Protein AF-0000000070904281 (afdb_homodimer)

Nearest PDB structures (foldseek):
  3q6z-assembly1_A  TM=8.876E-01  e=2.028E-14  Homo sapiens
  7ny6-assembly1_A  TM=8.975E-01  e=1.789E-13  Capsaspora owczarzaki ATCC 30864
  1vhu-assembly1_A  TM=8.658E-01  e=8.829E-14  Archaeoglobus fulgidus
  2dx6-assembly2_B  TM=9.119E-01  e=6.923E-13  Thermus thermophilus HB8
  7ny7-assembly1_A  TM=8.847E-01  e=3.783E-11  Capsaspora owczarzaki ATCC 30864

Sequence (402 aa):
MEVESRPGKWFRLTGSCTLALHRGDITKWSKDGRTDAIVNAANEMMLGGGGVDGAIHRAAGRKLYEACMKVPEVSRGVRCPVGSAVITPGFKLPVSRVIHTVGPMYHKEADPAFVLSKAYKKSISVAKKDKVKHIAFPAISCGIYGYPYEEAAKVSIQALRETAGDLLEVHFVLFEQGTYNAWLAEAEKKLESLTRYELRTMEVESRPGKWFRLTGSCTLALHRGDITKWSKDGRTDAIVNAANEMMLGGGGVDGAIHRAAGRKLYEACMKVPEVSRGVRCPVGSAVITPGFKLPVSRVIHTVGPMYHKEADPAFVLSKAYKKSISVAKKDKVKHIAFPAISCGIYGYPYEEAAKVSIQALRETAGDLLEVHFVLFEQGTYNAWLAEAEKKLESLTRYELRT

Secondary structure (DSSP, 8-state):
------SSEEEE-SSS-EEEEEES-GGG--SSSSSEEEEEE--TT-S--SHHHHHHHHHH-HHHHHHHHTSPPSBTTBSS-TT-EEEEE-TTSSSSEEEEE----TTT-SSHHHHHHHHHHHHHHHHHHTT--EEEE--TTSSTT---HHHHHHHHHHHHHHH-TT-SEEEEEE-SHHHHHHHHHHHHHHSEEE-HHHH--/------SSEEEE-SSS-EEEEEES-GGG--SSSSSEEEEEE--TT-S--SHHHHHHHHHH-HHHHHHHHTSPPSBTTBSS-TT-EEEEE-TTSSSSEEEEE----TTT-SSHHHHHHHHHHHHHHHHHHTT--EEEE--TTSSTT---HHHHHHHHHHHHHHH-TT-SEEEEEE-SHHHHHHHHHHHHHHSEEE-HHHH--

Structure (mmCIF, N/CA/C/O backbone):
data_AF-0000000070904281-model_v1
#
loop_
_entity.id
_entity.type
_entity.pdbx_description
1 polymer 'Macro domain-containing protein'
#
loop_
_atom_site.group_PDB
_atom_site.id
_atom_site.type_symbol
_atom_site.label_atom_id
_atom_site.label_alt_id
_atom_site.label_comp_id
_atom_site.label_asym_id
_atom_site.label_entity_id
_atom_site.label_seq_id
_atom_site.pdbx_PDB_ins_code
_atom_site.Cartn_x
_atom_site.Cartn_y
_atom_site.Cartn_z
_atom_site.occupancy
_atom_site.B_iso_or_equiv
_atom_site.auth_seq_id
_atom_site.auth_comp_id
_atom_site.auth_asym_id
_atom_site.auth_atom_id
_atom_site.pdbx_PDB_model_num
ATOM 1 N N . MET A 1 1 ? -6.547 -21.484 -40.75 1 23.62 1 MET A N 1
ATOM 2 C CA . MET A 1 1 ? -6.887 -20.766 -39.531 1 23.62 1 MET A CA 1
ATOM 3 C C . MET A 1 1 ? -5.734 -20.812 -38.531 1 23.62 1 MET A C 1
ATOM 5 O O . MET A 1 1 ? -5.402 -21.875 -38.031 1 23.62 1 MET A O 1
ATOM 9 N N . GLU A 1 2 ? -4.652 -20.156 -38.719 1 29.55 2 GLU A N 1
ATOM 10 C CA . GLU A 1 2 ? -3.357 -20.25 -38.062 1 29.55 2 GLU A CA 1
ATOM 11 C C . GLU A 1 2 ? -3.52 -20.188 -36.531 1 29.55 2 GLU A C 1
ATOM 13 O O . GLU A 1 2 ? -4.32 -19.406 -36.031 1 29.55 2 GLU A O 1
ATOM 18 N N . VAL A 1 3 ? -3.51 -21.25 -35.812 1 34.97 3 VAL A N 1
ATOM 19 C CA . VAL A 1 3 ? -3.561 -21.406 -34.344 1 34.97 3 VAL A CA 1
ATOM 20 C C . VAL A 1 3 ? -2.791 -20.266 -33.688 1 34.97 3 VAL A C 1
ATOM 22 O O . VAL A 1 3 ? -1.614 -20.047 -34 1 34.97 3 VAL A O 1
ATOM 25 N N . GLU A 1 4 ? -3.277 -19.141 -33.469 1 40.56 4 GLU A N 1
ATOM 26 C CA . GLU A 1 4 ? -2.736 -17.938 -32.812 1 40.56 4 GLU A CA 1
ATOM 27 C C . GLU A 1 4 ? -1.756 -18.312 -31.703 1 40.56 4 GLU A C 1
ATOM 29 O O . GLU A 1 4 ? -2.062 -19.156 -30.859 1 40.56 4 GLU A O 1
ATOM 34 N N . SER A 1 5 ? -0.449 -18.422 -32 1 45.38 5 SER A N 1
ATOM 35 C CA . SER A 1 5 ? 0.721 -18.75 -31.188 1 45.38 5 SER A CA 1
ATOM 36 C C . SER A 1 5 ? 0.564 -18.219 -29.766 1 45.38 5 SER A C 1
ATOM 38 O O . SER A 1 5 ? 0.181 -17.062 -29.562 1 45.38 5 SER A O 1
ATOM 40 N N . ARG A 1 6 ? 0.133 -19.141 -28.875 1 62.72 6 ARG A N 1
ATOM 41 C CA . ARG A 1 6 ? 0.043 -18.734 -27.469 1 62.72 6 ARG A CA 1
ATOM 42 C C . ARG A 1 6 ? 1.37 -18.172 -26.984 1 62.72 6 ARG A C 1
ATOM 44 O O . ARG A 1 6 ? 2.383 -18.875 -26.969 1 62.72 6 ARG A O 1
ATOM 51 N N . PRO A 1 7 ? 1.466 -16.938 -26.844 1 73.31 7 PRO A N 1
ATOM 52 C CA . PRO A 1 7 ? 2.727 -16.375 -26.344 1 73.31 7 PRO A CA 1
ATOM 53 C C . PRO A 1 7 ? 3.158 -16.984 -25.016 1 73.31 7 PRO A C 1
ATOM 55 O O . PRO A 1 7 ? 2.316 -17.453 -24.25 1 73.31 7 PRO A O 1
ATOM 58 N N . GLY A 1 8 ? 4.418 -17.281 -25.016 1 88.12 8 GLY A N 1
ATOM 59 C CA . GLY A 1 8 ? 5.023 -17.797 -23.797 1 88.12 8 GLY A CA 1
ATOM 60 C C . GLY A 1 8 ? 5.566 -19.203 -23.953 1 88.12 8 GLY A C 1
ATOM 61 O O . GLY A 1 8 ? 5.559 -19.766 -25.047 1 88.12 8 GLY A O 1
ATOM 62 N N . LYS A 1 9 ? 6.219 -19.719 -22.922 1 95.75 9 LYS A N 1
ATOM 63 C CA . LYS A 1 9 ? 6.695 -21.094 -22.844 1 95.75 9 LYS A CA 1
ATOM 64 C C . LYS A 1 9 ? 5.707 -21.969 -22.078 1 95.75 9 LYS A C 1
ATOM 66 O O . LYS A 1 9 ? 5.23 -21.594 -21.016 1 95.75 9 LYS A O 1
ATOM 71 N N . TRP A 1 10 ? 5.406 -23.141 -22.672 1 96.62 10 TRP A N 1
ATOM 72 C CA . TRP A 1 10 ? 4.34 -23.969 -22.125 1 96.62 10 TRP A CA 1
ATOM 73 C C . TRP A 1 10 ? 4.887 -25.312 -21.625 1 96.62 10 TRP A C 1
ATOM 75 O O . TRP A 1 10 ? 5.758 -25.906 -22.266 1 96.62 10 TRP A O 1
ATOM 85 N N . PHE A 1 11 ? 4.324 -25.781 -20.484 1 97.56 11 PHE A N 1
ATOM 86 C CA . PHE A 1 11 ? 4.738 -27.031 -19.844 1 97.56 11 PHE A CA 1
A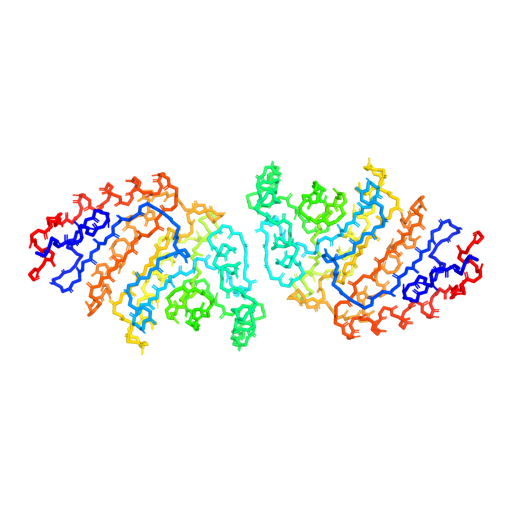TOM 87 C C . PHE A 1 11 ? 3.527 -27.812 -19.359 1 97.56 11 PHE A C 1
ATOM 89 O O . PHE A 1 11 ? 2.447 -27.25 -19.188 1 97.56 11 PHE A O 1
ATOM 96 N N . ARG A 1 12 ? 3.689 -29.109 -19.203 1 96.31 12 ARG A N 1
ATOM 97 C CA . ARG A 1 12 ? 2.674 -29.922 -18.562 1 96.31 12 ARG A CA 1
ATOM 98 C C . ARG A 1 12 ? 2.812 -29.875 -17.047 1 96.31 12 ARG A C 1
ATOM 100 O O . ARG A 1 12 ? 3.777 -30.391 -16.484 1 96.31 12 ARG A O 1
ATOM 107 N N . LEU A 1 13 ? 1.896 -29.25 -16.406 1 97.5 13 LEU A N 1
ATOM 108 C CA . LEU A 1 13 ? 1.938 -29.141 -14.953 1 97.5 13 LEU A CA 1
ATOM 109 C C . LEU A 1 13 ? 1.435 -30.438 -14.297 1 97.5 13 LEU A C 1
ATOM 111 O O . LEU A 1 13 ? 2.064 -30.953 -13.375 1 97.5 13 LEU A O 1
ATOM 115 N N . THR A 1 14 ? 0.307 -30.844 -14.711 1 95.12 14 THR A N 1
ATOM 116 C CA . THR A 1 14 ? -0.286 -32.125 -14.375 1 95.12 14 THR A CA 1
ATOM 117 C C . THR A 1 14 ? -0.897 -32.781 -15.617 1 95.12 14 THR A C 1
ATOM 119 O O . THR A 1 14 ? -0.76 -32.25 -16.734 1 95.12 14 THR A O 1
ATOM 122 N N . GLY A 1 15 ? -1.542 -33.875 -15.43 1 91.31 15 GLY A N 1
ATOM 123 C CA . GLY A 1 15 ? -2.166 -34.531 -16.562 1 91.31 15 GLY A CA 1
ATOM 124 C C . GLY A 1 15 ? -3.246 -33.719 -17.219 1 91.31 15 GLY A C 1
ATOM 125 O O . GLY A 1 15 ? -3.5 -33.844 -18.422 1 91.31 15 GLY A O 1
ATOM 126 N N . SER A 1 16 ? -3.904 -32.812 -16.484 1 91.94 16 SER A N 1
ATOM 127 C CA . SER A 1 16 ? -5.055 -32.094 -17.016 1 91.94 16 SER A CA 1
ATOM 128 C C . SER A 1 16 ? -4.805 -30.578 -17.016 1 91.94 16 SER A C 1
ATOM 130 O O . SER A 1 16 ? -5.664 -29.812 -17.438 1 91.94 16 SER A O 1
ATOM 132 N N . CYS A 1 17 ? -3.576 -30.188 -16.516 1 96.12 17 CYS A N 1
ATOM 133 C CA . CYS A 1 17 ? -3.307 -28.766 -16.359 1 96.12 17 CYS A CA 1
ATOM 134 C C . CYS A 1 17 ? -1.983 -28.391 -17.016 1 96.12 17 CYS A C 1
ATOM 136 O O . CYS A 1 17 ? -0.984 -29.094 -16.859 1 96.12 17 CYS A O 1
ATOM 138 N N . THR A 1 18 ? -2.035 -27.25 -17.719 1 96.75 18 THR A N 1
ATOM 139 C CA . THR A 1 18 ? -0.826 -26.75 -18.359 1 96.75 18 THR A CA 1
ATOM 140 C C . THR A 1 18 ? -0.314 -25.5 -17.641 1 96.75 18 THR A C 1
ATOM 142 O O . THR A 1 18 ? -1.098 -24.75 -17.062 1 96.75 18 THR A O 1
ATOM 145 N N . LEU A 1 19 ? 0.989 -25.359 -17.625 1 97.88 19 LEU A N 1
ATOM 146 C CA . LEU A 1 19 ? 1.663 -24.172 -17.094 1 97.88 19 LEU A CA 1
ATOM 147 C C . LEU A 1 19 ? 2.207 -23.312 -18.219 1 97.88 19 LEU A C 1
ATOM 149 O O . LEU A 1 19 ? 2.867 -23.812 -19.141 1 97.88 19 LEU A O 1
ATOM 153 N N . ALA A 1 20 ? 1.887 -22.062 -18.203 1 97.81 20 ALA A N 1
ATOM 154 C CA . ALA A 1 20 ? 2.438 -21.109 -19.156 1 97.81 20 ALA A CA 1
ATOM 155 C C . ALA A 1 20 ? 3.273 -20.047 -18.469 1 97.81 20 ALA A C 1
ATOM 157 O O . ALA A 1 20 ? 2.875 -19.516 -17.422 1 97.81 20 ALA A O 1
ATOM 158 N N . LEU A 1 21 ? 4.441 -19.734 -19.016 1 98.25 21 LEU A N 1
ATOM 159 C CA . LEU A 1 21 ? 5.309 -18.672 -18.516 1 98.25 21 LEU A CA 1
ATOM 160 C C . LEU A 1 21 ? 5.371 -17.516 -19.516 1 98.25 21 LEU A C 1
ATOM 162 O O . LEU A 1 21 ? 5.672 -17.703 -20.688 1 98.25 21 LEU A O 1
ATOM 166 N N . HIS A 1 22 ? 5.027 -16.328 -18.938 1 95.81 22 HIS A N 1
ATOM 167 C CA . HIS A 1 22 ? 5.035 -15.086 -19.703 1 95.81 22 HIS A CA 1
ATOM 168 C C . HIS A 1 22 ? 5.898 -14.031 -19.031 1 95.81 22 HIS A C 1
ATOM 170 O O . HIS A 1 22 ? 5.902 -13.914 -17.797 1 95.81 22 HIS A O 1
ATOM 176 N N . ARG A 1 23 ? 6.617 -13.344 -19.922 1 96.69 23 ARG A N 1
ATOM 177 C CA . ARG A 1 23 ? 7.145 -12.062 -19.453 1 96.69 23 ARG A CA 1
ATOM 178 C C . ARG A 1 23 ? 6.18 -10.922 -19.781 1 96.69 23 ARG A C 1
ATOM 180 O O . ARG A 1 23 ? 5.773 -10.75 -20.938 1 96.69 23 ARG A O 1
ATOM 187 N N . GLY A 1 24 ? 5.691 -10.227 -18.672 1 96.88 24 GLY A N 1
ATOM 188 C CA . GLY A 1 24 ? 4.773 -9.156 -19.016 1 96.88 24 GLY A CA 1
ATOM 189 C C . GLY A 1 24 ? 4.066 -8.562 -17.812 1 96.88 24 GLY A C 1
ATOM 190 O O . GLY A 1 24 ? 4.5 -8.742 -16.688 1 96.88 24 GLY A O 1
ATOM 191 N N . ASP A 1 25 ? 3.068 -7.793 -18.156 1 97.31 25 ASP A N 1
ATOM 192 C CA . ASP A 1 25 ? 2.236 -7.074 -17.188 1 97.31 25 ASP A CA 1
ATOM 193 C C . ASP A 1 25 ? 0.974 -7.867 -16.859 1 97.31 25 ASP A C 1
ATOM 195 O O . ASP A 1 25 ? 0.064 -7.969 -17.688 1 97.31 25 ASP A O 1
ATOM 199 N N . ILE A 1 26 ? 0.871 -8.312 -15.641 1 98.31 26 ILE A N 1
ATOM 200 C CA . ILE A 1 26 ? -0.207 -9.211 -15.25 1 98.31 26 ILE A CA 1
ATOM 201 C C . ILE A 1 26 ? -1.541 -8.469 -15.297 1 98.31 26 ILE A C 1
ATOM 203 O O . ILE A 1 26 ? -2.602 -9.094 -15.398 1 98.31 26 ILE A O 1
ATOM 207 N N . THR A 1 27 ? -1.524 -7.133 -15.164 1 98.31 27 THR A N 1
ATOM 208 C CA . THR A 1 27 ? -2.77 -6.371 -15.164 1 98.31 27 THR A CA 1
ATOM 209 C C . THR A 1 27 ? -3.418 -6.402 -16.547 1 98.31 27 THR A C 1
ATOM 211 O O . THR A 1 27 ? -4.59 -6.043 -16.703 1 98.31 27 THR A O 1
ATOM 214 N N . LYS A 1 28 ? -2.703 -6.887 -17.531 1 98.19 28 LYS A N 1
ATOM 215 C CA . LYS A 1 28 ? -3.211 -6.945 -18.891 1 98.19 28 LYS A CA 1
ATOM 216 C C . LYS A 1 28 ? -3.572 -8.375 -19.281 1 98.19 28 LYS A C 1
ATOM 218 O O . LYS A 1 28 ? -4.027 -8.617 -20.406 1 98.19 28 LYS A O 1
ATOM 223 N N . TRP A 1 29 ? -3.387 -9.25 -18.438 1 97.81 29 TRP A N 1
ATOM 224 C CA . TRP A 1 29 ? -3.611 -10.664 -18.734 1 97.81 29 TRP A CA 1
ATOM 225 C C . TRP A 1 29 ? -5.086 -11.023 -18.578 1 97.81 29 TRP A C 1
ATOM 227 O O . TRP A 1 29 ? -5.746 -10.57 -17.641 1 97.81 29 TRP A O 1
ATOM 237 N N . SER A 1 30 ? -5.574 -11.828 -19.453 1 97.81 30 SER A N 1
ATOM 238 C CA . SER A 1 30 ? -6.887 -12.453 -19.359 1 97.81 30 SER A CA 1
ATOM 239 C C . SER A 1 30 ? -6.98 -13.664 -20.297 1 97.81 30 SER A C 1
ATOM 241 O O . SER A 1 30 ? -6.18 -13.805 -21.219 1 97.81 30 SER A O 1
ATOM 243 N N . LYS A 1 31 ? -7.82 -14.516 -19.969 1 96.62 31 LYS A N 1
ATOM 244 C CA . LYS A 1 31 ? -8.102 -15.633 -20.859 1 96.62 31 LYS A CA 1
ATOM 245 C C . LYS A 1 31 ? -9.492 -15.508 -21.484 1 96.62 31 LYS A C 1
ATOM 247 O O . LYS A 1 31 ? -9.633 -15.461 -22.703 1 96.62 31 LYS A O 1
ATOM 252 N N . ASP A 1 32 ? -10.477 -15.391 -20.641 1 95.94 32 ASP A N 1
ATOM 253 C CA . ASP A 1 32 ? -11.828 -15.383 -21.188 1 95.94 32 ASP A CA 1
ATOM 254 C C . ASP A 1 32 ? -12.695 -14.344 -20.484 1 95.94 32 ASP A C 1
ATOM 256 O O . ASP A 1 32 ? -13.859 -14.148 -20.859 1 95.94 32 ASP A O 1
ATOM 260 N N . GLY A 1 33 ? -12.195 -13.68 -19.453 1 96.25 33 GLY A N 1
ATOM 261 C CA . GLY A 1 33 ? -12.922 -12.641 -18.734 1 96.25 33 GLY A CA 1
ATOM 262 C C . GLY A 1 33 ? -14.102 -13.18 -17.953 1 96.25 33 GLY A C 1
ATOM 263 O O . GLY A 1 33 ? -14.945 -12.406 -17.484 1 96.25 33 GLY A O 1
ATOM 264 N N . ARG A 1 34 ? -14.195 -14.523 -17.766 1 96.69 34 ARG A N 1
ATOM 265 C CA . ARG A 1 34 ? -15.352 -15.141 -17.109 1 96.69 34 ARG A CA 1
ATOM 266 C C . ARG A 1 34 ? -14.906 -16.172 -16.078 1 96.69 34 ARG A C 1
ATOM 268 O O . ARG A 1 34 ? -15.375 -16.156 -14.938 1 96.69 34 ARG A O 1
ATOM 275 N N . THR A 1 35 ? -14.039 -16.984 -16.469 1 97.56 35 THR A N 1
ATOM 276 C CA . THR A 1 35 ? -13.555 -18.031 -15.586 1 97.56 35 THR A CA 1
ATOM 277 C C . THR A 1 35 ? -12.062 -17.891 -15.336 1 97.56 35 THR A C 1
ATOM 279 O O . THR A 1 35 ? -11.352 -18.891 -15.188 1 97.56 35 THR A O 1
ATOM 282 N N . ASP A 1 36 ? -11.586 -16.719 -15.492 1 98.5 36 ASP A N 1
ATOM 283 C CA . ASP A 1 36 ? -10.164 -16.422 -15.297 1 98.5 36 ASP A CA 1
ATOM 284 C C . ASP A 1 36 ? -9.945 -15.516 -14.094 1 98.5 36 ASP A C 1
ATOM 286 O O . ASP A 1 36 ? -10.867 -14.82 -13.664 1 98.5 36 ASP A O 1
ATOM 290 N N . ALA A 1 37 ? -8.781 -15.664 -13.469 1 98.81 37 ALA A N 1
ATOM 291 C CA . ALA A 1 37 ? -8.398 -14.859 -12.312 1 98.81 37 ALA A CA 1
ATOM 292 C C . ALA A 1 37 ? -6.91 -14.539 -12.336 1 98.81 37 ALA A C 1
ATOM 294 O O . ALA A 1 37 ? -6.109 -15.312 -12.867 1 98.81 37 ALA A O 1
ATOM 295 N N . ILE A 1 38 ? -6.594 -13.391 -11.789 1 98.94 38 ILE A N 1
ATOM 296 C CA . ILE A 1 38 ? -5.191 -13.133 -11.477 1 98.94 38 ILE A CA 1
ATOM 297 C C . ILE A 1 38 ? -4.992 -13.148 -9.961 1 98.94 38 ILE A C 1
ATOM 299 O O . ILE A 1 38 ? -5.922 -12.859 -9.203 1 98.94 38 ILE A O 1
ATOM 303 N N . VAL A 1 39 ? -3.807 -13.555 -9.578 1 98.94 39 VAL A N 1
ATOM 304 C CA . VAL A 1 39 ? -3.439 -13.508 -8.172 1 98.94 39 VAL A CA 1
ATOM 305 C C . VAL A 1 39 ? -2.695 -12.211 -7.871 1 98.94 39 VAL A C 1
ATOM 307 O O . VAL A 1 39 ? -1.836 -11.781 -8.648 1 98.94 39 VAL A O 1
ATOM 310 N N . ASN A 1 40 ? -3.064 -11.539 -6.859 1 98.88 40 ASN A N 1
ATOM 311 C CA . ASN A 1 40 ? -2.363 -10.375 -6.336 1 98.88 40 ASN A CA 1
ATOM 312 C C . ASN A 1 40 ? -1.496 -10.734 -5.133 1 98.88 40 ASN A C 1
ATOM 314 O O . ASN A 1 40 ? -1.99 -11.281 -4.148 1 98.88 40 ASN A O 1
ATOM 318 N N . ALA A 1 41 ? -0.176 -10.484 -5.266 1 98.5 41 ALA A N 1
ATOM 319 C CA . ALA A 1 41 ? 0.679 -10.531 -4.082 1 98.5 41 ALA A CA 1
ATOM 320 C C . ALA A 1 41 ? 0.421 -9.344 -3.166 1 98.5 41 ALA A C 1
ATOM 322 O O . ALA A 1 41 ? 1.103 -8.32 -3.262 1 98.5 41 ALA A O 1
ATOM 323 N N . ALA A 1 42 ? -0.533 -9.516 -2.26 1 97.44 42 ALA A N 1
ATOM 324 C CA . ALA A 1 42 ? -1.025 -8.445 -1.401 1 97.44 42 ALA A CA 1
ATOM 325 C C . ALA A 1 42 ? -0.273 -8.414 -0.074 1 97.44 42 ALA A C 1
ATOM 327 O O . ALA A 1 42 ? 0.737 -9.102 0.09 1 97.44 42 ALA A O 1
ATOM 328 N N . ASN A 1 43 ? -0.648 -7.5 0.794 1 94.56 43 ASN A N 1
ATOM 329 C CA . ASN A 1 43 ? -0.319 -7.504 2.215 1 94.56 43 ASN A CA 1
ATOM 330 C C . ASN A 1 43 ? -1.539 -7.824 3.072 1 94.56 43 ASN A C 1
ATOM 332 O O . ASN A 1 43 ? -2.637 -8.023 2.549 1 94.56 43 ASN A O 1
ATOM 336 N N . GLU A 1 44 ? -1.319 -7.891 4.285 1 95.31 44 GLU A N 1
ATOM 337 C CA . GLU A 1 44 ? -2.375 -8.391 5.16 1 95.31 44 GLU A CA 1
ATOM 338 C C . GLU A 1 44 ? -3.566 -7.434 5.188 1 95.31 44 GLU A C 1
ATOM 340 O O . GLU A 1 44 ? -4.695 -7.852 5.445 1 95.31 44 GLU A O 1
ATOM 345 N N . MET A 1 45 ? -3.34 -6.168 4.934 1 92.88 45 MET A N 1
ATOM 346 C CA . MET A 1 45 ? -4.414 -5.18 4.977 1 92.88 45 MET A CA 1
ATOM 347 C C . MET A 1 45 ? -5.281 -5.266 3.725 1 92.88 45 MET A C 1
ATOM 349 O O . MET A 1 45 ? -6.453 -4.883 3.75 1 92.88 45 MET A O 1
ATOM 353 N N . MET A 1 46 ? -4.738 -5.66 2.598 1 96.19 46 MET A N 1
ATOM 354 C CA . MET A 1 46 ? -5.426 -5.906 1.332 1 96.19 46 MET A CA 1
ATOM 355 C C . MET A 1 46 ? -5.914 -4.598 0.717 1 96.19 46 MET A C 1
ATOM 357 O O . MET A 1 46 ? -6.898 -4.586 -0.028 1 96.19 46 MET A O 1
ATOM 361 N N . LEU A 1 47 ? -5.289 -3.529 1.022 1 93.88 47 LEU A N 1
ATOM 362 C CA . LEU A 1 47 ? -5.809 -2.248 0.557 1 93.88 47 LEU A CA 1
ATOM 363 C C . LEU A 1 47 ? -4.824 -1.571 -0.389 1 93.88 47 LEU A C 1
ATOM 365 O O . LEU A 1 47 ? -4.75 -0.341 -0.438 1 93.88 47 LEU A O 1
ATOM 369 N N . GLY A 1 48 ? -3.998 -2.385 -0.98 1 92.12 48 GLY A N 1
ATOM 370 C CA . GLY A 1 48 ? -3.01 -1.863 -1.912 1 92.12 48 GLY A CA 1
ATOM 371 C C . GLY A 1 48 ? -1.616 -1.778 -1.318 1 92.12 48 GLY A C 1
ATOM 372 O O . GLY A 1 48 ? -1.445 -1.896 -0.103 1 92.12 48 GLY A O 1
ATOM 373 N N . GLY A 1 49 ? -0.694 -1.516 -2.133 1 91.06 49 GLY A N 1
ATOM 374 C CA . GLY A 1 49 ? 0.712 -1.425 -1.774 1 91.06 49 GLY A CA 1
ATOM 375 C C . GLY A 1 49 ? 1.601 -1.029 -2.939 1 91.06 49 GLY A C 1
ATOM 376 O O . GLY A 1 49 ? 1.223 -0.187 -3.756 1 91.06 49 GLY A O 1
ATOM 377 N N . GLY A 1 50 ? 2.812 -1.537 -2.859 1 87.75 50 GLY A N 1
ATOM 378 C CA . GLY A 1 50 ? 3.752 -1.335 -3.949 1 87.75 50 GLY A CA 1
ATOM 379 C C . GLY A 1 50 ? 3.822 -2.512 -4.902 1 87.75 50 GLY A C 1
ATOM 380 O O . GLY A 1 50 ? 2.99 -3.42 -4.84 1 87.75 50 GLY A O 1
ATOM 381 N N . GLY A 1 51 ? 4.676 -2.398 -5.887 1 91.12 51 GLY A N 1
ATOM 382 C CA . GLY A 1 51 ? 4.914 -3.514 -6.789 1 91.12 51 GLY A CA 1
ATOM 383 C C . GLY A 1 51 ? 3.674 -3.941 -7.551 1 91.12 51 GLY A C 1
ATOM 384 O O . GLY A 1 51 ? 2.934 -3.098 -8.062 1 91.12 51 GLY A O 1
ATOM 385 N N . VAL A 1 52 ? 3.484 -5.238 -7.578 1 96.31 52 VAL A N 1
ATOM 386 C CA . VAL A 1 52 ? 2.371 -5.793 -8.344 1 96.31 52 VAL A CA 1
ATOM 387 C C . VAL A 1 52 ? 1.051 -5.453 -7.656 1 96.31 52 VAL A C 1
ATOM 389 O O . VAL A 1 52 ? 0.038 -5.227 -8.32 1 96.31 52 VAL A O 1
ATOM 392 N N . ASP A 1 53 ? 1.021 -5.426 -6.324 1 96.62 53 ASP A N 1
ATOM 393 C CA . ASP A 1 53 ? -0.171 -5.023 -5.586 1 96.62 53 ASP A CA 1
ATOM 394 C C . ASP A 1 53 ? -0.627 -3.625 -5.996 1 96.62 53 ASP A C 1
ATOM 396 O O . ASP A 1 53 ? -1.807 -3.41 -6.285 1 96.62 53 ASP A O 1
ATOM 400 N N . GLY A 1 54 ? 0.333 -2.729 -6.016 1 93.75 54 GLY A N 1
ATOM 401 C CA . GLY A 1 54 ? 0.015 -1.377 -6.445 1 93.75 54 GLY A CA 1
ATOM 402 C C . GLY A 1 54 ? -0.459 -1.305 -7.883 1 93.75 54 GLY A C 1
ATOM 403 O O . GLY A 1 54 ? -1.404 -0.579 -8.195 1 93.75 54 GLY A O 1
ATOM 404 N N . ALA A 1 55 ? 0.194 -2.016 -8.727 1 93.88 55 ALA A N 1
ATOM 405 C CA . ALA A 1 55 ? -0.16 -2.045 -10.141 1 93.88 55 ALA A CA 1
ATOM 406 C C . ALA A 1 55 ? -1.584 -2.557 -10.344 1 93.88 55 ALA A C 1
ATOM 408 O O . ALA A 1 55 ? -2.352 -1.985 -11.125 1 93.88 55 ALA A O 1
ATOM 409 N N . ILE A 1 56 ? -1.933 -3.553 -9.641 1 97.25 56 ILE A N 1
ATOM 410 C CA . ILE A 1 56 ? -3.248 -4.164 -9.781 1 97.25 56 ILE A CA 1
ATOM 411 C C . ILE A 1 56 ? -4.32 -3.217 -9.25 1 97.25 56 ILE A C 1
ATOM 413 O O . ILE A 1 56 ? -5.352 -3.014 -9.898 1 97.25 56 ILE A O 1
ATOM 417 N N . HIS A 1 57 ? -4.074 -2.658 -8.125 1 96.25 57 HIS A N 1
ATOM 418 C CA . HIS A 1 57 ? -5.039 -1.715 -7.574 1 96.25 57 HIS A CA 1
ATOM 419 C C . HIS A 1 57 ? -5.238 -0.524 -8.508 1 96.25 57 HIS A C 1
ATOM 421 O O . HIS A 1 57 ? -6.363 -0.055 -8.688 1 96.25 57 HIS A O 1
ATOM 427 N N . ARG A 1 58 ? -4.133 -0.049 -9.039 1 91.62 58 ARG A N 1
ATOM 428 C CA . ARG A 1 58 ? -4.23 1.073 -9.969 1 91.62 58 ARG A CA 1
ATOM 429 C C . ARG A 1 58 ? -5.039 0.693 -11.203 1 91.62 58 ARG A C 1
ATOM 431 O O . ARG A 1 58 ? -5.914 1.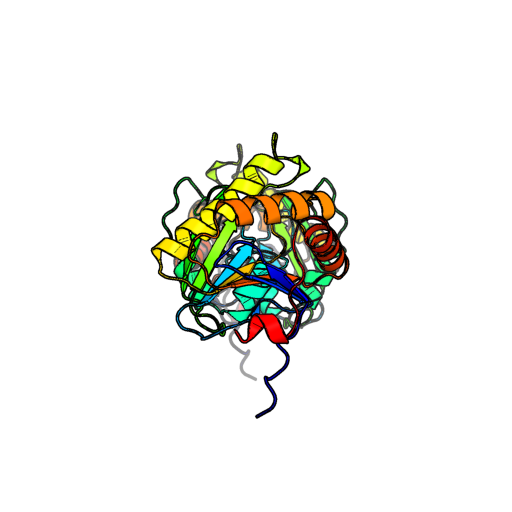448 -11.633 1 91.62 58 ARG A O 1
ATOM 438 N N . ALA A 1 59 ? -4.793 -0.437 -11.742 1 95.25 59 ALA A N 1
ATOM 439 C CA . ALA A 1 59 ? -5.441 -0.882 -12.969 1 95.25 59 ALA A CA 1
ATOM 440 C C . ALA A 1 59 ? -6.914 -1.21 -12.727 1 95.25 59 ALA A C 1
ATOM 442 O O . ALA A 1 59 ? -7.762 -0.959 -13.586 1 95.25 59 ALA A O 1
ATOM 443 N N . ALA A 1 60 ? -7.211 -1.732 -11.57 1 96.75 60 ALA A N 1
ATOM 444 C CA . ALA A 1 60 ? -8.57 -2.164 -11.242 1 96.75 60 ALA A CA 1
ATOM 445 C C . ALA A 1 60 ? -9.469 -0.967 -10.938 1 96.75 60 ALA A C 1
ATOM 447 O O . ALA A 1 60 ? -10.695 -1.065 -11.023 1 96.75 60 ALA A O 1
ATOM 448 N N . GLY A 1 61 ? -8.852 0.094 -10.477 1 92.44 61 GLY A N 1
ATOM 449 C CA . GLY A 1 61 ? -9.617 1.269 -10.086 1 92.44 61 GLY A CA 1
ATOM 450 C C . GLY A 1 61 ? -10.109 1.215 -8.656 1 92.44 61 GLY A C 1
ATOM 451 O O . GLY A 1 61 ? -9.844 0.248 -7.938 1 92.44 61 GLY A O 1
ATOM 452 N N . ARG A 1 62 ? -10.836 2.258 -8.195 1 90.38 62 ARG A N 1
ATOM 453 C CA . ARG A 1 62 ? -11.242 2.494 -6.809 1 90.38 62 ARG A CA 1
ATOM 454 C C . ARG A 1 62 ? -12.172 1.395 -6.32 1 90.38 62 ARG A C 1
ATOM 456 O O . ARG A 1 62 ? -12.195 1.075 -5.129 1 90.38 62 ARG A O 1
ATOM 463 N N . LYS A 1 63 ? -12.938 0.771 -7.219 1 96.25 63 LYS A N 1
ATOM 464 C CA . LYS A 1 63 ? -13.93 -0.227 -6.832 1 96.25 63 LYS A CA 1
ATOM 465 C C . LYS A 1 63 ? -13.266 -1.451 -6.211 1 96.25 63 LYS A C 1
ATOM 467 O O . LYS A 1 63 ? -13.836 -2.102 -5.336 1 96.25 63 LYS A O 1
ATOM 472 N N . LEU A 1 64 ? -12.023 -1.733 -6.656 1 97.19 64 LEU A N 1
ATOM 473 C CA . LEU A 1 64 ? -11.32 -2.832 -6.008 1 97.19 64 LEU A CA 1
ATOM 474 C C . LEU A 1 64 ? -11.023 -2.5 -4.551 1 97.19 64 LEU A C 1
ATOM 476 O O . LEU A 1 64 ? -11.211 -3.338 -3.666 1 97.19 64 LEU A O 1
ATOM 480 N N . TYR A 1 65 ? -10.547 -1.287 -4.324 1 94.38 65 TYR A N 1
ATOM 481 C CA . TYR A 1 65 ? -10.273 -0.835 -2.965 1 94.38 65 TYR A CA 1
ATOM 482 C C . TYR A 1 65 ? -11.516 -0.95 -2.09 1 94.38 65 TYR A C 1
ATOM 484 O O . TYR A 1 65 ? -11.445 -1.479 -0.978 1 94.38 65 TYR A O 1
ATOM 492 N N . GLU A 1 66 ? -12.602 -0.521 -2.592 1 94.94 66 GLU A N 1
ATOM 493 C CA . GLU A 1 66 ? -13.867 -0.559 -1.857 1 94.94 66 GLU A CA 1
ATOM 494 C C . GLU A 1 66 ? -14.281 -1.995 -1.552 1 94.94 66 GLU A C 1
ATOM 496 O O . GLU A 1 66 ? -14.766 -2.287 -0.457 1 94.94 66 GLU A O 1
ATOM 501 N N . ALA A 1 67 ? -14.109 -2.881 -2.531 1 98 67 ALA A N 1
ATOM 502 C CA . ALA A 1 67 ? -14.422 -4.293 -2.322 1 98 67 ALA A CA 1
ATOM 503 C C . ALA A 1 67 ? -13.531 -4.898 -1.241 1 98 67 ALA A C 1
ATOM 505 O O . ALA A 1 67 ? -13.992 -5.691 -0.417 1 98 67 ALA A O 1
ATOM 506 N N . CYS A 1 68 ? -12.227 -4.492 -1.248 1 97.38 68 CYS A N 1
ATOM 507 C CA . CYS A 1 68 ? -11.289 -4.992 -0.242 1 97.38 68 CYS A CA 1
ATOM 508 C C . CYS A 1 68 ? -11.664 -4.48 1.145 1 97.38 68 CYS A C 1
ATOM 510 O O . CYS A 1 68 ? -11.562 -5.211 2.131 1 97.38 68 CYS A O 1
ATOM 512 N N . MET A 1 69 ? -12.086 -3.236 1.213 1 93.81 69 MET A N 1
ATOM 513 C CA . MET A 1 69 ? -12.477 -2.633 2.482 1 93.81 69 MET A CA 1
ATOM 514 C C . MET A 1 69 ? -13.633 -3.402 3.115 1 93.81 69 MET A C 1
ATOM 516 O O . MET A 1 69 ? -13.766 -3.432 4.34 1 93.81 69 MET A O 1
ATOM 520 N N . LYS A 1 70 ? -14.414 -4.074 2.295 1 96.56 70 LYS A N 1
ATOM 521 C CA . LYS A 1 70 ? -15.594 -4.781 2.77 1 96.56 70 LYS A CA 1
ATOM 522 C C . LYS A 1 70 ? -15.242 -6.18 3.266 1 96.56 70 LYS A C 1
ATOM 524 O O . LYS A 1 70 ? -16.047 -6.84 3.918 1 96.56 70 LYS A O 1
ATOM 529 N N . VAL A 1 71 ? -14.055 -6.66 2.928 1 97.62 71 VAL A N 1
ATOM 530 C CA . VAL A 1 71 ? -13.602 -7.941 3.465 1 97.62 71 VAL A CA 1
ATOM 531 C C . VAL A 1 71 ? -13.453 -7.84 4.98 1 97.62 71 VAL A C 1
ATOM 533 O O . VAL A 1 71 ? -12.766 -6.945 5.484 1 97.62 71 VAL A O 1
ATOM 536 N N . PRO A 1 72 ? -14.109 -8.719 5.711 1 96.62 72 PRO A N 1
ATOM 537 C CA . PRO A 1 72 ? -14.016 -8.633 7.168 1 96.62 72 PRO A CA 1
ATOM 538 C C . PRO A 1 72 ? -12.594 -8.844 7.68 1 96.62 72 PRO A C 1
ATOM 540 O O . PRO A 1 72 ? -11.867 -9.688 7.16 1 96.62 72 PRO A O 1
ATOM 543 N N . GLU A 1 73 ? -12.211 -8.055 8.617 1 94.31 73 GLU A N 1
ATOM 544 C CA . GLU A 1 73 ? -10.93 -8.258 9.281 1 94.31 73 GLU A CA 1
ATOM 545 C C . GLU A 1 73 ? -10.961 -9.492 10.18 1 94.31 73 GLU A C 1
ATOM 547 O O . GLU A 1 73 ? -11.891 -9.656 10.969 1 94.31 73 GLU A O 1
ATOM 552 N N . VAL A 1 74 ? -9.992 -10.281 10.109 1 95.56 74 VAL A N 1
ATOM 553 C CA . VAL A 1 74 ? -9.914 -11.445 10.984 1 95.56 74 VAL A CA 1
ATOM 554 C C . VAL A 1 74 ? -9.227 -11.062 12.289 1 95.56 74 VAL A C 1
ATOM 556 O O . VAL A 1 74 ? -9.414 -11.727 13.312 1 95.56 74 VAL A O 1
ATOM 559 N N . SER A 1 75 ? -8.43 -10.086 12.328 1 91.12 75 SER A N 1
ATOM 560 C CA . SER A 1 75 ? -7.848 -9.359 13.453 1 91.12 75 SER A CA 1
ATOM 561 C C . SER A 1 75 ? -7.578 -7.902 13.094 1 91.12 75 SER A C 1
ATOM 563 O O . SER A 1 75 ? -7.676 -7.516 11.922 1 91.12 75 SER A O 1
ATOM 565 N N . ARG A 1 76 ? -7.312 -7.113 13.977 1 83.69 76 ARG A N 1
ATOM 566 C CA . ARG A 1 76 ? -7.188 -5.676 13.742 1 83.69 76 ARG A CA 1
ATOM 567 C C . ARG A 1 76 ? -6.203 -5.387 12.609 1 83.69 76 ARG A C 1
ATOM 569 O O . ARG A 1 76 ? -5.008 -5.641 12.742 1 83.69 76 ARG A O 1
ATOM 576 N N . GLY A 1 77 ? -6.738 -4.965 11.555 1 86.12 77 GLY A N 1
ATOM 577 C CA . GLY A 1 77 ? -5.918 -4.543 10.43 1 86.12 77 GLY A CA 1
ATOM 578 C C . GLY A 1 77 ? -5.586 -5.676 9.477 1 86.12 77 GLY A C 1
ATOM 579 O O . GLY A 1 77 ? -4.871 -5.477 8.492 1 86.12 77 GLY A O 1
ATOM 580 N N . VAL A 1 78 ? -6.082 -6.801 9.758 1 93.88 78 VAL A N 1
ATOM 581 C CA . VAL A 1 78 ? -5.738 -7.957 8.93 1 93.88 78 VAL A CA 1
ATOM 582 C C . VAL A 1 78 ? -6.992 -8.492 8.242 1 93.88 78 VAL A C 1
ATOM 584 O O . VAL A 1 78 ? -7.914 -8.969 8.898 1 93.88 78 VAL A O 1
ATOM 587 N N . ARG A 1 79 ? -7.043 -8.391 7.008 1 96.62 79 ARG A N 1
ATOM 588 C CA . ARG A 1 79 ? -8.133 -8.93 6.199 1 96.62 79 ARG A CA 1
ATOM 589 C C . ARG A 1 79 ? -7.738 -10.25 5.551 1 96.62 79 ARG A C 1
ATOM 591 O O . ARG A 1 79 ? -8.578 -11.141 5.387 1 96.62 79 ARG A O 1
ATOM 598 N N . CYS A 1 80 ? -6.457 -10.398 5.262 1 98.12 80 CYS A N 1
ATOM 599 C CA . CYS A 1 80 ? -5.895 -11.617 4.68 1 98.12 80 CYS A CA 1
ATOM 600 C C . CYS A 1 80 ? -4.602 -12.008 5.379 1 98.12 80 CYS A C 1
ATOM 602 O O . CYS A 1 80 ? -3.551 -11.406 5.133 1 98.12 80 CYS A O 1
ATOM 604 N N . PRO A 1 81 ? -4.664 -13.008 6.242 1 97.81 81 PRO A N 1
ATOM 605 C CA . PRO A 1 81 ? -3.455 -13.438 6.945 1 97.81 81 PRO A CA 1
ATOM 606 C C . PRO A 1 81 ? -2.375 -13.961 6 1 97.81 81 PRO A C 1
ATOM 608 O O . PRO A 1 81 ? -2.686 -14.422 4.902 1 97.81 81 PRO A O 1
ATOM 611 N N . VAL A 1 82 ? -1.198 -13.93 6.492 1 98.25 82 VAL A N 1
ATOM 612 C CA . VAL A 1 82 ? -0.076 -14.484 5.746 1 98.25 82 VAL A CA 1
ATOM 613 C C . VAL A 1 82 ? -0.36 -15.945 5.398 1 98.25 82 VAL A C 1
ATOM 615 O O . VAL A 1 82 ? -0.802 -16.719 6.254 1 98.25 82 VAL A O 1
ATOM 618 N N . GLY A 1 83 ? -0.187 -16.297 4.168 1 98.62 83 GLY A N 1
ATOM 619 C CA . GLY A 1 83 ? -0.403 -17.656 3.713 1 98.62 83 GLY A CA 1
ATOM 620 C C . GLY A 1 83 ? -1.85 -17.953 3.359 1 98.62 83 GLY A C 1
ATOM 621 O O . GLY A 1 83 ? -2.201 -19.078 3.043 1 98.62 83 GLY A O 1
ATOM 622 N N . SER A 1 84 ? -2.67 -16.969 3.391 1 98.56 84 SER A N 1
ATOM 623 C CA . SER A 1 84 ? -4.082 -17.125 3.064 1 98.56 84 SER A CA 1
ATOM 624 C C . SER A 1 84 ? -4.426 -16.438 1.743 1 98.56 84 SER A C 1
ATOM 626 O O . SER A 1 84 ? -3.535 -15.961 1.04 1 98.56 84 SER A O 1
ATOM 628 N N . ALA A 1 85 ? -5.719 -16.516 1.338 1 98.81 85 ALA A N 1
ATOM 629 C CA . ALA A 1 85 ? -6.152 -15.891 0.091 1 98.81 85 ALA A CA 1
ATOM 630 C C . ALA A 1 85 ? -7.617 -15.469 0.166 1 98.81 85 ALA A C 1
ATOM 632 O O . ALA A 1 85 ? -8.43 -16.156 0.793 1 98.81 85 ALA A O 1
ATOM 633 N N . VAL A 1 86 ? -7.93 -14.375 -0.43 1 98.75 86 VAL A N 1
ATOM 634 C CA . VAL A 1 86 ? -9.273 -13.812 -0.512 1 98.75 86 VAL A CA 1
ATOM 635 C C . VAL A 1 86 ? -9.578 -13.414 -1.952 1 98.75 86 VAL A C 1
ATOM 637 O O . VAL A 1 86 ? -8.719 -12.867 -2.646 1 98.75 86 VAL A O 1
ATOM 640 N N . ILE A 1 87 ? -10.828 -13.703 -2.4 1 98.75 87 ILE A N 1
ATOM 641 C CA . ILE A 1 87 ? -11.156 -13.461 -3.801 1 98.75 87 ILE A CA 1
ATOM 642 C C . ILE A 1 87 ? -12.078 -12.25 -3.908 1 98.75 87 ILE A C 1
ATOM 644 O O . ILE A 1 87 ? -12.945 -12.039 -3.053 1 98.75 87 ILE A O 1
ATOM 648 N N . THR A 1 88 ? -11.906 -11.406 -4.895 1 98.81 88 THR A N 1
ATOM 649 C CA . THR A 1 88 ? -12.766 -10.289 -5.25 1 98.81 88 THR A CA 1
ATOM 650 C C . THR A 1 88 ? -13.031 -10.258 -6.754 1 98.81 88 THR A C 1
ATOM 652 O O . THR A 1 88 ? -12.367 -10.961 -7.516 1 98.81 88 THR A O 1
ATOM 655 N N . PRO A 1 89 ? -14.047 -9.469 -7.188 1 98.5 89 PRO A N 1
ATOM 656 C CA . PRO A 1 89 ? -14.141 -9.211 -8.625 1 98.5 89 PRO A CA 1
ATOM 657 C C . PRO A 1 89 ? -12.938 -8.453 -9.172 1 98.5 89 PRO A C 1
ATOM 659 O O . PRO A 1 89 ? -12.172 -7.859 -8.406 1 98.5 89 PRO A O 1
ATOM 662 N N . GLY A 1 90 ? -12.828 -8.43 -10.516 1 98.5 90 GLY A N 1
ATOM 663 C CA . GLY A 1 90 ? -11.672 -7.805 -11.148 1 98.5 90 GLY A CA 1
ATOM 664 C C . GLY A 1 90 ? -11.906 -6.348 -11.508 1 98.5 90 GLY A C 1
ATOM 665 O O . GLY A 1 90 ? -10.953 -5.602 -11.742 1 98.5 90 GLY A O 1
ATOM 666 N N . PHE A 1 91 ? -13.227 -5.984 -11.641 1 98.19 91 PHE A N 1
ATOM 667 C CA . PHE A 1 91 ? -13.609 -4.609 -11.93 1 98.19 91 PHE A CA 1
ATOM 668 C C . PHE A 1 91 ? -13.039 -4.156 -13.266 1 98.19 91 PHE A C 1
ATOM 670 O O . PHE A 1 91 ? -13.312 -4.762 -14.305 1 98.19 91 PHE A O 1
ATOM 677 N N . LYS A 1 92 ? -12.086 -3.129 -13.328 1 98.12 92 LYS A N 1
ATOM 678 C CA . LYS A 1 92 ? -11.633 -2.586 -14.602 1 98.12 92 LYS A CA 1
ATOM 679 C C . LYS A 1 92 ? -10.578 -3.484 -15.242 1 98.12 92 LYS A C 1
ATOM 681 O O . LYS A 1 92 ? -10.172 -3.258 -16.391 1 98.12 92 LYS A O 1
ATOM 686 N N . LEU A 1 93 ? -10.133 -4.402 -14.523 1 98.56 93 LEU A N 1
ATOM 687 C CA . LEU A 1 93 ? -9.195 -5.355 -15.102 1 98.56 93 LEU A CA 1
ATOM 688 C C . LEU A 1 93 ? -9.891 -6.234 -16.141 1 98.56 93 LEU A C 1
ATOM 690 O O . LEU A 1 93 ? -11.102 -6.445 -16.078 1 98.56 93 LEU A O 1
ATOM 694 N N . PRO A 1 94 ? -9.125 -6.738 -17.047 1 98.5 94 PRO A N 1
ATOM 695 C CA . PRO A 1 94 ? -9.742 -7.594 -18.062 1 98.5 94 PRO A CA 1
ATOM 696 C C . PRO A 1 94 ? -10.148 -8.961 -17.516 1 98.5 94 PRO A C 1
ATOM 698 O O . PRO A 1 94 ? -10.922 -9.68 -18.156 1 98.5 94 PRO A O 1
ATOM 701 N N . VAL A 1 95 ? -9.695 -9.359 -16.375 1 98.31 95 VAL A N 1
ATOM 702 C CA . VAL A 1 95 ? -10.023 -10.641 -15.742 1 98.31 95 VAL A CA 1
ATOM 703 C C . VAL A 1 95 ? -11.289 -10.5 -14.906 1 98.31 95 VAL A C 1
ATOM 705 O O . VAL A 1 95 ? -11.664 -9.398 -14.508 1 98.31 95 VAL A O 1
ATOM 708 N N . SER A 1 96 ? -11.852 -11.68 -14.625 1 98.19 96 SER A N 1
ATOM 709 C CA . SER A 1 96 ? -13.117 -11.695 -13.891 1 98.19 96 SER A CA 1
ATOM 710 C C . SER A 1 96 ? -12.883 -11.547 -12.391 1 98.19 96 SER A C 1
ATOM 712 O O . SER A 1 96 ? -13.703 -10.953 -11.688 1 98.19 96 SER A O 1
ATOM 714 N N . ARG A 1 97 ? -11.742 -12.133 -11.914 1 98.56 97 ARG A N 1
ATOM 715 C CA . ARG A 1 97 ? -11.508 -12.18 -10.477 1 98.56 97 ARG A CA 1
ATOM 716 C C . ARG A 1 97 ? -10.062 -11.82 -10.141 1 98.56 97 ARG A C 1
ATOM 718 O O . ARG A 1 97 ? -9.164 -12.008 -10.961 1 98.56 97 ARG A O 1
ATOM 725 N N . VAL A 1 98 ? -9.969 -11.312 -9 1 98.94 98 VAL A N 1
ATOM 726 C CA . VAL A 1 98 ? -8.656 -11.148 -8.375 1 98.94 98 VAL A CA 1
ATOM 727 C C . VAL A 1 98 ? -8.586 -11.961 -7.086 1 98.94 98 VAL A C 1
ATOM 729 O O . VAL A 1 98 ? -9.477 -11.859 -6.234 1 98.94 98 VAL A O 1
ATOM 732 N N . ILE A 1 99 ? -7.609 -12.797 -6.98 1 98.94 99 ILE A N 1
ATOM 733 C CA . ILE A 1 99 ? -7.34 -13.531 -5.75 1 98.94 99 ILE A CA 1
ATOM 734 C C . ILE A 1 99 ? -6.16 -12.898 -5.016 1 98.94 99 ILE A C 1
ATOM 736 O O . ILE A 1 99 ? -5.027 -12.945 -5.492 1 98.94 99 ILE A O 1
ATOM 740 N N . HIS A 1 100 ? -6.445 -12.297 -3.861 1 98.88 100 HIS A N 1
ATOM 741 C CA . HIS A 1 100 ? -5.41 -11.672 -3.041 1 98.88 100 HIS A CA 1
ATOM 742 C C . HIS A 1 100 ? -4.793 -12.68 -2.078 1 98.88 100 HIS A C 1
ATOM 744 O O . HIS A 1 100 ? -5.504 -13.344 -1.329 1 98.88 100 HIS A O 1
ATOM 750 N N . THR A 1 101 ? -3.518 -12.797 -2.127 1 98.88 101 THR A N 1
ATOM 751 C CA . THR A 1 101 ? -2.818 -13.672 -1.193 1 98.88 101 THR A CA 1
ATOM 752 C C . THR A 1 101 ? -1.62 -12.953 -0.575 1 98.88 101 THR A C 1
ATOM 754 O O . THR A 1 101 ? -1.146 -11.953 -1.109 1 98.88 101 THR A O 1
ATOM 757 N N . VAL A 1 102 ? -1.215 -13.461 0.571 1 98.62 102 VAL A N 1
ATOM 758 C CA . VAL A 1 102 ? -0.108 -12.844 1.294 1 98.62 102 VAL A CA 1
ATOM 759 C C . VAL A 1 102 ? 1.02 -13.859 1.477 1 98.62 102 VAL A C 1
ATOM 761 O O . VAL A 1 102 ? 0.872 -14.836 2.219 1 98.62 102 VAL A O 1
ATOM 764 N N . GLY A 1 103 ? 2.078 -13.625 0.758 1 98.62 103 GLY A N 1
ATOM 765 C CA . GLY A 1 103 ? 3.271 -14.438 0.943 1 98.62 103 GLY A CA 1
ATOM 766 C C . GLY A 1 103 ? 4.113 -13.992 2.129 1 98.62 103 GLY A C 1
ATOM 767 O O . GLY A 1 103 ? 3.795 -13 2.787 1 98.62 103 GLY A O 1
ATOM 768 N N . PRO A 1 104 ? 5.172 -14.719 2.334 1 98.19 104 PRO A N 1
ATOM 769 C CA . PRO A 1 104 ? 6.055 -14.398 3.459 1 98.19 104 PRO A CA 1
ATOM 770 C C . PRO A 1 104 ? 7.02 -13.258 3.145 1 98.19 104 PRO A C 1
ATOM 772 O O . PRO A 1 104 ? 7.504 -13.148 2.014 1 98.19 104 PRO A O 1
ATOM 775 N N . MET A 1 105 ? 7.219 -12.414 4.164 1 94.5 105 MET A N 1
ATOM 776 C CA . MET A 1 105 ? 8.469 -11.656 4.141 1 94.5 105 MET A CA 1
ATOM 777 C C . MET A 1 105 ? 9.656 -12.555 4.449 1 94.5 105 MET A C 1
ATOM 779 O O . MET A 1 105 ? 9.797 -13.039 5.57 1 94.5 105 MET A O 1
ATOM 783 N N . TYR A 1 106 ? 10.5 -12.688 3.557 1 96.19 106 TYR A N 1
ATOM 784 C CA . TYR A 1 106 ? 11.469 -13.773 3.559 1 96.19 106 TYR A CA 1
ATOM 785 C C . TYR A 1 106 ? 12.289 -13.766 4.848 1 96.19 106 TYR A C 1
ATOM 787 O O . TYR A 1 106 ? 12.43 -14.805 5.5 1 96.19 106 TYR A O 1
ATOM 795 N N . HIS A 1 107 ? 12.742 -12.625 5.305 1 92.81 107 HIS A N 1
ATOM 796 C CA . HIS A 1 107 ? 13.688 -12.57 6.414 1 92.81 107 HIS A CA 1
ATOM 797 C C . HIS A 1 107 ? 12.961 -12.5 7.75 1 92.81 107 HIS A C 1
ATOM 799 O O . HIS A 1 107 ? 13.578 -12.656 8.805 1 92.81 107 HIS A O 1
ATOM 805 N N . LYS A 1 108 ? 11.641 -12.359 7.684 1 90.44 108 LYS A N 1
ATOM 806 C CA . LYS A 1 108 ? 10.891 -12.227 8.922 1 90.44 108 LYS A CA 1
ATOM 807 C C . LYS A 1 108 ? 10.164 -13.523 9.266 1 90.44 108 LYS A C 1
ATOM 809 O O . LYS A 1 108 ? 9.711 -13.703 10.398 1 90.44 108 LYS A O 1
ATOM 814 N N . GLU A 1 109 ? 10.047 -14.328 8.25 1 93.94 109 GLU A N 1
ATOM 815 C CA . GLU A 1 109 ? 9.289 -15.562 8.438 1 93.94 109 GLU A CA 1
ATOM 816 C C . GLU A 1 109 ? 10.211 -16.719 8.836 1 93.94 109 GLU A C 1
ATOM 818 O O . GLU A 1 109 ? 11.273 -16.906 8.234 1 93.94 109 GLU A O 1
ATOM 823 N N . ALA A 1 110 ? 9.852 -17.484 9.906 1 96.12 110 ALA A N 1
ATOM 824 C CA . ALA A 1 110 ? 10.641 -18.609 10.383 1 96.12 110 ALA A CA 1
ATOM 825 C C . ALA A 1 110 ? 10.758 -19.688 9.32 1 96.12 110 ALA A C 1
ATOM 827 O O . ALA A 1 110 ? 11.805 -20.312 9.164 1 96.12 110 ALA A O 1
ATOM 828 N N . ASP A 1 111 ? 9.711 -19.953 8.57 1 98.31 111 ASP A N 1
ATOM 829 C CA . ASP A 1 111 ? 9.672 -20.938 7.488 1 98.31 111 ASP A CA 1
ATOM 830 C C . ASP A 1 111 ? 9.047 -20.344 6.227 1 98.31 111 ASP A C 1
ATOM 832 O O . ASP A 1 111 ? 7.906 -20.656 5.887 1 98.31 111 ASP A O 1
ATOM 836 N N . PRO A 1 112 ? 9.844 -19.594 5.582 1 98.5 112 PRO A N 1
ATOM 837 C CA . PRO A 1 112 ? 9.297 -18.891 4.426 1 98.5 112 PRO A CA 1
ATOM 838 C C . PRO A 1 112 ? 8.805 -19.828 3.33 1 98.5 112 PRO A C 1
ATOM 840 O O . PRO A 1 112 ? 7.832 -19.516 2.635 1 98.5 112 PRO A O 1
ATOM 843 N N . ALA A 1 113 ? 9.422 -20.984 3.182 1 98.81 113 ALA A N 1
ATOM 844 C CA . ALA A 1 113 ? 9 -21.922 2.154 1 98.81 113 ALA A CA 1
ATOM 845 C C . ALA A 1 113 ? 7.598 -22.453 2.436 1 98.81 113 ALA A C 1
ATOM 847 O O . ALA A 1 113 ? 6.77 -22.547 1.528 1 98.81 113 ALA A O 1
ATOM 848 N N . PHE A 1 114 ? 7.395 -22.812 3.686 1 98.81 114 PHE A N 1
ATOM 849 C CA . PHE A 1 114 ? 6.094 -23.328 4.09 1 98.81 114 PHE A CA 1
ATOM 850 C C . PHE A 1 114 ? 5 -22.297 3.867 1 98.81 114 PHE A C 1
ATOM 852 O O . PHE A 1 114 ? 3.943 -22.609 3.316 1 98.81 114 PHE A O 1
ATOM 859 N N . VAL A 1 115 ? 5.27 -21.125 4.238 1 98.81 115 VAL A N 1
ATOM 860 C CA . VAL A 1 115 ? 4.289 -20.047 4.152 1 98.81 115 VAL A CA 1
ATOM 861 C C . VAL A 1 115 ? 4.016 -19.703 2.689 1 98.81 115 VAL A C 1
ATOM 863 O O . VAL A 1 115 ? 2.865 -19.484 2.303 1 98.81 115 VAL A O 1
ATOM 866 N N . LEU A 1 116 ? 5.039 -19.656 1.879 1 98.94 116 LEU A N 1
ATOM 867 C CA . LEU A 1 116 ? 4.863 -19.406 0.454 1 98.94 116 LEU A CA 1
ATOM 868 C C . LEU A 1 116 ? 4.039 -20.5 -0.205 1 98.94 116 LEU A C 1
ATOM 870 O O . LEU A 1 116 ? 3.145 -20.203 -1.007 1 98.94 116 LEU A O 1
ATOM 874 N N . SER A 1 117 ? 4.359 -21.703 0.137 1 98.94 117 SER A N 1
ATOM 875 C CA . SER A 1 117 ? 3.588 -22.828 -0.373 1 98.94 117 SER A CA 1
ATOM 876 C C . SER A 1 117 ? 2.109 -22.688 -0.024 1 98.94 117 SER A C 1
ATOM 878 O O . SER A 1 117 ? 1.243 -22.922 -0.869 1 98.94 117 SER A O 1
ATOM 880 N N . LYS A 1 118 ? 1.872 -22.297 1.17 1 98.88 118 LYS A N 1
ATOM 881 C CA . LYS A 1 118 ? 0.499 -22.109 1.629 1 98.88 118 LYS A CA 1
ATOM 882 C C . LYS A 1 118 ? -0.214 -21.031 0.811 1 98.88 118 LYS A C 1
ATOM 884 O O . LYS A 1 118 ? -1.397 -21.172 0.493 1 98.88 118 LYS A O 1
ATOM 889 N N . ALA A 1 119 ? 0.469 -19.984 0.549 1 98.94 119 ALA A N 1
ATOM 890 C CA . ALA A 1 119 ? -0.111 -18.906 -0.242 1 98.94 119 ALA A CA 1
ATOM 891 C C . ALA A 1 119 ? -0.559 -19.406 -1.612 1 98.94 119 ALA A C 1
ATOM 893 O O . ALA A 1 119 ? -1.672 -19.109 -2.055 1 98.94 119 ALA A O 1
ATOM 894 N N . TYR A 1 120 ? 0.263 -20.141 -2.312 1 98.94 120 TYR A N 1
ATOM 895 C CA . TYR A 1 120 ? -0.084 -20.688 -3.617 1 98.94 120 TYR A CA 1
ATOM 896 C C . TYR A 1 120 ? -1.232 -21.688 -3.502 1 98.94 120 TYR A C 1
ATOM 898 O O . TYR A 1 120 ? -2.188 -21.625 -4.277 1 98.94 120 TYR A O 1
ATOM 906 N N . LYS A 1 121 ? -1.144 -22.562 -2.525 1 98.88 121 LYS A N 1
ATOM 907 C CA . LYS A 1 121 ? -2.154 -23.609 -2.359 1 98.88 121 LYS A CA 1
ATOM 908 C C . LYS A 1 121 ? -3.514 -23 -2.02 1 98.88 121 LYS A C 1
ATOM 910 O O . LYS A 1 121 ? -4.539 -23.422 -2.549 1 98.88 121 LYS A O 1
ATOM 915 N N . LYS A 1 122 ? -3.518 -22.031 -1.161 1 98.88 122 LYS A N 1
ATOM 916 C CA . LYS A 1 122 ? -4.773 -21.375 -0.793 1 98.88 122 LYS A CA 1
ATOM 917 C C . LYS A 1 122 ? -5.359 -20.609 -1.973 1 98.88 122 LYS A C 1
ATOM 919 O O . LYS A 1 122 ? -6.578 -20.531 -2.131 1 98.88 122 LYS A O 1
ATOM 924 N N . SER A 1 123 ? -4.508 -20.016 -2.773 1 98.88 123 SER A N 1
ATOM 925 C CA . SER A 1 123 ? -4.977 -19.328 -3.977 1 98.88 123 SER A CA 1
ATOM 926 C C . SER A 1 123 ? -5.695 -20.297 -4.914 1 98.88 123 SER A C 1
ATOM 928 O O . SER A 1 123 ? -6.758 -19.984 -5.449 1 98.88 123 SER A O 1
ATOM 930 N N . ILE A 1 124 ? -5.168 -21.469 -5.078 1 98.75 124 ILE A N 1
ATOM 931 C CA . ILE A 1 124 ? -5.785 -22.484 -5.926 1 98.75 124 ILE A CA 1
ATOM 932 C C . ILE A 1 124 ? -7.109 -22.938 -5.316 1 98.75 124 ILE A C 1
ATOM 934 O O . ILE A 1 124 ? -8.102 -23.094 -6.023 1 98.75 124 ILE A O 1
ATOM 938 N N . SER A 1 125 ? -7.066 -23.109 -4.012 1 98.5 125 SER A N 1
ATOM 939 C CA . SER A 1 125 ? -8.273 -23.547 -3.322 1 98.5 125 SER A CA 1
ATOM 940 C C . SER A 1 125 ? -9.422 -22.562 -3.535 1 98.5 125 SER A C 1
ATOM 942 O O . SER A 1 125 ? -10.539 -22.953 -3.855 1 98.5 125 SER A O 1
ATOM 944 N N . VAL A 1 126 ? -9.125 -21.312 -3.377 1 98.38 126 VAL A N 1
ATOM 945 C CA . VAL A 1 126 ? -10.117 -20.266 -3.551 1 98.38 126 VAL A CA 1
ATOM 946 C C . VAL A 1 126 ? -10.562 -20.203 -5.012 1 98.38 126 VAL A C 1
ATOM 948 O O . VAL A 1 126 ? -11.75 -20.016 -5.297 1 98.38 126 VAL A O 1
ATOM 951 N N . ALA A 1 127 ? -9.664 -20.375 -5.883 1 98.31 127 ALA A N 1
ATOM 952 C CA . ALA A 1 127 ? -9.969 -20.375 -7.312 1 98.31 127 ALA A CA 1
ATOM 953 C C . ALA A 1 127 ? -10.953 -21.484 -7.656 1 98.31 127 ALA A C 1
ATOM 955 O O . ALA A 1 127 ? -11.953 -21.25 -8.336 1 98.31 127 ALA A O 1
ATOM 956 N N . LYS A 1 128 ? -10.68 -22.656 -7.223 1 97.38 128 LYS A N 1
ATOM 957 C CA . LYS A 1 128 ? -11.516 -23.812 -7.52 1 97.38 128 LYS A CA 1
ATOM 958 C C . LYS A 1 128 ? -12.922 -23.641 -6.953 1 97.38 128 LYS A C 1
ATOM 960 O O . LYS A 1 128 ? -13.906 -23.953 -7.621 1 97.38 128 LYS A O 1
ATOM 965 N N . LYS A 1 129 ? -12.961 -23.109 -5.758 1 97.44 129 LYS A N 1
ATOM 966 C CA . LYS A 1 129 ? -14.258 -22.891 -5.121 1 97.44 129 LYS A CA 1
ATOM 967 C C . LYS A 1 129 ? -15.102 -21.906 -5.93 1 97.44 129 LYS A C 1
ATOM 969 O O . LYS A 1 129 ? -16.328 -22 -5.938 1 97.44 129 LYS A O 1
ATOM 974 N N . ASP A 1 130 ? -14.445 -21.078 -6.695 1 97.69 130 ASP A N 1
ATOM 975 C CA . ASP A 1 130 ? -15.156 -20.062 -7.461 1 97.69 130 ASP A CA 1
ATOM 976 C C . ASP A 1 130 ? -15.219 -20.438 -8.945 1 97.69 130 ASP A C 1
ATOM 978 O O . ASP A 1 130 ? -15.477 -19.578 -9.789 1 97.69 130 ASP A O 1
ATOM 982 N N . LYS A 1 131 ? -14.82 -21.656 -9.305 1 96.62 131 LYS A N 1
ATOM 983 C CA . LYS A 1 131 ? -14.961 -22.25 -10.633 1 96.62 131 LYS A CA 1
ATOM 984 C C . LYS A 1 131 ? -14.047 -21.562 -11.648 1 96.62 131 LYS A C 1
ATOM 986 O O . LYS A 1 131 ? -14.398 -21.438 -12.82 1 96.62 131 LYS A O 1
ATOM 991 N N . VAL A 1 132 ? -13.008 -21.062 -11.141 1 97.81 132 VAL A N 1
ATOM 992 C CA . VAL A 1 132 ? -11.961 -20.547 -12.008 1 97.81 132 VAL A CA 1
ATOM 993 C C . VAL A 1 132 ? -11.297 -21.688 -12.773 1 97.81 132 VAL A C 1
ATOM 995 O O . VAL A 1 132 ? -11.039 -22.75 -12.203 1 97.81 132 VAL A O 1
ATOM 998 N N . LYS A 1 133 ? -10.992 -21.438 -14.055 1 97.81 133 LYS A N 1
ATOM 999 C CA . LYS A 1 133 ? -10.375 -22.453 -14.891 1 97.81 133 LYS A CA 1
ATOM 1000 C C . LYS A 1 133 ? -8.961 -22.047 -15.312 1 97.81 133 LYS A C 1
ATOM 1002 O O . LYS A 1 133 ? -8.141 -22.891 -15.664 1 97.81 133 LYS A O 1
ATOM 1007 N N . HIS A 1 134 ? -8.781 -20.734 -15.375 1 98.19 134 HIS A N 1
ATOM 1008 C CA . HIS A 1 134 ? -7.504 -20.141 -15.75 1 98.19 134 HIS A CA 1
ATOM 1009 C C . HIS A 1 134 ? -7.027 -19.156 -14.688 1 98.19 134 HIS A C 1
ATOM 1011 O O . HIS A 1 134 ? -7.766 -18.25 -14.297 1 98.19 134 HIS A O 1
ATOM 1017 N N . ILE A 1 135 ? -5.797 -19.344 -14.234 1 98.75 135 ILE A N 1
ATOM 1018 C CA . ILE A 1 135 ? -5.309 -18.469 -13.172 1 98.75 135 ILE A CA 1
ATOM 1019 C C . ILE A 1 135 ? -3.891 -18 -13.492 1 98.75 135 ILE A C 1
ATOM 1021 O O . ILE A 1 135 ? -3.066 -18.781 -13.977 1 98.75 135 ILE A O 1
ATOM 1025 N N . ALA A 1 136 ? -3.635 -16.719 -13.344 1 98.81 136 ALA A N 1
ATOM 1026 C CA . ALA A 1 136 ? -2.303 -16.172 -13.57 1 98.81 136 ALA A CA 1
ATOM 1027 C C . ALA A 1 136 ? -1.693 -15.656 -12.273 1 98.81 136 ALA A C 1
ATOM 1029 O O . ALA A 1 136 ? -2.34 -14.914 -11.531 1 98.81 136 ALA A O 1
ATOM 1030 N N . PHE A 1 137 ? -0.504 -16.062 -12.031 1 98.94 137 PHE A N 1
ATOM 1031 C CA . PHE A 1 137 ? 0.252 -15.664 -10.852 1 98.94 137 PHE A CA 1
ATOM 1032 C C . PHE A 1 137 ? 1.377 -14.711 -11.219 1 98.94 137 PHE A C 1
ATOM 1034 O O . PHE A 1 137 ? 2.014 -14.867 -12.266 1 98.94 137 PHE A O 1
ATOM 1041 N N . PRO A 1 138 ? 1.635 -13.734 -10.344 1 98.81 138 PRO A N 1
ATOM 1042 C CA . PRO A 1 138 ? 2.971 -13.133 -10.297 1 98.81 138 PRO A CA 1
ATOM 1043 C C . PRO A 1 138 ? 3.961 -13.953 -9.477 1 98.81 138 PRO A C 1
ATOM 1045 O O . PRO A 1 138 ? 3.666 -15.094 -9.109 1 98.81 138 PRO A O 1
ATOM 1048 N N . ALA A 1 139 ? 5.164 -13.461 -9.312 1 98.62 139 ALA A N 1
ATOM 1049 C CA . ALA A 1 139 ? 6.121 -14.055 -8.383 1 98.62 139 ALA A CA 1
ATOM 1050 C C . ALA A 1 139 ? 5.855 -13.586 -6.953 1 98.62 139 ALA A C 1
ATOM 1052 O O . ALA A 1 139 ? 6.375 -12.555 -6.523 1 98.62 139 ALA A O 1
ATOM 1053 N N . ILE A 1 140 ? 5.055 -14.352 -6.285 1 98.69 140 ILE A N 1
ATOM 1054 C CA . ILE A 1 140 ? 4.637 -13.969 -4.941 1 98.69 140 ILE A CA 1
ATOM 1055 C C . ILE A 1 140 ? 5.859 -13.836 -4.039 1 98.69 140 ILE A C 1
ATOM 1057 O O . ILE A 1 140 ? 6.707 -14.727 -3.996 1 98.69 140 ILE A O 1
ATOM 1061 N N . SER A 1 141 ? 5.996 -12.719 -3.314 1 98.19 141 SER A N 1
ATOM 1062 C CA . SER A 1 141 ? 6.973 -12.414 -2.273 1 98.19 141 SER A CA 1
ATOM 1063 C C . SER A 1 141 ? 8.328 -12.07 -2.877 1 98.19 141 SER A C 1
ATOM 1065 O O . SER A 1 141 ? 9.289 -11.805 -2.148 1 98.19 141 SER A O 1
ATOM 1067 N N . CYS A 1 142 ? 8.422 -11.914 -4.176 1 97.5 142 CYS A N 1
ATOM 1068 C CA . CYS A 1 142 ? 9.734 -11.797 -4.797 1 97.5 142 CYS A CA 1
ATOM 1069 C C . CYS A 1 142 ? 10.086 -10.336 -5.051 1 97.5 142 CYS A C 1
ATOM 1071 O O . CYS A 1 142 ? 11.109 -10.039 -5.668 1 97.5 142 CYS A O 1
ATOM 1073 N N . GLY A 1 143 ? 9.336 -9.438 -4.664 1 92.06 143 GLY A N 1
ATOM 1074 C CA . GLY A 1 143 ? 9.609 -8.008 -4.703 1 92.06 143 GLY A CA 1
ATOM 1075 C C . GLY A 1 143 ? 10 -7.441 -3.354 1 92.06 143 GLY A C 1
ATOM 1076 O O . GLY A 1 143 ? 11.008 -7.855 -2.766 1 92.06 143 GLY A O 1
ATOM 1077 N N . ILE A 1 144 ? 9.188 -6.676 -2.82 1 86 144 ILE A N 1
ATOM 1078 C CA . ILE A 1 144 ? 9.43 -5.949 -1.578 1 86 144 ILE A CA 1
ATOM 1079 C C . ILE A 1 144 ? 9.633 -6.941 -0.434 1 86 144 ILE A C 1
ATOM 1081 O O . ILE A 1 144 ? 10.398 -6.676 0.496 1 86 144 ILE A O 1
ATOM 1085 N N . TYR A 1 145 ? 9.055 -8.141 -0.525 1 93.81 145 TYR A N 1
ATOM 1086 C CA . TYR A 1 145 ? 9.109 -9.109 0.561 1 93.81 145 TYR A CA 1
ATOM 1087 C C . TYR A 1 145 ? 10.391 -9.938 0.479 1 93.81 145 TYR A C 1
ATOM 1089 O O . TYR A 1 145 ? 10.711 -10.68 1.408 1 93.81 145 TYR A O 1
ATOM 1097 N N . GLY A 1 146 ? 11.062 -9.977 -0.652 1 94.44 146 GLY A N 1
ATOM 1098 C CA . GLY A 1 146 ? 12.477 -10.32 -0.713 1 94.44 146 GLY A CA 1
ATOM 1099 C C . GLY A 1 146 ? 12.727 -11.805 -0.889 1 94.44 146 GLY A C 1
ATOM 1100 O O . GLY A 1 146 ? 13.812 -12.297 -0.59 1 94.44 146 GLY A O 1
ATOM 1101 N N . TYR A 1 147 ? 11.82 -12.578 -1.262 1 98 147 TYR A N 1
ATOM 1102 C CA . TYR A 1 147 ? 12.039 -14 -1.47 1 98 147 TYR A CA 1
ATOM 1103 C C . TYR A 1 147 ? 12.977 -14.242 -2.643 1 98 147 TYR A C 1
ATOM 1105 O O . TYR A 1 147 ? 12.758 -13.727 -3.74 1 98 147 TYR A O 1
ATOM 1113 N N . PRO A 1 148 ? 14.055 -15.008 -2.414 1 98.38 148 PRO A N 1
ATOM 1114 C CA . PRO A 1 148 ? 14.953 -15.281 -3.535 1 98.38 148 PRO A CA 1
ATOM 1115 C C . PRO A 1 148 ? 14.25 -15.969 -4.703 1 98.38 148 PRO A C 1
ATOM 1117 O O . PRO A 1 148 ? 13.492 -16.922 -4.496 1 98.38 148 PRO A O 1
ATOM 1120 N N . TYR A 1 149 ? 14.57 -15.602 -5.91 1 98.69 149 TYR A N 1
ATOM 1121 C CA . TYR A 1 149 ? 13.828 -16 -7.102 1 98.69 149 TYR A CA 1
ATOM 1122 C C . TYR A 1 149 ? 13.859 -17.516 -7.285 1 98.69 149 TYR A C 1
ATOM 1124 O O . TYR A 1 149 ? 12.82 -18.156 -7.449 1 98.69 149 TYR A O 1
ATOM 1132 N N . GLU A 1 150 ? 14.992 -18.094 -7.25 1 98.75 150 GLU A N 1
ATOM 1133 C CA . GLU A 1 150 ? 15.156 -19.516 -7.531 1 98.75 150 GLU A CA 1
ATOM 1134 C C . GLU A 1 150 ? 14.414 -20.375 -6.508 1 98.75 150 GLU A C 1
ATOM 1136 O O . GLU A 1 150 ? 13.781 -21.375 -6.863 1 98.75 150 GLU A O 1
ATOM 1141 N N . GLU A 1 151 ? 14.531 -19.953 -5.25 1 98.88 151 GLU A N 1
ATOM 1142 C CA . GLU A 1 151 ? 13.82 -20.672 -4.199 1 98.88 151 GLU A CA 1
ATOM 1143 C C . GLU A 1 151 ? 12.312 -20.531 -4.359 1 98.88 151 GLU A C 1
ATOM 1145 O O . GLU A 1 151 ? 11.57 -21.5 -4.184 1 98.88 151 GLU A O 1
ATOM 1150 N N . ALA A 1 152 ? 11.875 -19.375 -4.656 1 98.94 152 ALA A N 1
ATOM 1151 C CA . ALA A 1 152 ? 10.445 -19.109 -4.828 1 98.94 152 ALA A CA 1
ATOM 1152 C C . ALA A 1 152 ? 9.883 -19.922 -6 1 98.94 152 ALA A C 1
ATOM 1154 O O . ALA A 1 152 ? 8.773 -20.438 -5.922 1 98.94 152 ALA A O 1
ATOM 1155 N N . ALA A 1 153 ? 10.656 -19.969 -7.082 1 98.94 153 ALA A N 1
ATOM 1156 C CA . ALA A 1 153 ? 10.234 -20.734 -8.258 1 98.94 153 ALA A CA 1
ATOM 1157 C C . ALA A 1 153 ? 10.016 -22.203 -7.902 1 98.94 153 ALA A C 1
ATOM 1159 O O . ALA A 1 153 ? 9.008 -22.797 -8.289 1 98.94 153 ALA A O 1
ATOM 1160 N N . LYS A 1 154 ? 10.938 -22.734 -7.141 1 98.88 154 LYS A N 1
ATOM 1161 C CA . LYS A 1 154 ? 10.844 -24.141 -6.723 1 98.88 154 LYS A CA 1
ATOM 1162 C C . LYS A 1 154 ? 9.586 -24.375 -5.891 1 98.88 154 LYS A C 1
ATOM 1164 O O . LYS A 1 154 ? 8.82 -25.312 -6.16 1 98.88 154 LYS A O 1
ATOM 1169 N N . VAL A 1 155 ? 9.406 -23.5 -4.926 1 98.88 155 VAL A N 1
ATOM 1170 C CA . VAL A 1 155 ? 8.281 -23.656 -4.004 1 98.88 155 VAL A CA 1
ATOM 1171 C C . VAL A 1 155 ? 6.965 -23.516 -4.77 1 98.88 155 VAL A C 1
ATOM 1173 O O . VAL A 1 155 ? 6.031 -24.297 -4.562 1 98.88 155 VAL A O 1
ATOM 1176 N N . SER A 1 156 ? 6.859 -22.562 -5.641 1 98.88 156 SER A N 1
ATOM 1177 C CA . SER A 1 156 ? 5.625 -22.266 -6.363 1 98.88 156 SER A CA 1
ATOM 1178 C C . SER A 1 156 ? 5.234 -23.422 -7.277 1 98.88 156 SER A C 1
ATOM 1180 O O . SER A 1 156 ? 4.098 -23.891 -7.246 1 98.88 156 SER A O 1
ATOM 1182 N N . ILE A 1 157 ? 6.164 -23.906 -8.117 1 98.75 157 ILE A N 1
ATOM 1183 C CA . ILE A 1 157 ? 5.883 -24.969 -9.078 1 98.75 157 ILE A CA 1
ATOM 1184 C C . ILE A 1 157 ? 5.492 -26.234 -8.336 1 98.75 157 ILE A C 1
ATOM 1186 O O . ILE A 1 157 ? 4.543 -26.922 -8.727 1 98.75 157 ILE A O 1
ATOM 1190 N N . GLN A 1 158 ? 6.164 -26.5 -7.25 1 98.62 158 GLN A N 1
ATOM 1191 C CA . GLN A 1 158 ? 5.828 -27.688 -6.461 1 98.62 158 GLN A CA 1
ATOM 1192 C C . GLN A 1 158 ? 4.422 -27.562 -5.875 1 98.62 158 GLN A C 1
ATOM 1194 O O . GLN A 1 158 ? 3.639 -28.516 -5.938 1 98.62 158 GLN A O 1
ATOM 1199 N N . ALA A 1 159 ? 4.113 -26.438 -5.262 1 98.81 159 ALA A N 1
ATOM 1200 C CA . ALA A 1 159 ? 2.799 -26.219 -4.664 1 98.81 159 ALA A CA 1
ATOM 1201 C C . ALA A 1 159 ? 1.692 -26.359 -5.703 1 98.81 159 ALA A C 1
ATOM 1203 O O . ALA A 1 159 ? 0.647 -26.953 -5.434 1 98.81 159 ALA A O 1
ATOM 1204 N N . LEU A 1 160 ? 1.943 -25.859 -6.867 1 98.62 160 LEU A N 1
ATOM 1205 C CA . LEU A 1 160 ? 0.937 -25.891 -7.922 1 98.62 160 LEU A CA 1
ATOM 1206 C C . LEU A 1 160 ? 0.76 -27.297 -8.484 1 98.62 160 LEU A C 1
ATOM 1208 O O . LEU A 1 160 ? -0.358 -27.703 -8.805 1 98.62 160 LEU A O 1
ATOM 1212 N N . ARG A 1 161 ? 1.811 -27.984 -8.602 1 97.5 161 ARG A N 1
ATOM 1213 C CA . ARG A 1 161 ? 1.717 -29.375 -9.055 1 97.5 161 ARG A CA 1
ATOM 1214 C C . ARG A 1 161 ? 0.856 -30.203 -8.102 1 97.5 161 ARG A C 1
ATOM 1216 O O . ARG A 1 161 ? 0.133 -31.094 -8.539 1 97.5 161 ARG A O 1
ATOM 1223 N N . GLU A 1 162 ? 0.916 -29.844 -6.902 1 97.62 162 GLU A N 1
ATOM 1224 C CA . GLU A 1 162 ? 0.216 -30.594 -5.871 1 97.62 162 GLU A CA 1
ATOM 1225 C C . GLU A 1 162 ? -1.266 -30.234 -5.824 1 97.62 162 GLU A C 1
ATOM 1227 O O . GLU A 1 162 ? -2.086 -31 -5.324 1 97.62 162 GLU A O 1
ATOM 1232 N N . THR A 1 163 ? -1.594 -29.031 -6.375 1 97.94 163 THR A N 1
ATOM 1233 C CA . THR A 1 163 ? -2.928 -28.562 -6.023 1 97.94 163 THR A CA 1
ATOM 1234 C C . THR A 1 163 ? -3.693 -28.125 -7.273 1 97.94 163 THR A C 1
ATOM 1236 O O . THR A 1 163 ? -4.898 -27.875 -7.211 1 97.94 163 THR A O 1
ATOM 1239 N N . ALA A 1 164 ? -3.121 -27.938 -8.422 1 94.25 164 ALA A N 1
ATOM 1240 C CA . ALA A 1 164 ? -3.764 -27.391 -9.609 1 94.25 164 ALA A CA 1
ATOM 1241 C C . ALA A 1 164 ? -5.039 -28.156 -9.945 1 94.25 164 ALA A C 1
ATOM 1243 O O . ALA A 1 164 ? -6.035 -27.562 -10.375 1 94.25 164 ALA A O 1
ATOM 1244 N N . GLY A 1 165 ? -5.035 -29.469 -9.703 1 86.31 165 GLY A N 1
ATOM 1245 C CA . GLY A 1 165 ? -6.227 -30.281 -9.906 1 86.31 165 GLY A CA 1
ATOM 1246 C C . GLY A 1 165 ? -6.887 -30.047 -11.25 1 86.31 165 GLY A C 1
ATOM 1247 O O . GLY A 1 165 ? -6.238 -30.156 -12.297 1 86.31 165 GLY A O 1
ATOM 1248 N N . ASP A 1 166 ? -8.133 -29.5 -11.25 1 88.06 166 ASP A N 1
ATOM 1249 C CA . ASP A 1 166 ? -8.977 -29.438 -12.438 1 88.06 166 ASP A CA 1
ATOM 1250 C C . ASP A 1 166 ? -8.82 -28.094 -13.156 1 88.06 166 ASP A C 1
ATOM 1252 O O . ASP A 1 166 ? -9.602 -27.766 -14.055 1 88.06 166 ASP A O 1
ATOM 1256 N N . LEU A 1 167 ? -7.906 -27.391 -12.742 1 96.25 167 LEU A N 1
ATOM 1257 C CA . LEU A 1 167 ? -7.605 -26.188 -13.516 1 96.25 167 LEU A CA 1
ATOM 1258 C C . LEU A 1 167 ? -7.117 -26.547 -14.914 1 96.25 167 LEU A C 1
ATOM 1260 O O . LEU A 1 167 ? -6.406 -27.547 -15.086 1 96.25 167 LEU A O 1
ATOM 1264 N N . LEU A 1 168 ? -7.5 -25.703 -15.828 1 95.81 168 LEU A N 1
ATOM 1265 C CA . LEU A 1 168 ? -7.074 -25.953 -17.203 1 95.81 168 LEU A CA 1
ATOM 1266 C C . LEU A 1 168 ? -5.688 -25.391 -17.469 1 95.81 168 LEU A C 1
ATOM 1268 O O . LEU A 1 168 ? -4.828 -26.062 -18.031 1 95.81 168 LEU A O 1
ATOM 1272 N N . GLU A 1 169 ? -5.547 -24.141 -17.031 1 97.12 169 GLU A N 1
ATOM 1273 C CA . GLU A 1 169 ? -4.266 -23.469 -17.266 1 97.12 169 GLU A CA 1
ATOM 1274 C C . GLU A 1 169 ? -3.844 -22.641 -16.047 1 97.12 169 GLU A C 1
ATOM 1276 O O . GLU A 1 169 ? -4.664 -21.953 -15.453 1 97.12 169 GLU A O 1
ATOM 1281 N N . VAL A 1 170 ? -2.605 -22.812 -15.711 1 98.38 170 VAL A N 1
ATOM 1282 C CA . VAL A 1 170 ? -1.932 -21.938 -14.758 1 98.38 170 VAL A CA 1
ATOM 1283 C C . VAL A 1 170 ? -0.876 -21.109 -15.484 1 98.38 170 VAL A C 1
ATOM 1285 O O . VAL A 1 170 ? -0.095 -21.625 -16.281 1 98.38 170 VAL A O 1
ATOM 1288 N N . HIS A 1 171 ? -0.931 -19.828 -15.234 1 98.31 171 HIS A N 1
ATOM 1289 C CA . HIS A 1 171 ? 0.014 -18.922 -15.867 1 98.31 171 HIS A CA 1
ATOM 1290 C C . HIS A 1 171 ? 0.878 -18.203 -14.836 1 98.31 171 HIS A C 1
ATOM 1292 O O . HIS A 1 171 ? 0.409 -17.891 -13.734 1 98.31 171 HIS A O 1
ATOM 1298 N N . PHE A 1 172 ? 2.109 -18.047 -15.18 1 98.81 172 PHE A N 1
ATOM 1299 C CA . PHE A 1 172 ? 2.924 -17.016 -14.547 1 98.81 172 PHE A CA 1
ATOM 1300 C C . PHE A 1 172 ? 3.15 -15.844 -15.492 1 98.81 172 PHE A C 1
ATOM 1302 O O . PHE A 1 172 ? 3.59 -16.031 -16.625 1 98.81 172 PHE A O 1
ATOM 1309 N N . VAL A 1 173 ? 2.748 -14.688 -15.055 1 98.56 173 VAL A N 1
ATOM 1310 C CA . VAL A 1 173 ? 3.068 -13.438 -15.75 1 98.56 173 VAL A CA 1
ATOM 1311 C C . VAL A 1 173 ? 4.098 -12.648 -14.945 1 98.56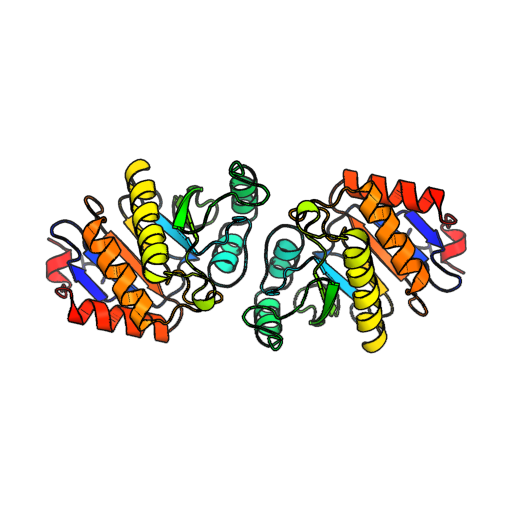 173 VAL A C 1
ATOM 1313 O O . VAL A 1 173 ? 3.766 -12.039 -13.93 1 98.56 173 VAL A O 1
ATOM 1316 N N . LEU A 1 174 ? 5.316 -12.711 -15.43 1 98.25 174 LEU A N 1
ATOM 1317 C CA . LEU A 1 174 ? 6.465 -12.227 -14.672 1 98.25 174 LEU A CA 1
ATOM 1318 C C . LEU A 1 174 ? 7.039 -10.961 -15.305 1 98.25 174 LEU A C 1
ATOM 1320 O O . LEU A 1 174 ? 7.48 -10.984 -16.453 1 98.25 174 LEU A O 1
ATOM 1324 N N . PHE A 1 175 ? 7.047 -9.938 -14.523 1 95.69 175 PHE A N 1
ATOM 1325 C CA . PHE A 1 175 ? 7.438 -8.633 -15.039 1 95.69 175 PHE A CA 1
ATOM 1326 C C . PHE A 1 175 ? 8.953 -8.523 -15.148 1 95.69 175 PHE A C 1
ATOM 1328 O O . PHE A 1 175 ? 9.477 -8.016 -16.141 1 95.69 175 PHE A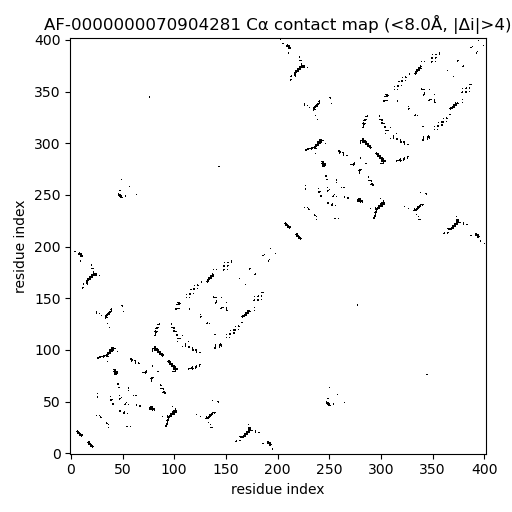 O 1
ATOM 1335 N N . GLU A 1 176 ? 9.633 -8.984 -14.141 1 94.94 176 GLU A N 1
ATOM 1336 C CA . GLU A 1 176 ? 11.086 -8.875 -14.086 1 94.94 176 GLU A CA 1
ATOM 1337 C C . GLU A 1 176 ? 11.758 -10.039 -14.812 1 94.94 176 GLU A C 1
ATOM 1339 O O . GLU A 1 176 ? 11.312 -11.188 -14.695 1 94.94 176 GLU A O 1
ATOM 1344 N N . GLN A 1 177 ? 12.828 -9.773 -15.492 1 96.88 177 GLN A N 1
ATOM 1345 C CA . GLN A 1 177 ? 13.57 -10.781 -16.234 1 96.88 177 GLN A CA 1
ATOM 1346 C C . GLN A 1 177 ? 14.133 -11.852 -15.305 1 96.88 177 GLN A C 1
ATOM 1348 O O . GLN A 1 177 ? 14.125 -13.039 -15.633 1 96.88 177 GLN A O 1
ATOM 1353 N N . GLY A 1 178 ? 14.602 -11.406 -14.133 1 97.94 178 GLY A N 1
ATOM 1354 C CA . GLY A 1 178 ? 15.172 -12.352 -13.18 1 97.94 178 GLY A CA 1
ATOM 1355 C C . GLY A 1 178 ? 14.18 -13.398 -12.711 1 97.94 178 GLY A C 1
ATOM 1356 O O . GLY A 1 178 ? 14.508 -14.578 -12.633 1 97.94 178 GLY A O 1
ATOM 1357 N N . THR A 1 179 ? 13.031 -12.953 -12.43 1 98.12 179 THR A N 1
ATOM 1358 C CA . THR A 1 179 ? 12.008 -13.906 -12.016 1 98.12 179 THR A CA 1
ATOM 1359 C C . THR A 1 179 ? 11.625 -14.828 -13.172 1 98.12 179 THR A C 1
ATOM 1361 O O . THR A 1 179 ? 11.453 -16.031 -12.977 1 98.12 179 THR A O 1
ATOM 1364 N N . TYR A 1 180 ? 11.492 -14.242 -14.336 1 98.19 180 TYR A N 1
ATOM 1365 C CA . TYR A 1 180 ? 11.172 -15.07 -15.492 1 98.19 180 TYR A CA 1
ATOM 1366 C C . TYR A 1 180 ? 12.211 -16.172 -15.68 1 98.19 180 TYR A C 1
ATOM 1368 O O . TYR A 1 180 ? 11.859 -17.344 -15.867 1 98.19 180 TYR A O 1
ATOM 1376 N N . ASN A 1 181 ? 13.445 -15.789 -15.586 1 98.56 181 ASN A N 1
ATOM 1377 C CA . ASN A 1 181 ? 14.523 -16.75 -15.773 1 98.56 181 ASN A CA 1
ATOM 1378 C C . ASN A 1 181 ? 14.469 -17.875 -14.734 1 98.56 181 ASN A C 1
ATOM 1380 O O . ASN A 1 181 ? 14.68 -19.031 -15.062 1 98.56 181 ASN A O 1
ATOM 1384 N N . ALA A 1 182 ? 14.227 -17.516 -13.539 1 98.81 182 ALA A N 1
ATOM 1385 C CA . ALA A 1 182 ? 14.18 -18.5 -12.453 1 98.81 182 ALA A CA 1
ATOM 1386 C C . ALA A 1 182 ? 13.039 -19.484 -12.664 1 98.81 182 ALA A C 1
ATOM 1388 O O . ALA A 1 182 ? 13.211 -20.688 -12.477 1 98.81 182 ALA A O 1
ATOM 1389 N N . TRP A 1 183 ? 11.891 -19 -13.023 1 98.81 183 TRP A N 1
ATOM 1390 C CA . TRP A 1 183 ? 10.734 -19.859 -13.227 1 98.81 183 TRP A CA 1
ATOM 1391 C C . TRP A 1 183 ? 10.938 -20.75 -14.453 1 98.81 183 TRP A C 1
ATOM 1393 O O . TRP A 1 183 ? 10.555 -21.922 -14.453 1 98.81 183 TRP A O 1
ATOM 1403 N N . LEU A 1 184 ? 11.516 -20.156 -15.461 1 98.5 184 LEU A N 1
ATOM 1404 C CA . LEU A 1 184 ? 11.797 -20.938 -16.672 1 98.5 184 LEU A CA 1
ATOM 1405 C C . LEU A 1 184 ? 12.766 -22.078 -16.359 1 98.5 184 LEU A C 1
ATOM 1407 O O . LEU A 1 184 ? 12.539 -23.219 -16.766 1 98.5 184 LEU A O 1
ATOM 1411 N N . ALA A 1 185 ? 13.828 -21.734 -15.727 1 98.62 185 ALA A N 1
ATOM 1412 C CA . ALA A 1 185 ? 14.828 -22.75 -15.375 1 98.62 185 ALA A CA 1
ATOM 1413 C C . ALA A 1 185 ? 14.203 -23.875 -14.57 1 98.62 185 ALA A C 1
ATOM 1415 O O . ALA A 1 185 ? 14.484 -25.062 -14.82 1 98.62 185 ALA A O 1
ATOM 1416 N N . GLU A 1 186 ? 13.414 -23.516 -13.602 1 98.75 186 GLU A N 1
ATOM 1417 C CA . GLU A 1 186 ? 12.781 -24.516 -12.75 1 98.75 186 GLU A CA 1
ATOM 1418 C C . GLU A 1 186 ? 11.797 -25.375 -13.539 1 98.75 186 GLU A C 1
ATOM 1420 O O . GLU A 1 186 ? 11.742 -26.594 -13.352 1 98.75 186 GLU A O 1
ATOM 1425 N N . ALA A 1 187 ? 11.016 -24.766 -14.375 1 98.5 187 ALA A N 1
ATOM 1426 C CA . ALA A 1 187 ? 10.047 -25.5 -15.195 1 98.5 187 ALA A CA 1
ATOM 1427 C C . ALA A 1 187 ? 10.75 -26.469 -16.141 1 98.5 187 ALA A C 1
ATOM 1429 O O . ALA A 1 187 ? 10.32 -27.609 -16.312 1 98.5 187 ALA A O 1
ATOM 1430 N N . GLU A 1 188 ? 11.766 -26 -16.781 1 97.94 188 GLU A N 1
ATOM 1431 C CA . GLU A 1 188 ? 12.508 -26.828 -17.719 1 97.94 188 GLU A CA 1
ATOM 1432 C C . GLU A 1 188 ? 13.141 -28.031 -17.016 1 97.94 188 GLU A C 1
ATOM 1434 O O . GLU A 1 188 ? 13.266 -29.109 -17.609 1 97.94 188 GLU A O 1
ATOM 1439 N N . LYS A 1 189 ? 13.516 -27.781 -15.82 1 98 189 LYS A N 1
ATOM 1440 C CA . LYS A 1 189 ? 14.133 -28.844 -15.023 1 98 189 LYS A CA 1
ATOM 1441 C C . LYS A 1 189 ? 13.109 -29.875 -14.578 1 98 189 LYS A C 1
ATOM 1443 O O . LYS A 1 189 ? 13.391 -31.078 -14.555 1 98 189 LYS A O 1
ATOM 1448 N N . LYS A 1 190 ? 11.883 -29.469 -14.25 1 97.62 190 LYS A N 1
ATOM 1449 C CA . LYS A 1 190 ? 10.961 -30.312 -13.5 1 97.62 190 LYS A CA 1
ATOM 1450 C C . LYS A 1 190 ? 9.797 -30.781 -14.375 1 97.62 190 LYS A C 1
ATOM 1452 O O . LYS A 1 190 ? 9.125 -31.766 -14.062 1 97.62 190 LYS A O 1
ATOM 1457 N N . LEU A 1 191 ? 9.594 -30.062 -15.453 1 97.31 191 LEU A N 1
ATOM 1458 C CA . LEU A 1 191 ? 8.367 -30.312 -16.188 1 97.31 191 LEU A CA 1
ATOM 1459 C C . LEU A 1 191 ? 8.672 -30.609 -17.656 1 97.31 191 LEU A C 1
ATOM 1461 O O . LEU A 1 191 ? 9.734 -30.234 -18.172 1 97.31 191 LEU A O 1
ATOM 1465 N N . GLU A 1 192 ? 7.691 -31.234 -18.328 1 95.5 192 GLU A N 1
ATOM 1466 C CA . GLU A 1 192 ? 7.785 -31.5 -19.75 1 95.5 192 GLU A CA 1
ATOM 1467 C C . GLU A 1 192 ? 7.359 -30.281 -20.578 1 95.5 192 GLU A C 1
ATOM 1469 O O . GLU A 1 192 ? 6.27 -29.734 -20.375 1 95.5 192 GLU A O 1
ATOM 1474 N N . SER A 1 193 ? 8.242 -29.891 -21.422 1 94.81 193 SER A N 1
ATOM 1475 C CA . SER A 1 193 ? 7.91 -28.797 -22.328 1 94.81 193 SER A CA 1
ATOM 1476 C C . SER A 1 193 ? 6.875 -29.219 -23.359 1 94.81 193 SER A C 1
ATOM 1478 O O . SER A 1 193 ? 6.938 -30.344 -23.875 1 94.81 193 SER A O 1
ATOM 1480 N N . LEU A 1 194 ? 5.961 -28.328 -23.516 1 91.31 194 LEU A N 1
ATOM 1481 C CA . LEU A 1 194 ? 4.914 -28.625 -24.484 1 91.31 194 LEU A CA 1
ATOM 1482 C C . LEU A 1 194 ? 5.09 -27.781 -25.75 1 91.31 194 LEU A C 1
ATOM 1484 O O . LEU A 1 194 ? 5.434 -26.594 -25.672 1 91.31 194 LEU A O 1
ATOM 1488 N N . THR A 1 195 ? 4.949 -28.406 -26.891 1 80.25 195 THR A N 1
ATOM 1489 C CA . THR A 1 195 ? 5.008 -27.703 -28.172 1 80.25 195 THR A CA 1
ATOM 1490 C C . THR A 1 195 ? 3.625 -27.203 -28.578 1 80.25 195 THR A C 1
ATOM 1492 O O . THR A 1 195 ? 2.617 -27.594 -27.984 1 80.25 195 THR A O 1
ATOM 1495 N N . ARG A 1 196 ? 3.619 -26.297 -29.562 1 70.31 196 ARG A N 1
ATOM 1496 C CA . ARG A 1 196 ? 2.379 -25.719 -30.078 1 70.31 196 ARG A CA 1
ATOM 1497 C C . ARG A 1 196 ? 1.389 -26.828 -30.453 1 70.31 196 ARG A C 1
ATOM 1499 O O . ARG A 1 196 ? 0.181 -26.672 -30.266 1 70.31 196 ARG A O 1
ATOM 1506 N N . TYR A 1 197 ? 1.854 -27.859 -30.953 1 58.88 197 TYR A N 1
ATOM 1507 C CA . TYR A 1 197 ? 1.023 -28.969 -31.438 1 58.88 197 TYR A CA 1
ATOM 1508 C C . TYR A 1 197 ? 0.372 -29.703 -30.266 1 58.88 197 TYR A C 1
ATOM 1510 O O . TYR A 1 197 ? -0.778 -30.141 -30.375 1 58.88 197 TYR A O 1
ATOM 1518 N N . GLU A 1 198 ? 0.965 -29.781 -29.203 1 68 198 GLU A N 1
ATOM 1519 C CA . GLU A 1 198 ? 0.473 -30.5 -28.031 1 68 198 GLU A CA 1
ATOM 1520 C C . GLU A 1 198 ? -0.563 -29.688 -27.266 1 68 198 GLU A C 1
ATOM 1522 O O . GLU A 1 198 ? -1.371 -30.234 -26.516 1 68 198 GLU A O 1
ATOM 1527 N N . LEU A 1 199 ? -0.476 -28.453 -27.453 1 69.44 199 LEU A N 1
ATOM 1528 C CA . LEU A 1 199 ? -1.407 -27.578 -26.766 1 69.44 199 LEU A CA 1
ATOM 1529 C C . LEU A 1 199 ? -2.785 -27.609 -27.422 1 69.44 199 LEU A C 1
ATOM 1531 O O . LEU A 1 199 ? -3.793 -27.328 -26.766 1 69.44 199 LEU A O 1
ATOM 1535 N N . ARG A 1 200 ? -2.912 -27.828 -28.719 1 55.12 200 ARG A N 1
ATOM 1536 C CA . ARG A 1 200 ? -4.145 -27.844 -29.5 1 55.12 200 ARG A CA 1
ATOM 1537 C C . ARG A 1 200 ? -4.941 -29.125 -29.234 1 55.12 200 ARG A C 1
ATOM 1539 O O . ARG A 1 200 ? -6.125 -29.203 -29.562 1 55.12 200 ARG A O 1
ATOM 1546 N N . THR A 1 201 ? -4.312 -30.172 -28.688 1 45.38 201 THR A N 1
ATOM 1547 C CA . THR A 1 201 ? -5.043 -31.422 -28.547 1 45.38 201 THR A CA 1
ATOM 1548 C C . THR A 1 201 ? -5.617 -31.547 -27.141 1 45.38 201 THR A C 1
ATOM 1550 O O . THR A 1 201 ? -4.996 -31.109 -26.172 1 45.38 201 THR A O 1
ATOM 1553 N N . MET B 1 1 ? -11.68 44.219 -7.473 1 23.34 1 MET B N 1
ATOM 1554 C CA . MET B 1 1 ? -10.875 43 -7.637 1 23.34 1 MET B CA 1
ATOM 1555 C C . MET B 1 1 ? -11.164 42 -6.535 1 23.34 1 MET B C 1
ATOM 1557 O O . MET B 1 1 ? -10.844 42.219 -5.371 1 23.34 1 MET B O 1
ATOM 1561 N N . GLU B 1 2 ? -12.289 41.375 -6.473 1 29.42 2 GLU B N 1
ATOM 1562 C CA . GLU B 1 2 ? -12.898 40.594 -5.395 1 29.42 2 GLU B CA 1
ATOM 1563 C C . GLU B 1 2 ? -11.922 39.531 -4.848 1 29.42 2 GLU B C 1
ATOM 1565 O O . GLU B 1 2 ? -11.211 38.906 -5.613 1 29.42 2 GLU B O 1
ATOM 1570 N N . VAL B 1 3 ? -11.258 39.75 -3.766 1 35.06 3 VAL B N 1
ATOM 1571 C CA . VAL B 1 3 ? -10.367 38.844 -3.045 1 35.06 3 VAL B CA 1
ATOM 1572 C C . VAL B 1 3 ? -10.906 37.406 -3.131 1 35.06 3 VAL B C 1
ATOM 1574 O O . VAL B 1 3 ? -12.047 37.156 -2.756 1 35.06 3 VAL B O 1
ATOM 1577 N N . GLU B 1 4 ? -10.703 36.656 -4.098 1 40.72 4 GLU B N 1
ATOM 1578 C CA . GLU B 1 4 ? -11.094 35.25 -4.348 1 40.72 4 GLU B CA 1
ATOM 1579 C C . GLU B 1 4 ? -11.094 34.438 -3.055 1 40.72 4 GLU B C 1
ATOM 1581 O O . GLU B 1 4 ? -10.117 34.469 -2.303 1 40.72 4 GLU B O 1
ATOM 1586 N N . SER B 1 5 ? -12.234 34.344 -2.334 1 45.44 5 SER B N 1
ATOM 1587 C CA . SER B 1 5 ? -12.578 33.688 -1.088 1 45.44 5 SER B CA 1
ATOM 1588 C C . SER B 1 5 ? -11.812 32.375 -0.931 1 45.44 5 SER B C 1
ATOM 1590 O O . SER B 1 5 ? -11.734 31.578 -1.868 1 45.44 5 SER B O 1
ATOM 1592 N N . ARG B 1 6 ? -10.734 32.469 -0.143 1 62.12 6 ARG B N 1
ATOM 1593 C CA . ARG B 1 6 ? -9.984 31.25 0.141 1 62.12 6 ARG B CA 1
ATOM 1594 C C . ARG B 1 6 ? -10.906 30.172 0.707 1 62.12 6 ARG B C 1
ATOM 1596 O O . ARG B 1 6 ? -11.508 30.359 1.767 1 62.12 6 ARG B O 1
ATOM 1603 N N . PRO B 1 7 ? -11.227 29.203 -0.02 1 73.06 7 PRO B N 1
ATOM 1604 C CA . PRO B 1 7 ? -12.086 28.156 0.518 1 73.06 7 PRO B CA 1
ATOM 1605 C C . PRO B 1 7 ? -11.523 27.516 1.786 1 73.06 7 PRO B C 1
ATOM 1607 O O . PRO B 1 7 ? -10.305 27.516 1.991 1 73.06 7 PRO B O 1
ATOM 1610 N N . GLY B 1 8 ? -12.43 27.375 2.684 1 87.88 8 GLY B N 1
ATOM 1611 C CA . GLY B 1 8 ? -12.094 26.703 3.932 1 87.88 8 GLY B CA 1
ATOM 1612 C C . GLY B 1 8 ? -12.227 27.609 5.141 1 87.88 8 GLY B C 1
ATOM 1613 O O . GLY B 1 8 ? -12.688 28.75 5.027 1 87.88 8 GLY B O 1
ATOM 1614 N N . LYS B 1 9 ? -12.039 27.078 6.324 1 95.56 9 LYS B N 1
ATOM 1615 C CA . LYS B 1 9 ? -12 27.812 7.578 1 95.56 9 LYS B CA 1
ATOM 1616 C C . LYS B 1 9 ? -10.562 28.125 7.988 1 95.56 9 LYS B C 1
ATOM 1618 O O . LYS B 1 9 ? -9.688 27.266 7.938 1 95.56 9 LYS B O 1
ATOM 1623 N N . TRP B 1 10 ? -10.336 29.391 8.375 1 96.62 10 TRP B N 1
ATOM 1624 C CA . TRP B 1 10 ? -8.977 29.859 8.602 1 96.62 10 TRP B CA 1
ATOM 1625 C C . TRP B 1 10 ? -8.781 30.266 10.062 1 96.62 10 TRP B C 1
ATOM 1627 O O . TRP B 1 10 ? -9.664 30.875 10.672 1 96.62 10 TRP B O 1
ATOM 1637 N N . PHE B 1 11 ? -7.57 29.938 10.586 1 97.5 11 PHE B N 1
ATOM 1638 C CA . PHE B 1 11 ? -7.211 30.219 11.977 1 97.5 11 PHE B CA 1
ATOM 1639 C C . PHE B 1 11 ? -5.781 30.734 12.07 1 97.5 11 PHE B C 1
ATOM 1641 O O . PHE B 1 11 ? -4.977 30.516 11.164 1 97.5 11 PHE B O 1
ATOM 1648 N N . ARG B 1 12 ? -5.477 31.438 13.133 1 96.31 12 ARG B N 1
ATOM 1649 C CA . ARG B 1 12 ? -4.094 31.812 13.438 1 96.31 12 ARG B CA 1
ATOM 1650 C C . ARG B 1 12 ? -3.377 30.672 14.164 1 96.31 12 ARG B C 1
ATOM 1652 O O . ARG B 1 12 ? -3.684 30.391 15.32 1 96.31 12 ARG B O 1
ATOM 1659 N N . LEU B 1 13 ? -2.473 30.047 13.508 1 97.44 13 LEU B N 1
ATOM 1660 C CA . LEU B 1 13 ? -1.725 28.953 14.125 1 97.44 13 LEU B CA 1
ATOM 1661 C C . LEU B 1 13 ? -0.625 29.5 15.031 1 97.44 13 LEU B C 1
ATOM 1663 O O . LEU B 1 13 ? -0.469 29.047 16.172 1 97.44 13 LEU B O 1
ATOM 1667 N N . THR B 1 14 ? 0.15 30.359 14.508 1 95.06 14 THR B N 1
ATOM 1668 C CA . THR B 1 14 ? 1.144 31.156 15.227 1 95.06 14 THR B CA 1
ATOM 1669 C C . THR B 1 14 ? 1.105 32.625 14.773 1 95.06 14 THR B C 1
ATOM 1671 O O . THR B 1 14 ? 0.242 33 13.984 1 95.06 14 THR B O 1
ATOM 1674 N N . GLY B 1 15 ? 2.018 33.375 15.258 1 91.19 15 GLY B N 1
ATOM 1675 C CA . GLY B 1 15 ? 2.061 34.781 14.859 1 91.19 15 GLY B CA 1
ATOM 1676 C C . GLY B 1 15 ? 2.324 34.969 13.383 1 91.19 15 GLY B C 1
ATOM 1677 O O . GLY B 1 15 ? 1.907 35.969 12.789 1 91.19 15 GLY B O 1
ATOM 1678 N N . SER B 1 16 ? 3.006 34.031 12.719 1 91.81 16 SER B N 1
ATOM 1679 C CA . SER B 1 16 ? 3.43 34.219 11.336 1 91.81 16 SER B CA 1
ATOM 1680 C C . SER B 1 16 ? 2.824 33.156 10.422 1 91.81 16 SER B C 1
ATOM 1682 O O . SER B 1 16 ? 3.068 33.125 9.211 1 91.81 16 SER B O 1
ATOM 1684 N N . CYS B 1 17 ? 2.031 32.219 11.078 1 96.06 17 CYS B N 1
ATOM 1685 C CA . CYS B 1 17 ? 1.524 31.078 10.305 1 96.06 17 CYS B CA 1
ATOM 1686 C C . CYS B 1 17 ? 0.018 30.938 10.477 1 96.06 17 CYS B C 1
ATOM 1688 O O . CYS B 1 17 ? -0.496 31.031 11.594 1 96.06 17 CYS B O 1
ATOM 1690 N N . THR B 1 18 ? -0.626 30.672 9.344 1 96.75 18 THR B N 1
ATOM 1691 C CA . THR B 1 18 ? -2.07 30.469 9.375 1 96.75 18 THR B CA 1
ATOM 1692 C C . THR B 1 18 ? -2.408 29 9.117 1 96.75 18 THR B C 1
ATOM 1694 O O . THR B 1 18 ? -1.671 28.297 8.422 1 96.75 18 THR B O 1
ATOM 1697 N N . LEU B 1 19 ? -3.465 28.547 9.758 1 97.81 19 LEU B N 1
ATOM 1698 C CA . LEU B 1 19 ? -4.02 27.203 9.547 1 97.81 19 LEU B CA 1
ATOM 1699 C C . LEU B 1 19 ? -5.305 27.266 8.734 1 97.81 19 LEU B C 1
ATOM 1701 O O . LEU B 1 19 ? -6.199 28.062 9.031 1 97.81 19 LEU B O 1
ATOM 1705 N N . ALA B 1 20 ? -5.363 26.5 7.699 1 97.81 20 ALA B N 1
ATOM 1706 C CA . ALA B 1 20 ? -6.582 26.391 6.902 1 97.81 20 ALA B CA 1
ATOM 1707 C C . ALA B 1 20 ? -7.141 24.969 6.949 1 97.81 20 ALA B C 1
ATOM 1709 O O . ALA B 1 20 ? -6.391 24 6.836 1 97.81 20 ALA B O 1
ATOM 1710 N N . LEU B 1 21 ? -8.445 24.844 7.125 1 98.25 21 LEU B N 1
ATOM 1711 C CA . LEU B 1 21 ? -9.141 23.562 7.098 1 98.25 21 LEU B CA 1
ATOM 1712 C C . LEU B 1 21 ? -10.047 23.453 5.875 1 98.25 21 LEU B C 1
ATOM 1714 O O . LEU B 1 21 ? -10.883 24.328 5.645 1 98.25 21 LEU B O 1
ATOM 1718 N N . HIS B 1 22 ? -9.766 22.359 5.121 1 95.69 22 HIS B N 1
ATOM 1719 C CA . HIS B 1 22 ? -10.531 22.062 3.914 1 95.69 22 HIS B CA 1
ATOM 1720 C C . HIS B 1 22 ? -11.109 20.656 3.967 1 95.69 22 HIS B C 1
ATOM 1722 O O . HIS B 1 22 ? -10.461 19.734 4.449 1 95.69 22 HIS B O 1
ATOM 1728 N N . ARG B 1 23 ? -12.352 20.625 3.484 1 96.69 23 ARG B N 1
ATOM 1729 C CA . ARG B 1 23 ? -12.844 19.312 3.098 1 96.69 23 ARG B CA 1
ATOM 1730 C C . ARG B 1 23 ? -12.562 19.031 1.624 1 96.69 23 ARG B C 1
ATOM 1732 O O . ARG B 1 23 ? -12.938 19.828 0.757 1 96.69 23 ARG B O 1
ATOM 1739 N N . GLY B 1 24 ? -11.758 17.922 1.375 1 96.88 24 GLY B N 1
ATOM 1740 C CA . GLY B 1 24 ? -11.516 17.688 -0.04 1 96.88 24 GLY B CA 1
ATOM 1741 C C . GLY B 1 24 ? -10.453 16.641 -0.297 1 96.88 24 GLY B C 1
ATOM 1742 O O . GLY B 1 24 ? -10.117 15.859 0.594 1 96.88 24 GLY B O 1
ATOM 1743 N N . ASP B 1 25 ? -10.047 16.625 -1.539 1 97.25 25 ASP B N 1
ATOM 1744 C CA . ASP B 1 25 ? -9.055 15.695 -2.064 1 97.25 25 ASP B CA 1
ATOM 1745 C C . ASP B 1 25 ? -7.664 16.328 -2.066 1 97.25 25 ASP B C 1
ATOM 1747 O O . ASP B 1 25 ? -7.371 17.203 -2.879 1 97.25 25 ASP B O 1
ATOM 1751 N N . ILE B 1 26 ? -6.789 15.797 -1.243 1 98.31 26 ILE B N 1
ATOM 1752 C CA . ILE B 1 26 ? -5.48 16.406 -1.038 1 98.31 26 ILE B CA 1
ATOM 1753 C C . ILE B 1 26 ? -4.648 16.297 -2.314 1 98.31 26 ILE B C 1
ATOM 1755 O O . ILE B 1 26 ? -3.705 17.062 -2.52 1 98.31 26 ILE B O 1
ATOM 1759 N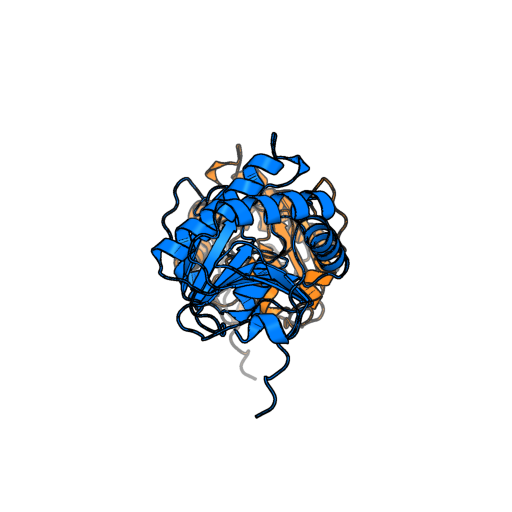 N . THR B 1 27 ? -4.949 15.312 -3.18 1 98.31 27 THR B N 1
ATOM 1760 C CA . THR B 1 27 ? -4.176 15.133 -4.402 1 98.31 27 THR B CA 1
ATOM 1761 C C . THR B 1 27 ? -4.422 16.281 -5.375 1 98.31 27 THR B C 1
ATOM 1763 O O . THR B 1 27 ? -3.68 16.453 -6.344 1 98.31 27 THR B O 1
ATOM 1766 N N . LYS B 1 28 ? -5.402 17.094 -5.082 1 98.12 28 LYS B N 1
ATOM 1767 C CA . LYS B 1 28 ? -5.742 18.219 -5.949 1 98.12 28 LYS B CA 1
ATOM 1768 C C . LYS B 1 28 ? -5.297 19.547 -5.34 1 98.12 28 LYS B C 1
ATOM 1770 O O . LYS B 1 28 ? -5.5 20.609 -5.93 1 98.12 28 LYS B O 1
ATOM 1775 N N . TRP B 1 29 ? -4.734 19.5 -4.234 1 97.81 29 TRP B N 1
ATOM 1776 C CA . TRP B 1 29 ? -4.348 20.703 -3.514 1 97.81 29 TRP B CA 1
ATOM 1777 C C . TRP B 1 29 ? -3.004 21.234 -4.012 1 97.81 29 TRP B C 1
ATOM 1779 O O . TRP B 1 29 ? -2.082 20.453 -4.262 1 97.81 29 TRP B O 1
ATOM 1789 N N . SER B 1 30 ? -2.893 22.484 -4.121 1 97.75 30 SER B N 1
ATOM 1790 C CA . SER B 1 30 ? -1.642 23.203 -4.379 1 97.75 30 SER B CA 1
ATOM 1791 C C . SER B 1 30 ? -1.76 24.672 -4.016 1 97.75 30 SER B C 1
ATOM 1793 O O . SER B 1 30 ? -2.867 25.203 -3.906 1 97.75 30 SER B O 1
ATOM 1795 N N . LYS B 1 31 ? -0.693 25.25 -3.738 1 96.56 31 LYS B N 1
ATOM 1796 C CA . LYS B 1 31 ? -0.667 26.703 -3.527 1 96.56 31 LYS B CA 1
ATOM 1797 C C . LYS B 1 31 ? 0.047 27.406 -4.672 1 96.56 31 LYS B C 1
ATOM 1799 O O . LYS B 1 31 ? -0.537 28.266 -5.336 1 96.56 31 LYS B O 1
ATOM 1804 N N . ASP B 1 32 ? 1.272 27 -4.941 1 95.81 32 ASP B N 1
ATOM 1805 C CA . ASP B 1 32 ? 2.033 27.719 -5.949 1 95.81 32 ASP B CA 1
ATOM 1806 C C . ASP B 1 32 ? 2.838 26.766 -6.828 1 95.81 32 ASP B C 1
ATOM 1808 O O . ASP B 1 32 ? 3.49 27.203 -7.781 1 95.81 32 ASP B O 1
ATOM 1812 N N . GLY B 1 33 ? 2.855 25.484 -6.531 1 96.19 33 GLY B N 1
ATOM 1813 C CA . GLY B 1 33 ? 3.551 24.484 -7.324 1 96.19 33 GLY B CA 1
ATOM 1814 C C . GLY B 1 33 ? 5.062 24.609 -7.246 1 96.19 33 GLY B C 1
ATOM 1815 O O . GLY B 1 33 ? 5.781 23.984 -8.031 1 96.19 33 GLY B O 1
ATOM 1816 N N . ARG B 1 34 ? 5.582 25.391 -6.336 1 97 34 ARG B N 1
ATOM 1817 C CA . ARG B 1 34 ? 7.016 25.656 -6.254 1 97 34 ARG B CA 1
ATOM 1818 C C . ARG B 1 34 ? 7.516 25.5 -4.82 1 97 34 ARG B C 1
ATOM 1820 O O . ARG B 1 34 ? 8.516 24.828 -4.57 1 97 34 ARG B O 1
ATOM 1827 N N . THR B 1 35 ? 6.836 26.094 -3.887 1 97.5 35 THR B N 1
ATOM 1828 C CA . THR B 1 35 ? 7.223 26.062 -2.482 1 97.5 35 THR B CA 1
ATOM 1829 C C . THR B 1 35 ? 6.141 25.406 -1.637 1 97.5 35 THR B C 1
ATOM 1831 O O . THR B 1 35 ? 5.93 25.781 -0.482 1 97.5 35 THR B O 1
ATOM 1834 N N . ASP B 1 36 ? 5.336 24.594 -2.26 1 98.5 36 ASP B N 1
ATOM 1835 C CA . ASP B 1 36 ? 4.25 23.906 -1.578 1 98.5 36 ASP B CA 1
ATOM 1836 C C . ASP B 1 36 ? 4.5 22.391 -1.537 1 98.5 36 ASP B C 1
ATOM 1838 O O . ASP B 1 36 ? 5.262 21.875 -2.35 1 98.5 36 ASP B O 1
ATOM 1842 N N . ALA B 1 37 ? 3.971 21.75 -0.504 1 98.75 37 ALA B N 1
ATOM 1843 C CA . ALA B 1 37 ? 4.098 20.312 -0.32 1 98.75 37 ALA B CA 1
ATOM 1844 C C . ALA B 1 37 ? 2.824 19.719 0.276 1 98.75 37 ALA B C 1
ATOM 1846 O O . ALA B 1 37 ? 2.102 20.391 1.011 1 98.75 37 ALA B O 1
ATOM 1847 N N . ILE B 1 38 ? 2.568 18.5 -0.094 1 98.94 38 ILE B N 1
ATOM 1848 C CA . ILE B 1 38 ? 1.571 17.734 0.645 1 98.94 38 ILE B CA 1
ATOM 1849 C C . ILE B 1 38 ? 2.26 16.641 1.461 1 98.94 38 ILE B C 1
ATOM 1851 O O . ILE B 1 38 ? 3.336 16.156 1.091 1 98.94 38 ILE B O 1
ATOM 1855 N N . VAL B 1 39 ? 1.648 16.328 2.576 1 98.94 39 VAL B N 1
ATOM 1856 C CA . VAL B 1 39 ? 2.129 15.227 3.393 1 98.94 39 VAL B CA 1
ATOM 1857 C C . VAL B 1 39 ? 1.364 13.953 3.039 1 98.94 39 VAL B C 1
ATOM 1859 O O . VAL B 1 39 ? 0.143 13.977 2.869 1 98.94 39 VAL B O 1
ATOM 1862 N N . ASN B 1 40 ? 2.047 12.898 2.832 1 98.88 40 ASN B N 1
ATOM 1863 C CA . ASN B 1 40 ? 1.474 11.57 2.648 1 98.88 40 ASN B CA 1
ATOM 1864 C C . ASN B 1 40 ? 1.551 10.742 3.93 1 98.88 40 ASN B C 1
ATOM 1866 O O . ASN B 1 40 ? 2.633 10.555 4.488 1 98.88 40 ASN B O 1
ATOM 1870 N N . ALA B 1 41 ? 0.373 10.32 4.426 1 98.5 41 ALA B N 1
ATOM 1871 C CA . ALA B 1 41 ? 0.37 9.312 5.477 1 98.5 41 ALA B CA 1
ATOM 1872 C C . ALA B 1 41 ? 0.765 7.945 4.922 1 98.5 41 ALA B C 1
ATOM 1874 O O . ALA B 1 41 ? -0.097 7.148 4.539 1 98.5 41 ALA B O 1
ATOM 1875 N N . ALA B 1 42 ? 2.066 7.676 4.93 1 97.44 42 ALA B N 1
ATOM 1876 C CA . ALA B 1 42 ? 2.646 6.492 4.301 1 97.44 42 ALA B CA 1
ATOM 1877 C C . ALA B 1 42 ? 2.785 5.352 5.305 1 97.44 42 ALA B C 1
ATOM 1879 O O . ALA B 1 42 ? 2.234 5.414 6.406 1 97.44 42 A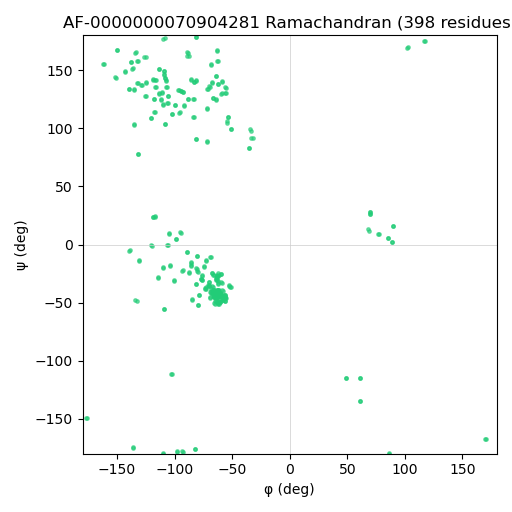LA B O 1
ATOM 1880 N N . ASN B 1 43 ? 3.344 4.246 4.867 1 94.62 43 ASN B N 1
ATOM 1881 C CA . ASN B 1 43 ? 3.873 3.172 5.703 1 94.62 43 ASN B CA 1
ATOM 1882 C C . ASN B 1 43 ? 5.395 3.107 5.637 1 94.62 43 ASN B C 1
ATOM 1884 O O . ASN B 1 43 ? 6.023 3.893 4.922 1 94.62 43 ASN B O 1
ATOM 1888 N N . GLU B 1 44 ? 5.906 2.264 6.359 1 95.31 44 GLU B N 1
ATOM 1889 C CA . GLU B 1 44 ? 7.359 2.27 6.52 1 95.31 44 GLU B CA 1
ATOM 1890 C C . GLU B 1 44 ? 8.055 1.926 5.207 1 95.31 44 GLU B C 1
ATOM 1892 O O . GLU B 1 44 ? 9.203 2.326 4.984 1 95.31 44 GLU B O 1
ATOM 1897 N N . MET B 1 45 ? 7.406 1.195 4.336 1 92.88 45 MET B N 1
ATOM 1898 C CA . MET B 1 45 ? 8.016 0.786 3.072 1 92.88 45 MET B CA 1
ATOM 1899 C C . MET B 1 45 ? 8.023 1.938 2.074 1 92.88 45 MET B C 1
ATOM 1901 O O . MET B 1 45 ? 8.852 1.966 1.16 1 92.88 45 MET B O 1
ATOM 1905 N N . MET B 1 46 ? 7.074 2.842 2.129 1 96.19 46 MET B N 1
ATOM 1906 C CA . MET B 1 46 ? 6.969 4.062 1.336 1 96.19 46 MET B CA 1
ATOM 1907 C C . MET B 1 46 ? 6.668 3.74 -0.124 1 96.19 46 MET B C 1
ATOM 1909 O O . MET B 1 46 ? 7.016 4.508 -1.021 1 96.19 46 MET B O 1
ATOM 1913 N N . LEU B 1 47 ? 6.059 2.641 -0.358 1 93.94 47 LEU B N 1
ATOM 1914 C CA . LEU B 1 47 ? 5.871 2.238 -1.748 1 93.94 47 LEU B C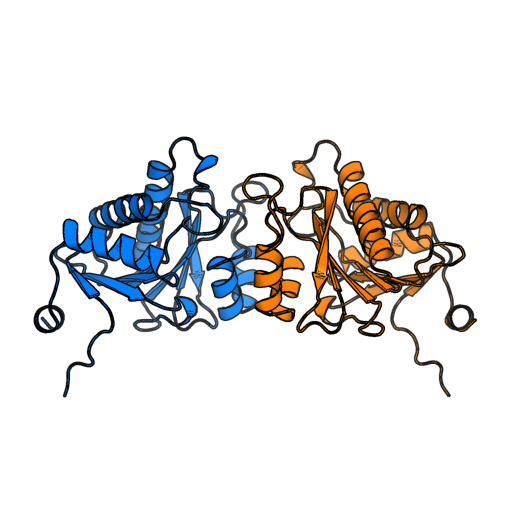A 1
ATOM 1915 C C . LEU B 1 47 ? 4.391 2.18 -2.102 1 93.94 47 LEU B C 1
ATOM 1917 O O . LEU B 1 47 ? 3.977 1.36 -2.924 1 93.94 47 LEU B O 1
ATOM 1921 N N . GLY B 1 48 ? 3.627 2.932 -1.362 1 92.19 48 GLY B N 1
ATOM 1922 C CA . GLY B 1 48 ? 2.193 2.967 -1.603 1 92.19 48 GLY B CA 1
ATOM 1923 C C . GLY B 1 48 ? 1.4 2.133 -0.614 1 92.19 48 GLY B C 1
ATOM 1924 O O . GLY B 1 48 ? 1.969 1.312 0.109 1 92.19 48 GLY B O 1
ATOM 1925 N N . GLY B 1 49 ? 0.154 2.287 -0.643 1 91.06 49 GLY B N 1
ATOM 1926 C CA . GLY B 1 49 ? -0.779 1.607 0.242 1 91.06 49 GLY B CA 1
ATOM 1927 C C . GLY B 1 49 ? -2.23 1.908 -0.078 1 91.06 49 GLY B C 1
ATOM 1928 O O . GLY B 1 49 ? -2.607 2.002 -1.248 1 91.06 49 GLY B O 1
ATOM 1929 N N . GLY B 1 50 ? -3.018 1.876 0.985 1 87.88 50 GLY B N 1
ATOM 1930 C CA . GLY B 1 50 ? -4.418 2.248 0.86 1 87.88 50 GLY B CA 1
ATOM 1931 C C . GLY B 1 50 ? -4.691 3.682 1.275 1 87.88 50 GLY B C 1
ATOM 1932 O O . GLY B 1 50 ? -3.764 4.473 1.453 1 87.88 50 GLY B O 1
ATOM 1933 N N . GLY B 1 51 ? -5.945 4.062 1.225 1 91.06 51 GLY B N 1
ATOM 1934 C CA . GLY B 1 51 ? -6.336 5.375 1.714 1 91.06 51 GLY B CA 1
ATOM 1935 C C . GLY B 1 51 ? -5.668 6.512 0.97 1 91.06 51 GLY B C 1
ATOM 1936 O O . GLY B 1 51 ? -5.594 6.5 -0.261 1 91.06 51 GLY B O 1
ATOM 1937 N N . VAL B 1 52 ? -5.188 7.449 1.758 1 96.31 52 VAL B N 1
ATOM 1938 C CA . VAL B 1 52 ? -4.586 8.648 1.175 1 96.31 52 VAL B CA 1
ATOM 1939 C C . VAL B 1 52 ? -3.256 8.289 0.52 1 96.31 52 VAL B C 1
ATOM 1941 O O . VAL B 1 52 ? -2.887 8.867 -0.506 1 96.31 52 VAL B O 1
ATOM 1944 N N . ASP B 1 53 ? -2.498 7.348 1.096 1 96.56 53 ASP B N 1
ATOM 1945 C CA . ASP B 1 53 ? -1.256 6.879 0.492 1 96.56 53 ASP B CA 1
ATOM 1946 C C . ASP B 1 53 ? -1.496 6.352 -0.921 1 96.56 53 ASP B C 1
ATOM 1948 O O . ASP B 1 53 ? -0.786 6.727 -1.857 1 96.56 53 ASP B O 1
ATOM 1952 N N . GLY B 1 54 ? -2.498 5.512 -1.016 1 93.75 54 GLY B N 1
ATOM 1953 C CA . GLY B 1 54 ? -2.848 4.992 -2.328 1 93.75 54 GLY B CA 1
ATOM 1954 C C . GLY B 1 54 ? -3.291 6.066 -3.299 1 93.75 54 GLY B C 1
ATOM 1955 O O . GLY B 1 54 ? -2.914 6.047 -4.473 1 93.75 54 GLY B O 1
ATOM 1956 N N . ALA B 1 55 ? -4.086 6.957 -2.83 1 93.81 55 ALA B N 1
ATOM 1957 C CA . ALA B 1 55 ? -4.586 8.055 -3.654 1 93.81 55 ALA B CA 1
ATOM 1958 C C . ALA B 1 55 ? -3.441 8.914 -4.184 1 93.81 55 ALA B C 1
ATOM 1960 O O . ALA B 1 55 ? -3.422 9.273 -5.363 1 93.81 55 ALA B O 1
ATOM 1961 N N . ILE B 1 56 ? -2.512 9.18 -3.357 1 97.19 56 ILE B N 1
ATOM 1962 C CA . ILE B 1 56 ? -1.391 10.039 -3.727 1 97.19 56 ILE B CA 1
ATOM 1963 C C . ILE B 1 56 ? -0.504 9.32 -4.742 1 97.19 56 ILE B C 1
ATOM 1965 O O . ILE B 1 56 ? -0.105 9.906 -5.75 1 97.19 56 ILE B O 1
ATOM 1969 N N . HIS B 1 57 ? -0.216 8.094 -4.477 1 96.25 57 HIS B N 1
ATOM 1970 C CA . HIS B 1 57 ? 0.6 7.332 -5.418 1 96.25 57 HIS B CA 1
ATOM 1971 C C . HIS B 1 57 ? -0.079 7.238 -6.781 1 96.25 57 HIS B C 1
ATOM 1973 O O . HIS B 1 57 ? 0.581 7.348 -7.816 1 96.25 57 HIS B O 1
ATOM 1979 N N . ARG B 1 58 ? -1.373 7.004 -6.738 1 91.69 58 ARG B N 1
ATOM 1980 C CA . ARG B 1 58 ? -2.109 6.922 -7.996 1 91.69 58 ARG B CA 1
ATOM 1981 C C . ARG B 1 58 ? -2.057 8.25 -8.75 1 91.69 58 ARG B C 1
ATOM 1983 O O . ARG B 1 58 ? -1.814 8.273 -9.953 1 91.69 58 ARG B O 1
ATOM 1990 N N . ALA B 1 59 ? -2.256 9.32 -8.07 1 95.19 59 ALA B N 1
ATOM 1991 C CA . ALA B 1 59 ? -2.309 10.641 -8.688 1 95.19 59 ALA B CA 1
ATOM 1992 C C . ALA B 1 59 ? -0.928 11.078 -9.172 1 95.19 59 ALA B C 1
ATOM 1994 O O . ALA B 1 59 ? -0.803 11.734 -10.203 1 95.19 59 ALA B O 1
ATOM 1995 N N . ALA B 1 60 ? 0.096 10.695 -8.438 1 96.81 60 ALA B N 1
ATOM 1996 C CA . ALA B 1 60 ? 1.461 11.117 -8.742 1 96.81 60 ALA B CA 1
ATOM 1997 C C . ALA B 1 60 ? 2.02 10.344 -9.938 1 96.81 60 ALA B C 1
ATOM 1999 O O . ALA B 1 60 ? 2.967 10.797 -10.586 1 96.81 60 ALA B O 1
ATOM 2000 N N . GLY B 1 61 ? 1.496 9.156 -10.125 1 92.5 61 GLY B N 1
ATOM 2001 C CA . GLY B 1 61 ? 2.004 8.297 -11.188 1 92.5 61 GLY B CA 1
ATOM 2002 C C . GLY B 1 61 ? 3.201 7.469 -10.766 1 92.5 61 GLY B C 1
ATOM 2003 O O . GLY B 1 61 ? 3.645 7.551 -9.617 1 92.5 61 GLY B O 1
ATOM 2004 N N . ARG B 1 62 ? 3.764 6.629 -11.672 1 90.38 62 ARG B N 1
ATOM 2005 C CA . ARG B 1 62 ? 4.789 5.621 -11.43 1 90.38 62 ARG B CA 1
ATOM 2006 C C . ARG B 1 62 ? 6.09 6.262 -10.961 1 90.38 62 ARG B C 1
ATOM 2008 O O . ARG B 1 62 ? 6.852 5.66 -10.203 1 90.38 62 ARG B O 1
ATOM 2015 N N . LYS B 1 63 ? 6.359 7.508 -11.375 1 96.19 63 LYS B N 1
ATOM 2016 C CA . LYS B 1 63 ? 7.621 8.172 -11.062 1 96.19 63 LYS B CA 1
ATOM 2017 C C . LYS B 1 63 ? 7.77 8.383 -9.555 1 96.19 63 LYS B C 1
ATOM 2019 O O . LYS B 1 63 ? 8.883 8.367 -9.031 1 96.19 63 LYS B O 1
ATOM 2024 N N . LEU B 1 64 ? 6.613 8.555 -8.875 1 97.19 64 LEU B N 1
ATOM 2025 C CA . LEU B 1 64 ? 6.711 8.656 -7.422 1 97.19 64 LEU B CA 1
ATOM 2026 C C . LEU B 1 64 ? 7.199 7.344 -6.82 1 97.19 64 LEU B C 1
ATOM 2028 O O . LEU B 1 64 ? 8.062 7.344 -5.941 1 97.19 64 LEU B O 1
ATOM 2032 N N . TYR B 1 65 ? 6.637 6.246 -7.293 1 94.31 65 TYR B N 1
ATOM 2033 C CA . TYR B 1 65 ? 7.055 4.93 -6.832 1 94.31 65 TYR B CA 1
ATOM 2034 C C . TYR B 1 65 ? 8.547 4.727 -7.047 1 94.31 65 TYR B C 1
ATOM 2036 O O . TYR B 1 65 ? 9.258 4.289 -6.137 1 94.31 65 TYR B O 1
ATOM 2044 N N . GLU B 1 66 ? 9.008 5.082 -8.18 1 94.88 66 GLU B N 1
ATOM 2045 C CA . GLU B 1 66 ? 10.422 4.934 -8.523 1 94.88 66 GLU B CA 1
ATOM 2046 C C . GLU B 1 66 ? 11.305 5.793 -7.621 1 94.88 66 GLU B C 1
ATOM 2048 O O . GLU B 1 66 ? 12.375 5.355 -7.188 1 94.88 66 GLU B O 1
ATOM 2053 N N . ALA B 1 67 ? 10.852 7.008 -7.352 1 97.94 67 ALA B N 1
ATOM 2054 C CA . ALA B 1 67 ? 11.594 7.891 -6.453 1 97.94 67 ALA B CA 1
ATOM 2055 C C . ALA B 1 67 ? 11.656 7.309 -5.043 1 97.94 67 ALA B C 1
ATOM 2057 O O . ALA B 1 67 ? 12.688 7.383 -4.379 1 97.94 67 ALA B O 1
ATOM 2058 N N . CYS B 1 68 ? 10.508 6.707 -4.598 1 97.44 68 CYS B N 1
ATOM 2059 C CA . CYS B 1 68 ? 10.461 6.102 -3.273 1 97.44 68 CYS B CA 1
ATOM 2060 C C . CYS B 1 68 ? 11.391 4.891 -3.201 1 97.44 68 CYS B C 1
ATOM 2062 O O . CYS B 1 68 ? 12.047 4.668 -2.188 1 97.44 68 CYS B O 1
ATOM 2064 N N . MET B 1 69 ? 11.438 4.117 -4.258 1 93.88 69 MET B N 1
ATOM 2065 C CA . MET B 1 69 ? 12.289 2.936 -4.316 1 93.88 69 MET B CA 1
ATOM 2066 C C . MET B 1 69 ? 13.758 3.316 -4.137 1 93.88 69 MET B C 1
ATOM 2068 O O . MET B 1 69 ? 14.547 2.52 -3.629 1 93.88 69 MET B O 1
ATOM 2072 N N . LYS B 1 70 ? 14.094 4.535 -4.477 1 96.62 70 LYS B N 1
ATOM 2073 C CA . LYS B 1 70 ? 15.477 4.992 -4.43 1 96.62 70 LYS B CA 1
ATOM 2074 C C . LYS B 1 70 ? 15.844 5.492 -3.037 1 96.62 70 LYS B C 1
ATOM 2076 O O . LYS B 1 70 ? 17.031 5.695 -2.734 1 96.62 70 LYS B O 1
ATOM 2081 N N . VAL B 1 71 ? 14.852 5.75 -2.201 1 97.69 71 VAL B N 1
ATOM 2082 C CA . VAL B 1 71 ? 15.141 6.117 -0.819 1 97.69 71 VAL B CA 1
ATOM 2083 C C . VAL B 1 71 ? 15.828 4.957 -0.107 1 97.69 71 VAL B C 1
ATOM 2085 O O . VAL B 1 71 ? 15.336 3.83 -0.115 1 97.69 71 VAL B O 1
ATOM 2088 N N . PRO B 1 72 ? 17 5.207 0.469 1 96.56 72 PRO B N 1
ATOM 2089 C CA . PRO B 1 72 ? 17.703 4.113 1.133 1 96.56 72 PRO B CA 1
ATOM 2090 C C . PRO B 1 72 ? 16.922 3.527 2.307 1 96.56 72 PRO B C 1
ATOM 2092 O O . PRO B 1 72 ? 16.281 4.27 3.057 1 96.56 72 PRO B O 1
ATOM 2095 N N . GLU B 1 73 ? 16.938 2.252 2.406 1 94.38 73 GLU B N 1
ATOM 2096 C CA . GLU B 1 73 ? 16.344 1.591 3.568 1 94.38 73 GLU B CA 1
ATOM 2097 C C . GLU B 1 73 ? 17.203 1.799 4.816 1 94.38 73 GLU B C 1
ATOM 2099 O O . GLU B 1 73 ? 18.422 1.608 4.777 1 94.38 73 GLU B O 1
ATOM 2104 N N . VAL B 1 74 ? 16.609 2.137 5.871 1 95.56 74 VAL B N 1
ATOM 2105 C CA . VAL B 1 74 ? 17.344 2.289 7.121 1 95.56 74 VAL B CA 1
ATOM 2106 C C . VAL B 1 74 ? 17.422 0.945 7.84 1 95.56 74 VAL B C 1
ATOM 2108 O O . VAL B 1 74 ? 18.312 0.732 8.672 1 95.56 74 VAL B O 1
ATOM 2111 N N . SER B 1 75 ? 16.562 0.046 7.617 1 91.25 75 SER B N 1
ATOM 2112 C CA . SER B 1 75 ? 16.531 -1.373 7.957 1 91.25 75 SER B CA 1
ATOM 2113 C C . SER B 1 75 ? 15.734 -2.174 6.934 1 91.25 75 SER B C 1
ATOM 2115 O O . SER B 1 75 ? 15.062 -1.6 6.074 1 91.25 75 SER B O 1
ATOM 2117 N N . ARG B 1 76 ? 15.805 -3.389 6.945 1 83.88 76 ARG B N 1
ATOM 2118 C CA . ARG B 1 76 ? 15.195 -4.223 5.914 1 83.88 76 ARG B CA 1
ATOM 2119 C C . ARG B 1 76 ? 13.719 -3.9 5.746 1 83.88 76 ARG B C 1
ATOM 2121 O O . ARG B 1 76 ? 12.914 -4.137 6.652 1 83.88 76 ARG B O 1
ATOM 2128 N N . GLY B 1 77 ? 13.422 -3.307 4.66 1 86.19 77 GLY B N 1
ATOM 2129 C CA . GLY B 1 77 ? 12.039 -3.027 4.312 1 86.19 77 GLY B CA 1
ATOM 2130 C C . GLY B 1 77 ? 11.547 -1.696 4.848 1 86.19 77 GLY B C 1
ATOM 2131 O O . GLY B 1 77 ? 10.383 -1.341 4.664 1 86.19 77 GLY B O 1
ATOM 2132 N N . VAL B 1 78 ? 12.398 -0.998 5.469 1 93.94 78 VAL B N 1
ATOM 2133 C CA . VAL B 1 78 ? 11.977 0.256 6.082 1 93.94 78 VAL B CA 1
ATOM 2134 C C . VAL B 1 78 ? 12.727 1.424 5.438 1 93.94 78 VAL B C 1
ATOM 2136 O O . VAL B 1 78 ? 13.945 1.526 5.551 1 93.94 78 VAL B O 1
ATOM 2139 N N . ARG B 1 79 ? 12.062 2.223 4.785 1 96.62 79 ARG B N 1
ATOM 2140 C CA . ARG B 1 79 ? 12.609 3.432 4.18 1 96.62 79 ARG B CA 1
ATOM 2141 C C . ARG B 1 79 ? 12.297 4.66 5.023 1 96.62 79 ARG B C 1
ATOM 2143 O O . ARG B 1 79 ? 13.102 5.59 5.105 1 96.62 79 ARG B O 1
ATOM 2150 N N . CYS B 1 80 ? 11.156 4.621 5.703 1 98.19 80 CYS B N 1
ATOM 2151 C CA . CYS B 1 80 ? 10.711 5.688 6.594 1 98.19 80 CYS B CA 1
ATOM 2152 C C . CYS B 1 80 ? 10.18 5.117 7.902 1 98.19 80 CYS B C 1
ATOM 2154 O O . CYS B 1 80 ? 9.062 4.609 7.957 1 98.19 80 CYS B O 1
ATOM 2156 N N . PR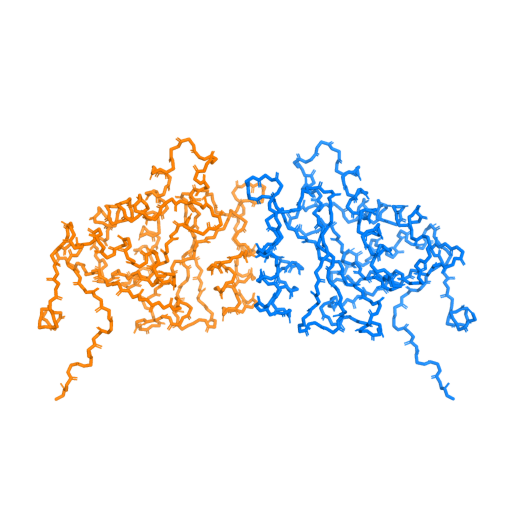O B 1 81 ? 10.969 5.211 8.961 1 97.81 81 PRO B N 1
ATOM 2157 C CA . PRO B 1 81 ? 10.523 4.691 10.25 1 97.81 81 PRO B CA 1
ATOM 2158 C C . PRO B 1 81 ? 9.289 5.414 10.781 1 97.81 81 PRO B C 1
ATOM 2160 O O . PRO B 1 81 ? 9.039 6.566 10.422 1 97.81 81 PRO B O 1
ATOM 2163 N N . VAL B 1 82 ? 8.625 4.734 11.633 1 98.25 82 VAL B N 1
ATOM 2164 C CA . VAL B 1 82 ? 7.469 5.332 12.305 1 98.25 82 VAL B CA 1
ATOM 2165 C C . VAL B 1 82 ? 7.887 6.629 13 1 98.25 82 VAL B C 1
ATOM 2167 O O . VAL B 1 82 ? 8.914 6.672 13.672 1 98.25 82 VAL B O 1
ATOM 2170 N N . GLY B 1 83 ? 7.148 7.668 12.773 1 98.62 83 GLY B N 1
ATOM 2171 C CA . GLY B 1 83 ? 7.43 8.953 13.391 1 98.62 83 GLY B CA 1
ATOM 2172 C C . GLY B 1 83 ? 8.453 9.773 12.625 1 98.62 83 GLY B C 1
ATOM 2173 O O . GLY B 1 83 ? 8.859 10.852 13.078 1 98.62 83 GLY B O 1
ATOM 2174 N N . SER B 1 84 ? 8.859 9.312 11.5 1 98.56 84 SER B N 1
ATOM 2175 C CA . SER B 1 84 ? 9.836 10.023 10.672 1 98.56 84 SER B CA 1
ATOM 2176 C C . SER B 1 84 ? 9.188 10.57 9.406 1 98.56 84 SER B C 1
ATOM 2178 O O . SER B 1 84 ? 7.969 10.508 9.25 1 98.56 84 SER B O 1
ATOM 2180 N N . ALA B 1 85 ? 10 11.234 8.555 1 98.81 85 ALA B N 1
ATOM 2181 C CA . ALA B 1 85 ? 9.477 11.797 7.309 1 98.81 85 ALA B CA 1
ATOM 2182 C C . ALA B 1 85 ? 10.57 11.852 6.238 1 98.81 85 ALA B C 1
ATOM 2184 O O . ALA B 1 85 ? 11.734 12.086 6.547 1 98.81 85 ALA B O 1
ATOM 2185 N N . VAL B 1 86 ? 10.195 11.625 5.027 1 98.75 86 VAL B N 1
ATOM 2186 C CA . VAL B 1 86 ? 11.062 11.664 3.855 1 98.75 86 VAL B CA 1
ATOM 2187 C C . VAL B 1 86 ? 10.398 12.477 2.746 1 98.75 86 VAL B C 1
ATOM 2189 O O . VAL B 1 86 ? 9.188 12.367 2.531 1 98.75 86 VAL B O 1
ATOM 2192 N N . ILE B 1 87 ? 11.211 13.305 2.051 1 98.75 87 ILE B N 1
ATOM 2193 C CA . ILE B 1 87 ? 10.625 14.195 1.057 1 98.75 87 ILE B CA 1
ATOM 2194 C C . ILE B 1 87 ? 10.977 13.703 -0.347 1 98.75 87 ILE B C 1
ATOM 2196 O O . ILE B 1 87 ? 12.07 13.195 -0.58 1 98.75 87 ILE B O 1
ATOM 2200 N N . THR B 1 88 ? 10.062 13.789 -1.284 1 98.81 88 THR B N 1
ATOM 2201 C CA . THR B 1 88 ? 10.242 13.508 -2.703 1 98.81 88 THR B CA 1
ATOM 2202 C C . THR B 1 88 ? 9.609 14.602 -3.559 1 98.81 88 THR B C 1
ATOM 2204 O O . THR B 1 88 ? 8.844 15.422 -3.053 1 98.81 88 THR B O 1
ATOM 2207 N N . PRO B 1 89 ? 9.961 14.641 -4.863 1 98.5 89 PRO B N 1
ATOM 2208 C CA . PRO B 1 89 ? 9.164 15.492 -5.758 1 98.5 89 PRO B CA 1
ATOM 2209 C C . PRO B 1 89 ? 7.711 15.047 -5.863 1 98.5 89 PRO B C 1
ATOM 2211 O O . PRO B 1 89 ? 7.383 13.914 -5.5 1 98.5 89 PRO B O 1
ATOM 2214 N N . GLY B 1 90 ? 6.879 15.93 -6.441 1 98.44 90 GLY B N 1
ATOM 2215 C CA . GLY B 1 90 ? 5.453 15.648 -6.527 1 98.44 90 GLY B CA 1
ATOM 2216 C C . GLY B 1 90 ? 5.051 14.984 -7.828 1 98.44 90 GLY B C 1
ATOM 2217 O O . GLY B 1 90 ? 3.971 14.398 -7.926 1 98.44 90 GLY B O 1
ATOM 2218 N N . PHE B 1 91 ? 5.922 15.188 -8.867 1 98.19 91 PHE B N 1
ATOM 2219 C CA . PHE B 1 91 ? 5.699 14.57 -10.172 1 98.19 91 PHE B CA 1
ATOM 2220 C C . PHE B 1 91 ? 4.383 15.039 -10.773 1 98.19 91 PHE B C 1
ATOM 2222 O O . PHE B 1 91 ? 4.184 16.234 -10.984 1 98.19 91 PHE B O 1
ATOM 2229 N N . LYS B 1 92 ? 3.328 14.141 -10.984 1 98.12 92 LYS B N 1
ATOM 2230 C CA . LYS B 1 92 ? 2.117 14.547 -11.695 1 98.12 92 LYS B CA 1
ATOM 2231 C C . LYS B 1 92 ? 1.172 15.312 -10.773 1 98.12 92 LYS B C 1
ATOM 2233 O O . LYS B 1 92 ? 0.156 15.852 -11.219 1 98.12 92 LYS B O 1
ATOM 2238 N N . LEU B 1 93 ? 1.465 15.312 -9.562 1 98.5 93 LEU B N 1
ATOM 2239 C CA . LEU B 1 93 ? 0.662 16.109 -8.641 1 98.5 93 LEU B CA 1
ATOM 2240 C C . LEU B 1 93 ? 0.863 17.594 -8.891 1 98.5 93 LEU B C 1
ATOM 2242 O O . LEU B 1 93 ? 1.913 18.016 -9.391 1 98.5 93 LEU B O 1
ATOM 2246 N N . PRO B 1 94 ? -0.119 18.359 -8.531 1 98.44 94 PRO B N 1
ATOM 2247 C CA . PRO B 1 94 ? 0.033 19.797 -8.742 1 98.44 94 PRO B CA 1
ATOM 2248 C C . PRO B 1 94 ? 1.017 20.438 -7.77 1 98.44 94 PRO B C 1
ATOM 2250 O O . PRO B 1 94 ? 1.455 21.578 -7.984 1 98.44 94 PRO B O 1
ATOM 2253 N N . VAL B 1 95 ? 1.413 19.781 -6.715 1 98.31 95 VAL B N 1
ATOM 2254 C CA . VAL B 1 95 ? 2.352 20.297 -5.719 1 98.31 95 VAL B CA 1
ATOM 2255 C C . VAL B 1 95 ? 3.781 19.953 -6.137 1 98.31 95 VAL B C 1
ATOM 2257 O O . VAL B 1 95 ? 4.004 19.031 -6.926 1 98.31 95 VAL B O 1
ATOM 2260 N N . SER B 1 96 ? 4.703 20.703 -5.508 1 98.19 96 SER B N 1
ATOM 2261 C CA . SER B 1 96 ? 6.109 20.531 -5.859 1 98.19 96 SER B CA 1
ATOM 2262 C C . SER B 1 96 ? 6.719 19.328 -5.148 1 98.19 96 SER B C 1
ATOM 2264 O O . SER B 1 96 ? 7.594 18.656 -5.691 1 98.19 96 SER B O 1
ATOM 2266 N N . ARG B 1 97 ? 6.234 19.078 -3.887 1 98.56 97 ARG B N 1
ATOM 2267 C CA . ARG B 1 97 ? 6.867 18.062 -3.061 1 98.56 97 ARG B CA 1
ATOM 2268 C C . ARG B 1 97 ? 5.82 17.203 -2.357 1 98.56 97 ARG B C 1
ATOM 2270 O O . ARG B 1 97 ? 4.699 17.656 -2.113 1 98.56 97 ARG B O 1
ATOM 2277 N N . VAL B 1 98 ? 6.234 16.047 -2.143 1 98.94 98 VAL B N 1
ATOM 2278 C CA . VAL B 1 98 ? 5.5 15.164 -1.242 1 98.94 98 VAL B CA 1
ATOM 2279 C C . VAL B 1 98 ? 6.379 14.789 -0.05 1 98.94 98 VAL B C 1
ATOM 2281 O O . VAL B 1 98 ? 7.523 14.367 -0.223 1 98.94 98 VAL B O 1
ATOM 2284 N N . ILE B 1 99 ? 5.891 15.023 1.124 1 98.94 99 ILE B N 1
ATOM 2285 C CA . ILE B 1 99 ? 6.559 14.586 2.348 1 98.94 99 ILE B CA 1
ATOM 2286 C C . ILE B 1 99 ? 5.871 13.344 2.9 1 98.94 99 ILE B C 1
ATOM 2288 O O . ILE B 1 99 ? 4.719 13.406 3.342 1 98.94 99 ILE B O 1
ATOM 2292 N N . HIS B 1 100 ? 6.578 12.211 2.855 1 98.88 100 HIS B N 1
ATOM 2293 C CA . HIS B 1 100 ? 6.051 10.953 3.369 1 98.88 100 HIS B CA 1
ATOM 2294 C C . HIS B 1 100 ? 6.363 10.789 4.852 1 98.88 100 HIS B C 1
ATOM 2296 O O . HIS B 1 100 ? 7.52 10.898 5.262 1 98.88 100 HIS B O 1
ATOM 2302 N N . THR B 1 101 ? 5.363 10.57 5.613 1 98.88 101 THR B N 1
ATOM 2303 C CA . THR B 1 101 ? 5.562 10.328 7.039 1 98.88 101 THR B CA 1
ATOM 2304 C C . THR B 1 101 ? 4.773 9.102 7.492 1 98.88 101 THR B C 1
ATOM 2306 O O . THR B 1 101 ? 3.842 8.672 6.809 1 98.88 101 THR B O 1
ATOM 2309 N N . VAL B 1 102 ? 5.223 8.539 8.594 1 98.62 102 VAL B N 1
ATOM 2310 C CA . VAL B 1 102 ? 4.59 7.332 9.117 1 98.62 102 VAL B CA 1
ATOM 2311 C C . VAL B 1 102 ? 4.066 7.586 10.523 1 98.62 102 VAL B C 1
ATOM 2313 O O . VAL B 1 102 ? 4.852 7.762 11.461 1 98.62 102 VAL B O 1
ATOM 2316 N N . GLY B 1 103 ? 2.777 7.648 10.617 1 98.62 103 GLY B N 1
ATOM 2317 C CA . GLY B 1 103 ? 2.152 7.746 11.93 1 98.62 103 GLY B CA 1
ATOM 2318 C C . GLY B 1 103 ? 2.033 6.406 12.633 1 98.62 103 GLY B C 1
ATOM 2319 O O . GLY B 1 103 ? 2.389 5.371 12.07 1 98.62 103 GLY B O 1
ATOM 2320 N N . PRO B 1 104 ? 1.503 6.469 13.82 1 98.25 104 PRO B N 1
ATOM 2321 C CA . PRO B 1 104 ? 1.35 5.238 14.594 1 98.25 104 PRO B CA 1
ATOM 2322 C C . PRO B 1 104 ? 0.109 4.438 14.203 1 98.25 104 PRO B C 1
ATOM 2324 O O . PRO B 1 104 ? -0.926 5.023 13.875 1 98.25 104 PRO B O 1
ATOM 2327 N N . MET B 1 105 ? 0.286 3.119 14.195 1 94.5 105 MET B N 1
ATOM 2328 C CA . MET B 1 105 ? -0.912 2.297 14.352 1 94.5 105 MET B CA 1
ATOM 2329 C C . MET B 1 105 ? -1.441 2.369 15.781 1 94.5 105 MET B C 1
ATOM 2331 O O . MET B 1 105 ? -0.8 1.875 16.703 1 94.5 105 MET B O 1
ATOM 2335 N N . TYR B 1 106 ? -2.561 2.848 15.93 1 96.19 106 TYR B N 1
ATOM 2336 C CA . TYR B 1 106 ? -3.041 3.314 17.219 1 96.19 106 TYR B CA 1
ATOM 2337 C C . TYR B 1 106 ? -2.973 2.201 18.266 1 96.19 106 TYR B C 1
ATOM 2339 O O . TYR B 1 106 ? -2.451 2.402 19.359 1 96.19 106 TYR B O 1
ATOM 2347 N N . HIS B 1 107 ? -3.389 1.004 17.922 1 92.75 107 HIS B N 1
ATOM 2348 C CA . HIS B 1 107 ? -3.535 -0.057 18.922 1 92.75 107 HIS B CA 1
ATOM 2349 C C . HIS B 1 107 ? -2.24 -0.845 19.078 1 92.75 107 HIS B C 1
ATOM 2351 O O . HIS B 1 107 ? -2.104 -1.64 20.016 1 92.75 107 HIS B O 1
ATOM 2357 N N . LYS B 1 108 ? -1.272 -0.535 18.219 1 90.44 108 LYS B N 1
ATOM 2358 C CA . LYS B 1 108 ? -0.024 -1.29 18.281 1 90.44 108 LYS B CA 1
ATOM 2359 C C . LYS B 1 108 ? 1.085 -0.47 18.938 1 90.44 108 LYS B C 1
ATOM 2361 O O . LYS B 1 108 ? 2.119 -1.016 19.328 1 90.44 108 LYS B O 1
ATOM 2366 N N . GLU B 1 109 ? 0.819 0.808 18.953 1 93.94 109 GLU B N 1
ATOM 2367 C CA . GLU B 1 109 ? 1.848 1.702 19.484 1 93.94 109 GLU B CA 1
ATOM 2368 C C . GLU B 1 109 ? 1.649 1.962 20.969 1 93.94 109 GLU B C 1
ATOM 2370 O O . GLU B 1 109 ? 0.532 2.234 21.422 1 93.94 109 GLU B O 1
ATOM 2375 N N . ALA B 1 110 ? 2.721 1.825 21.781 1 96.25 110 ALA B N 1
ATOM 2376 C CA . ALA B 1 110 ? 2.664 2.037 23.234 1 96.25 110 ALA B CA 1
ATOM 2377 C C . ALA B 1 110 ? 2.271 3.475 23.562 1 96.25 110 ALA B C 1
ATOM 2379 O O . ALA B 1 110 ? 1.521 3.717 24.516 1 96.25 110 ALA B O 1
ATOM 2380 N N . ASP B 1 111 ? 2.752 4.441 22.828 1 98.31 111 ASP B N 1
ATOM 2381 C CA . ASP B 1 111 ? 2.447 5.859 22.984 1 98.31 111 ASP B CA 1
ATOM 2382 C C . ASP B 1 111 ? 2.084 6.5 21.656 1 98.31 111 ASP B C 1
ATOM 2384 O O . ASP B 1 111 ? 2.879 7.25 21.078 1 98.31 111 ASP B O 1
ATOM 2388 N N . PRO B 1 112 ? 0.909 6.246 21.281 1 98.5 112 PRO B N 1
ATOM 2389 C CA . PRO B 1 112 ? 0.515 6.719 19.938 1 98.5 112 PRO B CA 1
ATOM 2390 C C . PRO B 1 112 ? 0.544 8.242 19.828 1 98.5 112 PRO B C 1
ATOM 2392 O O . PRO B 1 112 ? 0.842 8.773 18.75 1 98.5 112 PRO B O 1
ATOM 2395 N N . ALA B 1 113 ? 0.286 8.945 20.906 1 98.81 113 ALA B N 1
ATOM 2396 C CA . ALA B 1 113 ? 0.296 10.406 20.859 1 98.81 113 ALA B CA 1
ATOM 2397 C C . ALA B 1 113 ? 1.698 10.938 20.578 1 98.81 113 ALA B C 1
ATOM 2399 O O . ALA B 1 113 ? 1.872 11.852 19.766 1 98.81 113 ALA B O 1
ATOM 2400 N N . PHE B 1 114 ? 2.641 10.352 21.281 1 98.81 114 PHE B N 1
ATOM 2401 C CA . PHE B 1 114 ? 4.027 10.766 21.109 1 98.81 114 PHE B CA 1
ATOM 2402 C C . PHE B 1 114 ? 4.492 10.516 19.688 1 98.81 114 PHE B C 1
ATOM 2404 O O . PHE B 1 114 ? 5.102 11.391 19.062 1 98.81 114 PHE B O 1
ATOM 2411 N N . VAL B 1 115 ? 4.176 9.406 19.172 1 98.81 115 VAL B N 1
ATOM 2412 C CA . VAL B 1 115 ? 4.617 9.008 17.844 1 98.81 115 VAL B CA 1
ATOM 2413 C C . VAL B 1 115 ? 3.932 9.867 16.781 1 98.81 115 VAL B C 1
ATOM 2415 O O . VAL B 1 115 ? 4.566 10.297 15.82 1 98.81 115 VAL B O 1
ATOM 2418 N N . LEU B 1 116 ? 2.662 10.133 16.969 1 98.94 116 LEU B N 1
ATOM 2419 C CA . LEU B 1 116 ? 1.938 10.992 16.031 1 98.94 116 LEU B CA 1
ATOM 2420 C C . LEU B 1 116 ? 2.514 12.398 16.031 1 98.94 116 LEU B C 1
ATOM 2422 O O . LEU B 1 116 ? 2.695 13 14.969 1 98.94 116 LEU B O 1
ATOM 2426 N N . SER B 1 117 ? 2.77 12.883 17.203 1 98.94 117 SER B N 1
ATOM 2427 C CA . SER B 1 117 ? 3.396 14.195 17.328 1 98.94 117 SER B CA 1
ATOM 2428 C C . SER B 1 117 ? 4.715 14.25 16.562 1 98.94 117 SER B C 1
ATOM 2430 O O . SER B 1 117 ? 4.988 15.219 15.852 1 98.94 117 SER B O 1
ATOM 2432 N N . LYS B 1 118 ? 5.465 13.219 16.703 1 98.88 118 LYS B N 1
ATOM 2433 C CA . LYS B 1 118 ? 6.754 13.141 16.016 1 98.88 118 LYS B CA 1
ATOM 2434 C C . LYS B 1 118 ? 6.574 13.18 14.5 1 98.88 118 LYS B C 1
ATOM 2436 O O . LYS B 1 118 ? 7.367 13.805 13.797 1 98.88 118 LYS B O 1
ATOM 2441 N N . ALA B 1 119 ? 5.613 12.484 14.031 1 98.94 119 ALA B N 1
ATOM 2442 C CA . ALA B 1 119 ? 5.344 12.461 12.594 1 98.94 119 ALA B CA 1
ATOM 2443 C C . ALA B 1 119 ? 5.07 13.859 12.062 1 98.94 119 ALA B C 1
ATOM 2445 O O . ALA B 1 119 ? 5.621 14.266 11.039 1 98.94 119 ALA B O 1
ATOM 2446 N N . TYR B 1 120 ? 4.227 14.617 12.719 1 98.94 120 TYR B N 1
ATOM 2447 C CA . TYR B 1 120 ? 3.92 15.984 12.312 1 98.94 120 TYR B CA 1
ATOM 2448 C C . TYR B 1 120 ? 5.152 16.875 12.414 1 98.94 120 TYR B C 1
ATOM 2450 O O . TYR B 1 120 ? 5.461 17.625 11.492 1 98.94 120 TYR B O 1
ATOM 2458 N N . LYS B 1 121 ? 5.859 16.766 13.523 1 98.88 121 LYS B N 1
ATOM 2459 C CA . LYS B 1 121 ? 7.023 17.609 13.758 1 98.88 121 LYS B CA 1
ATOM 2460 C C . LYS B 1 121 ? 8.125 17.328 12.742 1 98.88 121 LYS B C 1
ATOM 2462 O O . LYS B 1 121 ? 8.75 18.25 12.227 1 98.88 121 LYS B O 1
ATOM 2467 N N . LYS B 1 122 ? 8.344 16.078 12.453 1 98.88 122 LYS B N 1
ATOM 2468 C CA . LYS B 1 122 ? 9.359 15.719 11.477 1 98.88 122 LYS B CA 1
ATOM 2469 C C . LYS B 1 122 ? 8.961 16.172 10.07 1 98.88 122 LYS B C 1
ATOM 2471 O O . LYS B 1 122 ? 9.82 16.562 9.273 1 98.88 122 LYS B O 1
ATOM 2476 N N . SER B 1 123 ? 7.691 16.109 9.773 1 98.88 123 SER B N 1
ATOM 2477 C CA . SER B 1 123 ? 7.211 16.625 8.484 1 98.88 123 SER B CA 1
ATOM 2478 C C . SER B 1 123 ? 7.516 18.109 8.328 1 98.88 123 SER B C 1
ATOM 2480 O O . SER B 1 123 ? 7.973 18.547 7.27 1 98.88 123 SER B O 1
ATOM 2482 N N . ILE B 1 124 ? 7.312 18.875 9.367 1 98.69 124 ILE B N 1
ATOM 2483 C CA . ILE B 1 124 ? 7.598 20.297 9.336 1 98.69 124 ILE B CA 1
ATOM 2484 C C . ILE B 1 124 ? 9.102 20.531 9.195 1 98.69 124 ILE B C 1
ATOM 2486 O O . ILE B 1 124 ? 9.531 21.391 8.43 1 98.69 124 ILE B O 1
ATOM 2490 N N . SER B 1 125 ? 9.844 19.734 9.93 1 98.5 125 SER B N 1
ATOM 2491 C CA . SER B 1 125 ? 11.297 19.859 9.875 1 98.5 125 SER B CA 1
ATOM 2492 C C . SER B 1 125 ? 11.82 19.641 8.453 1 98.5 125 SER B C 1
ATOM 2494 O O . SER B 1 125 ? 12.633 20.438 7.961 1 98.5 125 SER B O 1
ATOM 2496 N N . VAL B 1 126 ? 11.352 18.625 7.82 1 98.31 126 VAL B N 1
ATOM 2497 C CA . VAL B 1 126 ? 11.758 18.297 6.457 1 98.31 126 VAL B CA 1
ATOM 2498 C C . VAL B 1 126 ? 11.281 19.391 5.504 1 98.31 126 VAL B C 1
ATOM 2500 O O . VAL B 1 126 ? 12.008 19.781 4.582 1 98.31 126 VAL B O 1
ATOM 2503 N N . ALA B 1 127 ? 10.125 19.875 5.727 1 98.25 127 ALA B N 1
ATOM 2504 C CA . ALA B 1 127 ? 9.578 20.953 4.906 1 98.25 127 ALA B CA 1
ATOM 2505 C C . ALA B 1 127 ? 10.461 22.203 4.977 1 98.25 127 ALA B C 1
ATOM 2507 O O . ALA B 1 127 ? 10.812 22.781 3.947 1 98.25 127 ALA B O 1
ATOM 2508 N N . LYS B 1 128 ? 10.789 22.594 6.141 1 97.31 128 LYS B N 1
ATOM 2509 C CA . LYS B 1 128 ? 11.594 23.797 6.348 1 97.31 128 LYS B CA 1
ATOM 2510 C C . LYS B 1 128 ? 12.969 23.656 5.703 1 97.31 128 LYS B C 1
ATOM 2512 O O . LYS B 1 128 ? 13.461 24.594 5.066 1 97.31 128 LYS B O 1
ATOM 2517 N N . LYS B 1 129 ? 13.523 22.5 5.848 1 97.38 129 LYS B N 1
ATOM 2518 C CA . LYS B 1 129 ? 14.836 22.234 5.262 1 97.38 129 LYS B CA 1
ATOM 2519 C C . LYS B 1 129 ? 14.797 22.375 3.74 1 97.38 129 LYS B C 1
ATOM 2521 O O . LYS B 1 129 ? 15.781 22.75 3.115 1 97.38 129 LYS B O 1
ATOM 2526 N N . ASP B 1 130 ? 13.633 22.172 3.186 1 97.62 130 ASP B N 1
ATOM 2527 C CA . ASP B 1 130 ? 13.5 22.219 1.731 1 97.62 130 ASP B CA 1
ATOM 2528 C C . ASP B 1 130 ? 12.828 23.5 1.275 1 97.62 130 ASP B C 1
ATOM 2530 O O . ASP B 1 130 ? 12.336 23.594 0.148 1 97.62 130 ASP B O 1
ATOM 2534 N N . LYS B 1 131 ? 12.633 24.469 2.178 1 96.56 131 LYS B N 1
ATOM 2535 C CA . LYS B 1 131 ? 12.172 25.812 1.909 1 96.56 131 LYS B CA 1
ATOM 2536 C C . LYS B 1 131 ? 10.703 25.828 1.483 1 96.56 131 LYS B C 1
ATOM 2538 O O . LYS B 1 131 ? 10.297 26.641 0.663 1 96.56 131 LYS B O 1
ATOM 2543 N N . VAL B 1 132 ? 10.023 24.859 1.951 1 97.75 132 VAL B N 1
ATOM 2544 C CA . VAL B 1 132 ? 8.57 24.828 1.772 1 97.75 132 VAL B CA 1
ATOM 2545 C C . VAL B 1 132 ? 7.934 25.953 2.586 1 97.75 132 VAL B C 1
ATOM 2547 O O . VAL B 1 132 ? 8.328 26.203 3.729 1 97.75 132 VAL B O 1
ATOM 2550 N N . LYS B 1 133 ? 6.93 26.609 1.996 1 97.75 133 LYS B N 1
ATOM 2551 C CA . LYS B 1 133 ? 6.25 27.719 2.666 1 97.75 133 LYS B CA 1
ATOM 2552 C C . LYS B 1 133 ? 4.797 27.359 2.971 1 97.75 133 LYS B C 1
ATOM 2554 O O . LYS B 1 133 ? 4.18 27.953 3.859 1 97.75 133 LYS B O 1
ATOM 2559 N N . HIS B 1 134 ? 4.262 26.484 2.129 1 98.19 134 HIS B N 1
ATOM 2560 C CA . HIS B 1 134 ? 2.889 26 2.264 1 98.19 134 HIS B CA 1
ATOM 2561 C C . HIS B 1 134 ? 2.838 24.484 2.33 1 98.19 134 HIS B C 1
ATOM 2563 O O . HIS B 1 134 ? 3.395 23.797 1.467 1 98.19 134 HIS B O 1
ATOM 2569 N N . ILE B 1 135 ? 2.162 23.953 3.352 1 98.75 135 ILE B N 1
ATOM 2570 C CA . ILE B 1 135 ? 2.139 22.5 3.514 1 98.75 135 ILE B CA 1
ATOM 2571 C C . ILE B 1 135 ? 0.719 22.047 3.83 1 98.75 135 ILE B C 1
ATOM 2573 O O . ILE B 1 135 ? 0.011 22.688 4.613 1 98.75 135 ILE B O 1
ATOM 2577 N N . ALA B 1 136 ? 0.263 21.016 3.152 1 98.81 136 ALA B N 1
ATOM 2578 C CA . ALA B 1 136 ? -1.062 20.453 3.404 1 98.81 136 ALA B CA 1
ATOM 2579 C C . ALA B 1 136 ? -0.957 19.047 3.979 1 98.81 136 ALA B C 1
ATOM 2581 O O . ALA B 1 136 ? -0.236 18.203 3.441 1 98.81 136 ALA B O 1
ATOM 2582 N N . PHE B 1 137 ? -1.65 18.844 5.035 1 98.94 137 PHE B N 1
ATOM 2583 C CA . PHE B 1 137 ? -1.696 17.547 5.723 1 98.94 137 PHE B CA 1
ATOM 2584 C C . PHE B 1 137 ? -3.045 16.875 5.512 1 98.94 137 PHE B C 1
ATOM 2586 O O . PHE B 1 137 ? -4.082 17.531 5.496 1 98.94 137 PHE B O 1
ATOM 2593 N N . PRO B 1 138 ? -3.016 15.547 5.379 1 98.81 138 PRO B N 1
ATOM 2594 C CA . PRO B 1 138 ? -4.203 14.766 5.723 1 98.81 138 PRO B CA 1
ATOM 2595 C C . PRO B 1 138 ? -4.312 14.484 7.219 1 98.81 138 PRO B C 1
ATOM 2597 O O . PRO B 1 138 ? -3.578 15.07 8.016 1 98.81 138 PRO B O 1
ATOM 2600 N N . ALA B 1 139 ? -5.305 13.719 7.617 1 98.62 139 ALA B N 1
ATOM 2601 C CA . ALA B 1 139 ? -5.379 13.219 8.984 1 98.62 139 ALA B CA 1
ATOM 2602 C C . ALA B 1 139 ? -4.5 11.984 9.172 1 98.62 139 ALA B C 1
ATOM 2604 O O . ALA B 1 139 ? -4.945 10.859 8.938 1 98.62 139 ALA B O 1
ATOM 2605 N N . ILE B 1 140 ? -3.293 12.234 9.547 1 98.69 140 ILE B N 1
ATOM 2606 C CA . ILE B 1 140 ? -2.32 11.148 9.664 1 98.69 140 ILE B CA 1
ATOM 2607 C C . ILE B 1 140 ? -2.818 10.109 10.664 1 98.69 140 ILE B C 1
ATOM 2609 O O . ILE B 1 140 ? -3.225 10.461 11.773 1 98.69 140 ILE B O 1
ATOM 2613 N N . SER B 1 141 ? -2.812 8.828 10.297 1 98.19 141 SER B N 1
ATOM 2614 C CA . SER B 1 141 ? -3.084 7.648 11.109 1 98.19 141 SER B CA 1
ATOM 2615 C C . SER B 1 141 ? -4.578 7.477 11.352 1 98.19 141 SER B C 1
ATOM 2617 O O . SER B 1 141 ? -5 6.539 12.031 1 98.19 141 SER B O 1
ATOM 2619 N N . CYS B 1 142 ? -5.414 8.258 10.688 1 97.56 142 CYS B N 1
ATOM 2620 C CA . CYS B 1 142 ? -6.828 8.258 11.055 1 97.56 142 CYS B CA 1
ATOM 2621 C C . CYS B 1 142 ? -7.633 7.363 10.117 1 97.56 142 CYS B C 1
ATOM 2623 O O . CYS B 1 142 ? -8.859 7.336 10.188 1 97.56 142 CYS B O 1
ATOM 2625 N N . GLY B 1 143 ? -7.062 6.688 9.258 1 92.06 143 GLY B N 1
ATOM 2626 C CA . GLY B 1 143 ? -7.676 5.684 8.398 1 92.06 143 GLY B CA 1
ATOM 2627 C C . GLY B 1 143 ? -7.387 4.262 8.844 1 92.06 143 GLY B C 1
ATOM 2628 O O . GLY B 1 143 ? -7.746 3.871 9.953 1 92.06 143 GLY B O 1
ATOM 2629 N N . ILE B 1 144 ? -6.652 3.605 8.109 1 86.19 144 ILE B N 1
ATOM 2630 C CA . ILE B 1 144 ? -6.348 2.193 8.312 1 86.19 144 ILE B CA 1
ATOM 2631 C C . ILE B 1 144 ? -5.609 2.008 9.633 1 86.19 144 ILE B C 1
ATOM 2633 O O . ILE B 1 144 ? -5.762 0.981 10.305 1 86.19 144 ILE B O 1
ATOM 2637 N N . TYR B 1 145 ? -4.887 3.029 10.102 1 93.88 145 TYR B N 1
ATOM 2638 C CA . TYR B 1 145 ? -4.074 2.912 11.305 1 93.88 145 TYR B CA 1
ATOM 2639 C C . TYR B 1 145 ? -4.902 3.188 12.555 1 93.88 145 TYR B C 1
ATOM 2641 O O . TYR B 1 145 ? -4.445 2.951 13.672 1 93.88 145 TYR B O 1
ATOM 2649 N N . GLY B 1 146 ? -6.062 3.814 12.438 1 94.44 146 GLY B N 1
ATOM 2650 C CA . GLY B 1 146 ? -7.117 3.713 13.43 1 94.44 146 GLY B CA 1
ATOM 2651 C C . GLY B 1 146 ? -7.012 4.766 14.523 1 94.44 146 GLY B C 1
ATOM 2652 O O . GLY B 1 146 ? -7.574 4.602 15.609 1 94.44 146 GLY B O 1
ATOM 2653 N N . TYR B 1 147 ? -6.301 5.781 14.383 1 98 147 TYR B N 1
ATOM 2654 C CA . TYR B 1 147 ? -6.211 6.82 15.398 1 98 147 TYR B CA 1
ATOM 2655 C C . TYR B 1 147 ? -7.543 7.551 15.555 1 98 147 TYR B C 1
ATOM 2657 O O . TYR B 1 147 ? -8.117 8.023 14.57 1 98 147 TYR B O 1
ATOM 2665 N N . PRO B 1 148 ? -8.062 7.621 16.781 1 98.38 148 PRO B N 1
ATOM 2666 C CA . PRO B 1 148 ? -9.32 8.344 16.953 1 98.38 148 PRO B CA 1
ATOM 2667 C C . PRO B 1 148 ? -9.234 9.805 16.516 1 98.38 148 PRO B C 1
ATOM 2669 O O . PRO B 1 148 ? -8.266 10.492 16.844 1 98.38 148 PRO B O 1
ATOM 2672 N N . TYR B 1 149 ? -10.242 10.305 15.883 1 98.69 149 TYR B N 1
ATOM 2673 C CA . TYR B 1 149 ? -10.219 11.594 15.203 1 98.69 149 TYR B CA 1
ATOM 2674 C C . TYR B 1 149 ? -9.945 12.727 16.188 1 98.69 149 TYR B C 1
ATOM 2676 O O . TYR B 1 149 ? -9.039 13.539 15.977 1 98.69 149 TYR B O 1
ATOM 2684 N N . GLU B 1 150 ? -10.664 12.789 17.25 1 98.75 150 GLU B N 1
ATOM 2685 C CA . GLU B 1 150 ? -10.57 13.898 18.188 1 98.75 150 GLU B CA 1
ATOM 2686 C C . GLU B 1 150 ? -9.188 13.953 18.844 1 98.75 150 GLU B C 1
ATOM 2688 O O . GLU B 1 150 ? -8.633 15.039 19.031 1 98.75 150 GLU B O 1
ATOM 2693 N N . GLU B 1 151 ? -8.703 12.766 19.188 1 98.88 151 GLU B N 1
ATOM 2694 C CA . GLU B 1 151 ? -7.363 12.703 19.766 1 98.88 151 GLU B CA 1
ATOM 2695 C C . GLU B 1 151 ? -6.301 13.125 18.75 1 98.88 151 GLU B C 1
ATOM 2697 O O . GLU B 1 151 ? -5.363 13.844 19.094 1 98.88 151 GLU B O 1
ATOM 2702 N N . ALA B 1 152 ? -6.43 12.672 17.578 1 98.94 152 ALA B N 1
ATOM 2703 C CA . ALA B 1 152 ? -5.469 12.992 16.531 1 98.94 152 ALA B CA 1
ATOM 2704 C C . ALA B 1 152 ? -5.461 14.492 16.234 1 98.94 152 ALA B C 1
ATOM 2706 O O . ALA B 1 152 ? -4.402 15.086 16.016 1 98.94 152 ALA B O 1
ATOM 2707 N N . ALA B 1 153 ? -6.656 15.086 16.203 1 98.94 153 ALA B N 1
ATOM 2708 C CA . ALA B 1 153 ? -6.77 16.516 15.969 1 98.94 153 ALA B CA 1
ATOM 2709 C C . ALA B 1 153 ? -6.016 17.312 17.031 1 98.94 153 ALA B C 1
ATOM 2711 O O . ALA B 1 153 ? -5.273 18.25 16.703 1 98.94 153 ALA B O 1
ATOM 2712 N N . LYS B 1 154 ? -6.184 16.906 18.25 1 98.88 154 LYS B N 1
ATOM 2713 C CA . LYS B 1 154 ? -5.504 17.562 19.359 1 98.88 154 LYS B CA 1
ATOM 2714 C C . LYS B 1 154 ? -3.988 17.484 19.203 1 98.88 154 LYS B C 1
ATOM 2716 O O . LYS B 1 154 ? -3.289 18.484 19.312 1 98.88 154 LYS B O 1
ATOM 2721 N N . VAL B 1 155 ? -3.531 16.281 18.938 1 98.88 155 VAL B N 1
ATOM 2722 C CA . VAL B 1 155 ? -2.096 16.031 18.844 1 98.88 155 VAL B CA 1
ATOM 2723 C C . VAL B 1 155 ? -1.521 16.812 17.656 1 98.88 155 VAL B C 1
ATOM 2725 O O . VAL B 1 155 ? -0.461 17.438 17.781 1 98.88 155 VAL B O 1
ATOM 2728 N N . SER B 1 156 ? -2.176 16.812 16.547 1 98.88 156 SER B N 1
ATOM 2729 C CA . SER B 1 156 ? -1.68 17.438 15.328 1 98.88 156 SER B CA 1
ATOM 2730 C C . SER B 1 156 ? -1.574 18.953 15.492 1 98.88 156 SER B C 1
ATOM 2732 O O . SER B 1 156 ? -0.533 19.547 15.203 1 98.88 156 SER B O 1
ATOM 2734 N N . ILE B 1 157 ? -2.646 19.609 15.961 1 98.69 157 ILE B N 1
ATOM 2735 C CA . ILE B 1 157 ? -2.678 21.062 16.109 1 98.69 157 ILE B CA 1
ATOM 2736 C C . ILE B 1 157 ? -1.619 21.5 17.109 1 98.69 157 ILE B C 1
ATOM 2738 O O . ILE B 1 157 ? -0.903 22.484 16.891 1 98.69 157 ILE B O 1
ATOM 2742 N N . GLN B 1 158 ? -1.472 20.734 18.172 1 98.62 158 GLN B N 1
ATOM 2743 C CA . GLN B 1 158 ? -0.452 21.062 19.156 1 98.62 158 GLN B CA 1
ATOM 2744 C C . GLN B 1 158 ? 0.949 20.953 18.562 1 98.62 158 GLN B C 1
ATOM 2746 O O . GLN B 1 158 ? 1.785 21.844 18.766 1 98.62 158 GLN B O 1
ATOM 2751 N N . ALA B 1 159 ? 1.231 19.859 17.875 1 98.81 159 ALA B N 1
ATOM 2752 C CA . ALA B 1 159 ? 2.543 19.656 17.266 1 98.81 159 ALA B CA 1
ATOM 2753 C C . ALA B 1 159 ? 2.873 20.766 16.266 1 98.81 159 ALA B C 1
ATOM 2755 O O . ALA B 1 159 ? 4.004 21.25 16.234 1 98.81 159 ALA B O 1
ATOM 2756 N N . LEU B 1 160 ? 1.893 21.172 15.547 1 98.62 160 LEU B N 1
ATOM 2757 C CA . LEU B 1 160 ? 2.105 22.188 14.516 1 98.62 160 LEU B CA 1
ATOM 2758 C C . LEU B 1 160 ? 2.305 23.562 15.141 1 98.62 160 LEU B C 1
ATOM 2760 O O . LEU B 1 160 ? 3.117 24.359 14.656 1 98.62 160 LEU B O 1
ATOM 2764 N N . ARG B 1 161 ? 1.597 23.844 16.156 1 97.5 161 ARG B N 1
ATOM 2765 C CA . ARG B 1 161 ? 1.789 25.109 16.875 1 97.5 161 ARG B CA 1
ATOM 2766 C C . ARG B 1 161 ? 3.215 25.219 17.391 1 97.5 161 ARG B C 1
ATOM 2768 O O . ARG B 1 161 ? 3.781 26.312 17.422 1 97.5 161 ARG B O 1
ATOM 2775 N N . GLU B 1 162 ? 3.74 24.125 17.719 1 97.62 162 GLU B N 1
ATOM 2776 C CA . GLU B 1 162 ? 5.066 24.109 18.328 1 97.62 162 GLU B CA 1
ATOM 2777 C C . GLU B 1 162 ? 6.16 24.219 17.266 1 97.62 162 GLU B C 1
ATOM 2779 O O . GLU B 1 162 ? 7.293 24.609 17.578 1 97.62 162 GLU B O 1
ATOM 2784 N N . THR B 1 163 ? 5.797 23.891 15.992 1 97.88 163 THR B N 1
ATOM 2785 C CA . THR B 1 163 ? 6.918 23.672 15.086 1 97.88 163 THR B CA 1
ATOM 2786 C C . THR B 1 163 ? 6.711 24.453 13.789 1 97.88 163 THR B C 1
ATOM 2788 O O . THR B 1 163 ? 7.621 24.562 12.969 1 97.88 163 THR B O 1
ATOM 2791 N N . ALA B 1 164 ? 5.562 24.969 13.453 1 94.25 164 ALA B N 1
ATOM 2792 C CA . ALA B 1 164 ? 5.266 25.594 12.172 1 94.25 164 ALA B CA 1
ATOM 2793 C C . ALA B 1 164 ? 6.293 26.672 11.836 1 94.25 164 ALA B C 1
ATOM 2795 O O . ALA B 1 164 ? 6.68 26.844 10.68 1 94.25 164 ALA B O 1
ATOM 2796 N N . GLY B 1 165 ? 6.77 27.391 12.867 1 86.06 165 GLY B N 1
ATOM 2797 C CA . GLY B 1 165 ? 7.812 28.391 12.68 1 86.06 165 GLY B CA 1
ATOM 2798 C C . GLY B 1 165 ? 7.523 29.344 11.539 1 86.06 165 GLY B C 1
ATOM 2799 O O . GLY B 1 165 ? 6.461 29.969 11.5 1 86.06 165 GLY B O 1
ATOM 2800 N N . ASP B 1 166 ? 8.359 29.312 10.461 1 87.75 166 ASP B N 1
ATOM 2801 C CA . ASP B 1 166 ? 8.344 30.328 9.406 1 87.75 166 ASP B CA 1
ATOM 2802 C C . ASP B 1 166 ? 7.477 29.875 8.227 1 87.75 166 ASP B C 1
ATOM 2804 O O . ASP B 1 166 ? 7.508 30.484 7.16 1 87.75 166 ASP B O 1
ATOM 2808 N N . LEU B 1 167 ? 6.801 28.875 8.445 1 96.06 167 LEU B N 1
ATOM 2809 C CA . LEU B 1 167 ? 5.82 28.531 7.422 1 96.06 167 LEU B CA 1
ATOM 2810 C C . LEU B 1 167 ? 4.754 29.609 7.301 1 96.06 167 LEU B C 1
ATOM 2812 O O . LEU B 1 167 ? 4.355 30.203 8.305 1 96.06 167 LEU B O 1
ATOM 2816 N N . LEU B 1 168 ? 4.32 29.781 6.078 1 95.56 168 LEU B N 1
ATOM 2817 C CA . LEU B 1 168 ? 3.291 30.797 5.859 1 95.56 168 LEU B CA 1
ATOM 2818 C C . LEU B 1 168 ? 1.902 30.219 6.117 1 95.56 168 LEU B C 1
ATOM 2820 O O . LEU B 1 168 ? 1.088 30.844 6.805 1 95.56 168 LEU B O 1
ATOM 2824 N N . GLU B 1 169 ? 1.7 29.047 5.539 1 97.12 169 GLU B N 1
ATOM 2825 C CA . GLU B 1 169 ? 0.385 28.422 5.684 1 97.12 169 GLU B CA 1
ATOM 2826 C C . GLU B 1 169 ? 0.502 26.922 5.898 1 97.12 169 GLU B C 1
ATOM 2828 O O . GLU B 1 169 ? 1.302 26.25 5.234 1 97.12 169 GLU B O 1
ATOM 2833 N N . VAL B 1 170 ? -0.245 26.469 6.855 1 98.38 170 VAL B N 1
ATOM 2834 C CA . VAL B 1 170 ? -0.483 25.031 7.055 1 98.38 170 VAL B CA 1
ATOM 2835 C C . VAL B 1 170 ? -1.939 24.703 6.734 1 98.38 170 VAL B C 1
ATOM 2837 O O . VAL B 1 170 ? -2.854 25.406 7.172 1 98.38 170 VAL B O 1
ATOM 2840 N N . HIS B 1 171 ? -2.09 23.688 5.941 1 98.31 171 HIS B N 1
ATOM 2841 C CA . HIS B 1 171 ? -3.43 23.281 5.547 1 98.31 171 HIS B CA 1
ATOM 2842 C C . HIS B 1 171 ? -3.725 21.859 6.008 1 98.31 171 HIS B C 1
ATOM 2844 O O . HIS B 1 171 ? -2.83 21 6.027 1 98.31 171 HIS B O 1
ATOM 2850 N N . PHE B 1 172 ? -4.934 21.656 6.41 1 98.81 172 PHE B N 1
ATOM 2851 C CA . PHE B 1 172 ? -5.496 20.312 6.441 1 98.81 172 PHE B CA 1
ATOM 2852 C C . PHE B 1 172 ? -6.508 20.125 5.32 1 98.81 172 PHE B C 1
ATOM 2854 O O . PHE B 1 172 ? -7.434 20.938 5.172 1 98.81 172 PHE B O 1
ATOM 2861 N N . VAL B 1 173 ? -6.262 19.156 4.492 1 98.56 173 VAL B N 1
ATOM 2862 C CA . VAL B 1 173 ? -7.227 18.734 3.49 1 98.56 173 VAL B CA 1
ATOM 2863 C C . VAL B 1 173 ? -7.805 17.375 3.883 1 98.56 173 VAL B C 1
ATOM 2865 O O . VAL B 1 173 ? -7.141 16.344 3.734 1 98.56 173 VAL B O 1
ATOM 2868 N N . LEU B 1 174 ? -9.008 17.422 4.379 1 98.25 174 LEU B N 1
ATOM 2869 C CA . LEU B 1 174 ? -9.625 16.281 5.027 1 98.25 174 LEU B CA 1
ATOM 2870 C C . LEU B 1 174 ? -10.766 15.719 4.18 1 98.25 174 LEU B C 1
ATOM 2872 O O . LEU B 1 174 ? -11.75 16.422 3.92 1 98.25 174 LEU B O 1
ATOM 2876 N N . PHE B 1 175 ? -10.617 14.492 3.828 1 95.62 175 PHE B N 1
ATOM 2877 C CA . PHE B 1 175 ? -11.555 13.875 2.902 1 95.62 175 PHE B CA 1
ATOM 2878 C C . PHE B 1 175 ? -12.844 13.477 3.619 1 95.62 175 PHE B C 1
ATOM 2880 O O . PHE B 1 175 ? -13.938 13.703 3.109 1 95.62 175 PHE B O 1
ATOM 2887 N N . GLU B 1 176 ? -12.688 12.906 4.781 1 94.81 176 GLU B N 1
ATOM 2888 C CA . GLU B 1 176 ? -13.828 12.414 5.535 1 94.81 176 GLU B CA 1
ATOM 2889 C C . GLU B 1 176 ? -14.453 13.516 6.387 1 94.81 176 GLU B C 1
ATOM 2891 O O . GLU B 1 176 ? -13.734 14.32 6.988 1 94.81 176 GLU B O 1
ATOM 2896 N N . GLN B 1 177 ? -15.742 13.523 6.488 1 96.88 177 GLN B N 1
ATOM 2897 C CA . GLN B 1 177 ? -16.469 14.516 7.266 1 96.88 177 GLN B CA 1
ATOM 2898 C C . GLN B 1 177 ? -16.109 14.43 8.75 1 96.88 177 GLN B C 1
ATOM 2900 O O . GLN B 1 177 ? -15.977 15.461 9.422 1 96.88 177 GLN B O 1
ATOM 2905 N N . GLY B 1 178 ? -15.945 13.211 9.227 1 97.94 178 GLY B N 1
ATOM 2906 C CA . GLY B 1 178 ? -15.617 13.023 10.633 1 97.94 178 GLY B CA 1
ATOM 2907 C C . GLY B 1 178 ? -14.297 13.656 11.023 1 97.94 178 GLY B C 1
ATOM 2908 O O . GLY B 1 178 ? -14.195 14.305 12.07 1 97.94 178 GLY B O 1
ATOM 2909 N N . THR B 1 179 ? -13.352 13.469 10.203 1 98.12 179 THR B N 1
ATOM 2910 C CA . THR B 1 179 ? -12.062 14.086 10.484 1 98.12 179 THR B CA 1
ATOM 2911 C C . THR B 1 179 ? -12.156 15.609 10.391 1 98.12 179 THR B C 1
ATOM 2913 O O . THR B 1 179 ? -11.594 16.328 11.227 1 98.12 179 THR B O 1
ATOM 2916 N N . TYR B 1 180 ? -12.859 16.062 9.383 1 98.19 180 TYR B N 1
ATOM 2917 C CA . TYR B 1 180 ? -13.039 17.516 9.25 1 98.19 180 TYR B CA 1
ATOM 2918 C C . TYR B 1 180 ? -13.672 18.094 10.508 1 98.19 180 TYR B C 1
ATOM 2920 O O . TYR B 1 180 ? -13.188 19.109 11.039 1 98.19 180 TYR B O 1
ATOM 2928 N N . ASN B 1 181 ? -14.68 17.453 10.969 1 98.5 181 ASN B N 1
ATOM 2929 C CA . ASN B 1 181 ? -15.383 17.938 12.148 1 98.5 181 ASN B CA 1
ATOM 2930 C C . ASN B 1 181 ? -14.461 17.969 13.367 1 98.5 181 ASN B C 1
ATOM 2932 O O . ASN B 1 181 ? -14.5 18.922 14.148 1 98.5 181 ASN B O 1
ATOM 2936 N N . ALA B 1 182 ? -13.703 16.984 13.531 1 98.81 182 ALA B N 1
ATOM 2937 C CA . ALA B 1 182 ? -12.805 16.891 14.68 1 98.81 182 ALA B CA 1
ATOM 2938 C C . ALA B 1 182 ? -11.758 18 14.641 1 98.81 182 ALA B C 1
ATOM 2940 O O . ALA B 1 182 ? -11.469 18.641 15.656 1 98.81 182 ALA B O 1
ATOM 2941 N N . TRP B 1 183 ? -11.188 18.219 13.492 1 98.81 183 TRP B N 1
ATOM 2942 C CA . TRP B 1 183 ? -10.164 19.25 13.359 1 98.81 183 TRP B CA 1
ATOM 2943 C C . TRP B 1 183 ? -10.766 20.641 13.516 1 98.81 183 TRP B C 1
ATOM 2945 O O . TRP B 1 183 ? -10.156 21.531 14.117 1 98.81 183 TRP B O 1
ATOM 2955 N N . LEU B 1 184 ? -11.938 20.797 12.984 1 98.5 184 LEU B N 1
ATOM 2956 C CA . LEU B 1 184 ? -12.617 22.078 13.133 1 98.5 184 LEU B CA 1
ATOM 2957 C C . LEU B 1 184 ? -12.922 22.375 14.594 1 98.5 184 LEU B C 1
ATOM 2959 O O . LEU B 1 184 ? -12.656 23.484 15.078 1 98.5 184 LEU B O 1
ATOM 2963 N N . ALA B 1 185 ? -13.484 21.422 15.234 1 98.62 185 ALA B N 1
ATOM 2964 C CA . ALA B 1 185 ? -13.812 21.594 16.641 1 98.62 185 ALA B CA 1
ATOM 2965 C C . ALA B 1 185 ? -12.57 21.953 17.453 1 98.62 185 ALA B C 1
ATOM 2967 O O . ALA B 1 185 ? -12.617 22.844 18.312 1 98.62 185 ALA B O 1
ATOM 2968 N N . GLU B 1 186 ? -11.516 21.25 17.219 1 98.75 186 GLU B N 1
ATOM 2969 C CA . GLU B 1 186 ? -10.281 21.5 17.953 1 98.75 186 GLU B CA 1
ATOM 2970 C C . GLU B 1 186 ? -9.719 22.875 17.641 1 98.75 186 GLU B C 1
ATOM 2972 O O . GLU B 1 186 ? -9.242 23.578 18.547 1 98.75 186 GLU B O 1
ATOM 2977 N N . ALA B 1 187 ? -9.727 23.266 16.406 1 98.5 187 ALA B N 1
ATOM 2978 C CA . ALA B 1 187 ? -9.219 24.578 16 1 98.5 187 ALA B CA 1
ATOM 2979 C C . ALA B 1 187 ? -10.047 25.688 16.625 1 98.5 187 ALA B C 1
ATOM 2981 O O . ALA B 1 187 ? -9.5 26.688 17.109 1 98.5 187 ALA B O 1
ATOM 2982 N N . GLU B 1 188 ? -11.32 25.547 16.578 1 97.94 188 GLU B N 1
ATOM 2983 C CA . GLU B 1 188 ? -12.211 26.562 17.141 1 97.94 188 GLU B CA 1
ATOM 2984 C C . GLU B 1 188 ? -12.008 26.719 18.641 1 97.94 188 GLU B C 1
ATOM 2986 O O . GLU B 1 188 ? -12.148 27.812 19.188 1 97.94 188 GLU B O 1
ATOM 2991 N N . LYS B 1 189 ? -11.688 25.625 19.219 1 97.94 189 LYS B N 1
ATOM 2992 C CA . LYS B 1 189 ? -11.453 25.609 20.656 1 97.94 189 LYS B CA 1
ATOM 2993 C C . LYS B 1 189 ? -10.125 26.266 21 1 97.94 189 LYS B C 1
ATOM 2995 O O . LYS B 1 189 ? -10.016 26.984 22.016 1 97.94 189 LYS B O 1
ATOM 3000 N N . LYS B 1 190 ? -9.078 26.094 20.188 1 97.62 190 LYS B N 1
ATOM 3001 C CA . LYS B 1 190 ? -7.715 26.391 20.609 1 97.62 190 LYS B CA 1
ATOM 3002 C C . LYS B 1 190 ? -7.16 27.609 19.891 1 97.62 190 LYS B C 1
ATOM 3004 O O . LYS B 1 190 ? -6.195 28.219 20.344 1 97.62 190 LYS B O 1
ATOM 3009 N N . LEU B 1 191 ? -7.797 27.906 18.797 1 97.31 191 LEU B N 1
ATOM 3010 C CA . LEU B 1 191 ? -7.176 28.922 17.938 1 97.31 191 LEU B CA 1
ATOM 3011 C C . LEU B 1 191 ? -8.148 30.062 17.656 1 97.31 191 LEU B C 1
ATOM 3013 O O . LEU B 1 191 ? -9.367 29.891 17.75 1 97.31 191 LEU B O 1
ATOM 3017 N N . GLU B 1 192 ? -7.578 31.203 17.234 1 95.38 192 GLU B N 1
ATOM 3018 C CA . GLU B 1 192 ? -8.367 32.344 16.828 1 95.38 192 GLU B CA 1
ATOM 3019 C C . GLU B 1 192 ? -8.812 32.219 15.367 1 95.38 192 GLU B C 1
ATOM 3021 O O . GLU B 1 192 ? -7.988 32 14.477 1 95.38 192 GLU B O 1
ATOM 3026 N N . SER B 1 193 ? -10.086 32.312 15.195 1 94.75 193 SER B N 1
ATOM 3027 C CA . SER B 1 193 ? -10.617 32.281 13.836 1 94.75 193 SER B CA 1
ATOM 3028 C C . SER B 1 193 ? -10.258 33.562 13.086 1 94.75 193 SER B C 1
ATOM 3030 O O . SER B 1 193 ? -10.297 34.656 13.656 1 94.75 193 SER B O 1
ATOM 3032 N N . LEU B 1 194 ? -9.867 33.312 11.875 1 91.25 194 LEU B N 1
ATOM 3033 C CA . LEU B 1 194 ? -9.5 34.469 11.055 1 91.25 194 LEU B CA 1
ATOM 3034 C C . LEU B 1 194 ? -10.562 34.719 9.992 1 91.25 194 LEU B C 1
ATOM 3036 O O . LEU B 1 194 ? -11.102 33.812 9.398 1 91.25 194 LEU B O 1
ATOM 3040 N N . THR B 1 195 ? -10.93 36 9.828 1 79.94 195 THR B N 1
ATOM 3041 C CA . THR B 1 195 ? -11.875 36.406 8.789 1 79.94 195 THR B CA 1
ATOM 3042 C C . THR B 1 195 ? -11.141 36.719 7.488 1 79.94 195 THR B C 1
ATOM 3044 O O . THR B 1 195 ? -9.922 36.844 7.473 1 79.94 195 THR B O 1
ATOM 3047 N N . ARG B 1 196 ? -11.938 36.781 6.406 1 69.81 196 ARG B N 1
ATOM 3048 C CA . ARG B 1 196 ? -11.406 37.094 5.082 1 69.81 196 ARG B CA 1
ATOM 3049 C C . ARG B 1 196 ? -10.547 38.375 5.117 1 69.81 196 ARG B C 1
ATOM 3051 O O . ARG B 1 196 ? -9.531 38.438 4.434 1 69.81 196 ARG B O 1
ATOM 3058 N N . TYR B 1 197 ? -10.938 39.281 5.879 1 57.62 197 TYR B N 1
ATOM 3059 C CA . TYR B 1 197 ? -10.273 40.562 5.965 1 57.62 197 TYR B CA 1
ATOM 3060 C C . TYR B 1 197 ? -8.914 40.438 6.637 1 57.62 197 TYR B C 1
ATOM 3062 O O . TYR B 1 197 ? -7.949 41.094 6.242 1 57.62 197 TYR B O 1
ATOM 3070 N N . GLU B 1 198 ? -8.742 39.594 7.512 1 67.88 198 GLU B N 1
ATOM 3071 C CA . GLU B 1 198 ? -7.504 39.406 8.266 1 67.88 198 GLU B CA 1
ATOM 3072 C C . GLU B 1 198 ? -6.484 38.594 7.461 1 67.88 198 GLU B C 1
ATOM 3074 O O . GLU B 1 198 ? -5.281 38.688 7.727 1 67.88 198 GLU B O 1
ATOM 3079 N N . LEU B 1 199 ? -6.992 37.875 6.574 1 69.12 199 LEU B N 1
ATOM 3080 C CA . LEU B 1 199 ? -6.109 37.062 5.754 1 69.12 199 LEU B CA 1
ATOM 3081 C C . LEU B 1 199 ? -5.391 37.906 4.711 1 69.12 199 LEU B C 1
ATOM 3083 O O . LEU B 1 199 ? -4.312 37.531 4.234 1 69.12 199 LEU B O 1
ATOM 3087 N N . ARG B 1 200 ? -5.988 39 4.211 1 55.19 200 ARG B N 1
ATOM 3088 C CA . ARG B 1 200 ? -5.453 39.875 3.182 1 55.19 200 ARG B CA 1
ATOM 3089 C C . ARG B 1 200 ? -4.34 40.75 3.74 1 55.19 200 ARG B C 1
ATOM 3091 O O . ARG B 1 200 ? -3.588 41.375 2.98 1 55.19 200 ARG B O 1
ATOM 3098 N N . THR B 1 201 ? -4.238 40.938 5.066 1 45.16 201 THR B N 1
ATOM 3099 C CA . THR B 1 201 ? -3.246 41.844 5.602 1 45.16 201 THR B CA 1
ATOM 3100 C C . THR B 1 201 ? -1.978 41.094 6.008 1 45.16 201 THR B C 1
ATOM 3102 O O . THR B 1 201 ? -2.043 39.969 6.477 1 45.16 201 THR B O 1
#

Radius of gyration: 23.99 Å; Cα contacts (8 Å, |Δi|>4): 904; chains: 2; bounding box: 34×78×63 Å

Foldseek 3Di:
DPLPPPPAWWFDLDPQEIEGEAADQVLADDDPQPQEEEEDLAAQLLQADDDNRPVQDVQQDCVSNVQSVPQDAPDVSGSADQLAWDKDASHNGSHGIYIYHYAALPVVDPCRLVSLLSRLQNSLVVSVVVNHQEYEYEQHCVPPSNDDQLSSLQSNSVSCSVHVPNHNYYYYHYHDPRNSVNNVVNCVVPTGTDDPVRSVD/DPLPPDPAWWFDLDPQEIEGEAADQVLADDDPQPQEEEEDLAAQLLQADDDNRPVQDVQQDCVSNVQSVPQDAPDVSGSADQLAWDKDASHNGSHGIYIYHYAALPVVDPCRLVSLLSRLQNSLVVSVVVNRQEYEYEQHCVPPSNDDQLSSLQSNSVSCSVHVPNRNYYYYHYHDPRNSVNNVVNCVVPTGTDDPVRVVD

Organism: Physcomitrium patens (NCBI:txid3218)

InterPro domains:
  IPR002589 Macro domain [PF01661] (39-155)
  IPR002589 Macro domain [PS51154] (6-191)
  IPR002589 Macro domain [SM00506] (18-156)
  IPR043472 Macro domain-like [G3DSA:3.40.220.10] (6-187)
  IPR043472 Macro domain-like [SSF52949] (10-186)

pLDDT: mean 93.7, std 12.09, range [23.34, 98.94]

Solvent-accessible surface area (backbone atoms only — not comparable to full-atom values): 20241 Å² total; per-residue (Å²): 131,80,76,75,76,71,82,57,52,39,28,47,53,48,97,65,19,34,34,36,44,32,80,38,63,56,67,74,46,62,81,71,44,68,38,16,29,37,45,33,53,37,50,36,56,48,38,46,24,37,70,66,18,26,50,42,44,61,56,20,34,69,65,43,47,55,56,37,68,65,48,66,59,81,46,96,64,26,49,30,54,74,27,27,50,48,78,45,68,20,72,65,26,58,20,34,24,31,34,36,22,9,42,32,43,34,91,76,37,95,52,34,63,61,32,36,28,34,14,54,38,34,41,43,52,53,34,53,77,68,60,34,36,33,40,34,31,55,67,64,25,49,58,90,32,54,32,56,48,58,60,46,30,50,38,49,55,53,31,43,54,74,51,48,65,86,25,47,36,40,32,36,29,21,69,49,67,67,49,38,50,26,40,47,54,45,42,65,72,75,32,51,75,48,53,79,73,60,69,78,102,131,79,76,76,75,70,84,57,52,40,28,48,54,47,98,66,19,33,32,36,43,33,78,37,63,57,66,73,47,64,81,71,43,68,40,17,30,37,45,34,53,38,51,36,57,48,39,47,24,38,72,68,19,25,51,42,44,62,56,20,34,70,65,44,47,55,55,38,69,66,46,66,60,81,45,95,67,25,49,30,54,76,25,27,50,48,76,44,68,20,71,64,29,57,21,34,25,31,33,36,22,8,42,32,42,34,91,79,36,94,52,33,62,63,32,36,27,33,14,53,39,34,42,44,52,54,34,53,76,68,59,37,35,33,40,33,31,54,67,64,24,48,58,89,33,55,31,56,46,58,62,44,30,51,39,50,54,52,30,42,56,75,51,49,67,87,25,47,36,40,32,37,30,21,69,48,67,67,48,38,51,26,40,50,54,45,42,66,72,75,33,52,76,48,52,78,70,61,68,78,104